Protein AF-A0A9E1K9K7-F1 (afdb_monomer_lite)

Structure (mmCIF, N/CA/C/O backbone):
data_AF-A0A9E1K9K7-F1
#
_entry.id   AF-A0A9E1K9K7-F1
#
loop_
_atom_site.group_PDB
_atom_site.id
_atom_site.type_symbol
_atom_site.label_atom_id
_atom_site.label_alt_id
_atom_site.label_comp_id
_atom_site.label_asym_id
_atom_site.label_entity_id
_atom_site.label_seq_id
_atom_site.pdbx_PDB_ins_code
_atom_site.Cartn_x
_atom_site.Cartn_y
_atom_site.Cartn_z
_atom_site.occupancy
_atom_site.B_iso_or_equiv
_atom_site.auth_seq_id
_atom_site.auth_comp_id
_atom_site.auth_asym_id
_atom_site.auth_atom_id
_atom_site.pdbx_PDB_model_num
ATOM 1 N N . MET A 1 1 ? -18.768 5.853 -15.017 1.00 29.03 1 MET A N 1
ATOM 2 C CA . MET A 1 1 ? -17.513 5.111 -14.766 1.00 29.03 1 MET A CA 1
ATOM 3 C C . MET A 1 1 ? -16.517 6.090 -14.173 1.00 29.03 1 MET A C 1
ATOM 5 O O . MET A 1 1 ? -15.709 6.654 -14.906 1.00 29.03 1 MET A O 1
ATOM 9 N N . ASP A 1 2 ? -16.608 6.333 -12.868 1.00 29.55 2 ASP A N 1
ATOM 10 C CA . ASP A 1 2 ? -15.603 7.124 -12.161 1.00 29.55 2 ASP A CA 1
ATOM 11 C C . ASP A 1 2 ? -14.351 6.264 -12.024 1.00 29.55 2 ASP A C 1
ATOM 13 O O . ASP A 1 2 ? -14.214 5.442 -11.123 1.00 29.55 2 ASP A O 1
ATOM 17 N N . VAL A 1 3 ? -13.462 6.375 -13.011 1.00 44.88 3 VAL A N 1
ATOM 18 C CA . VAL A 1 3 ? -12.117 5.823 -12.902 1.00 44.88 3 VAL A CA 1
ATOM 19 C C . VAL A 1 3 ? -11.450 6.607 -11.783 1.00 44.88 3 VAL A C 1
ATOM 21 O O . VAL A 1 3 ? -11.069 7.759 -11.997 1.00 44.88 3 VAL A O 1
ATOM 24 N N . GLU A 1 4 ? -11.326 5.994 -10.603 1.00 60.78 4 GLU A N 1
ATOM 25 C CA . GLU A 1 4 ? -10.460 6.479 -9.527 1.00 60.78 4 GLU A CA 1
ATOM 26 C C . GLU A 1 4 ? -9.162 6.986 -10.163 1.00 60.78 4 GLU A C 1
ATOM 28 O O . GLU A 1 4 ? -8.495 6.264 -10.913 1.00 60.78 4 GLU A O 1
ATOM 33 N N . ALA A 1 5 ? -8.843 8.265 -9.955 1.00 69.75 5 ALA A N 1
ATOM 34 C CA . ALA A 1 5 ? -7.784 8.928 -10.714 1.00 69.75 5 ALA A CA 1
ATOM 35 C C . ALA A 1 5 ? -6.425 8.214 -10.545 1.00 69.75 5 ALA A C 1
ATOM 37 O O . ALA A 1 5 ? -5.634 8.136 -11.493 1.00 69.75 5 ALA A O 1
ATOM 38 N N . PHE A 1 6 ? -6.208 7.602 -9.374 1.00 82.00 6 PHE A N 1
ATOM 39 C CA . PHE A 1 6 ? -4.961 6.964 -8.951 1.00 82.00 6 PHE A CA 1
ATOM 40 C C . PHE A 1 6 ? -5.190 5.564 -8.362 1.00 82.00 6 PHE A C 1
ATOM 42 O O . PHE A 1 6 ? -5.003 5.388 -7.155 1.00 82.00 6 PHE A O 1
ATOM 49 N N . PRO A 1 7 ? -5.560 4.561 -9.181 1.00 80.62 7 PRO A N 1
ATOM 50 C CA . PRO A 1 7 ? -5.848 3.230 -8.674 1.00 80.62 7 PRO A CA 1
ATOM 51 C C . PRO A 1 7 ? -4.574 2.602 -8.100 1.00 80.62 7 PRO A C 1
ATOM 53 O O . PRO A 1 7 ? -3.524 2.568 -8.756 1.00 80.62 7 PRO A O 1
ATOM 56 N N . ASN A 1 8 ? -4.663 2.109 -6.871 1.00 81.31 8 ASN A N 1
ATOM 57 C CA . ASN A 1 8 ? -3.584 1.387 -6.218 1.00 81.31 8 ASN A CA 1
ATOM 58 C C . ASN A 1 8 ? -3.559 -0.097 -6.654 1.00 81.31 8 ASN A C 1
ATOM 60 O O . ASN A 1 8 ? -4.438 -0.585 -7.365 1.00 81.31 8 ASN A O 1
ATOM 64 N N . TYR A 1 9 ? -2.531 -0.840 -6.246 1.00 78.81 9 TYR A N 1
ATOM 65 C CA . TYR A 1 9 ? -2.295 -2.213 -6.706 1.00 78.81 9 TYR A CA 1
ATOM 66 C C . TYR A 1 9 ? -3.427 -3.209 -6.397 1.00 78.81 9 TYR A C 1
ATOM 68 O O . TYR A 1 9 ? -3.555 -4.200 -7.125 1.00 78.81 9 TYR A O 1
ATOM 76 N N . THR A 1 10 ? -4.236 -2.982 -5.352 1.00 75.56 10 THR A N 1
ATOM 77 C CA . THR A 1 10 ? -5.388 -3.846 -5.037 1.00 75.56 10 THR A CA 1
ATOM 78 C C . THR A 1 10 ? -6.545 -3.593 -5.996 1.00 75.56 10 THR A C 1
ATOM 80 O O . THR A 1 10 ? -7.226 -4.541 -6.373 1.00 75.56 10 THR A O 1
ATOM 83 N N . GLN A 1 11 ? -6.688 -2.354 -6.470 1.00 79.50 11 GLN A N 1
ATOM 84 C CA . GLN A 1 11 ? -7.727 -1.911 -7.405 1.00 79.50 11 GLN A CA 1
ATOM 85 C C . GLN A 1 11 ? -7.401 -2.261 -8.869 1.00 79.50 11 GLN A C 1
ATOM 87 O O . GLN A 1 11 ? -8.285 -2.301 -9.723 1.00 79.50 11 GLN A O 1
ATOM 92 N N . LEU A 1 12 ? -6.131 -2.534 -9.194 1.00 81.56 12 LEU A N 1
ATOM 93 C CA . LEU A 1 12 ? -5.743 -2.983 -10.532 1.00 81.56 12 LEU A CA 1
ATOM 94 C C . LEU A 1 12 ? -6.178 -4.433 -10.779 1.00 81.56 12 LEU A C 1
ATOM 96 O O . LEU A 1 12 ? -5.854 -5.343 -10.008 1.00 81.56 12 LEU A O 1
ATOM 100 N N . THR A 1 13 ? -6.832 -4.662 -11.917 1.00 80.25 13 THR A N 1
ATOM 101 C CA . THR A 1 13 ? -7.277 -5.989 -12.348 1.00 80.25 13 THR A CA 1
ATOM 102 C C . THR A 1 13 ? -6.146 -6.751 -13.029 1.00 80.25 13 THR A C 1
ATOM 104 O O . THR A 1 13 ? -5.345 -6.206 -13.799 1.00 80.25 13 THR A O 1
ATOM 107 N N . GLN A 1 14 ? -6.053 -8.046 -12.740 1.00 80.31 14 GLN A N 1
ATOM 108 C CA . GLN A 1 14 ? -5.091 -8.917 -13.397 1.00 80.31 14 GLN A CA 1
ATOM 109 C C . GLN A 1 14 ? -5.687 -9.425 -14.720 1.00 80.31 14 GLN A C 1
ATOM 111 O O . GLN A 1 14 ? -6.511 -10.328 -14.719 1.00 80.31 14 GLN A O 1
ATOM 116 N N . ARG A 1 15 ? -5.262 -8.850 -15.854 1.00 82.38 15 ARG A N 1
ATOM 117 C CA . ARG A 1 15 ? -5.786 -9.211 -17.192 1.00 82.38 15 ARG A CA 1
ATOM 118 C C . ARG A 1 15 ? -5.310 -10.564 -17.728 1.00 82.38 15 ARG A C 1
ATOM 120 O O . ARG A 1 15 ? -5.968 -11.135 -18.585 1.00 82.38 15 ARG A O 1
ATOM 127 N N . LEU A 1 16 ? -4.156 -11.048 -17.267 1.00 87.12 16 LEU A N 1
ATOM 128 C CA . LEU A 1 16 ? -3.557 -12.306 -17.721 1.00 87.12 16 LEU A CA 1
ATOM 129 C C . LEU A 1 16 ? -3.312 -13.247 -16.533 1.00 87.12 16 LEU A C 1
ATOM 131 O O . LEU A 1 16 ? -2.806 -12.781 -15.502 1.00 87.12 16 LEU A O 1
ATOM 135 N N . PRO A 1 17 ? -3.593 -14.558 -16.666 1.00 87.88 17 PRO A N 1
ATOM 136 C CA . PRO A 1 17 ? -3.289 -15.549 -15.637 1.00 87.88 17 PRO A CA 1
ATOM 137 C C . PRO A 1 17 ? -1.813 -15.535 -15.228 1.00 87.88 17 PRO A C 1
ATOM 139 O O . PRO A 1 17 ? -0.928 -15.218 -16.027 1.00 87.88 17 PRO A O 1
ATOM 142 N N . ARG A 1 18 ? -1.514 -15.930 -13.984 1.00 84.69 18 ARG A N 1
ATOM 143 C CA . ARG A 1 18 ? -0.124 -15.975 -13.486 1.00 84.69 18 ARG A CA 1
ATOM 144 C C . ARG A 1 18 ? 0.769 -16.892 -14.322 1.00 84.69 18 ARG A C 1
ATOM 146 O O . ARG A 1 18 ? 1.919 -16.542 -14.559 1.00 84.69 18 ARG A O 1
ATOM 153 N N . LEU A 1 19 ? 0.235 -18.016 -14.802 1.00 88.00 19 LEU A N 1
ATOM 154 C CA . LEU A 1 19 ? 0.957 -18.955 -15.669 1.00 88.00 19 LEU A CA 1
ATOM 155 C C . LEU A 1 19 ? 1.412 -18.301 -16.980 1.00 88.00 19 LEU A C 1
ATOM 157 O O . LEU A 1 19 ? 2.556 -18.474 -17.388 1.00 88.00 19 LEU A O 1
ATOM 161 N N . VAL A 1 20 ? 0.556 -17.479 -17.590 1.00 92.50 20 VAL A N 1
ATOM 162 C CA . VAL A 1 20 ? 0.890 -16.741 -18.817 1.00 92.50 20 VAL A CA 1
ATOM 163 C C . VAL A 1 20 ? 2.012 -15.737 -18.551 1.00 92.50 20 VAL A C 1
ATOM 165 O O . VAL A 1 20 ? 2.961 -15.637 -19.327 1.00 92.50 20 VAL A O 1
ATOM 168 N N . TRP A 1 21 ? 1.968 -15.037 -17.413 1.00 92.00 21 TRP A N 1
ATOM 169 C CA . TRP A 1 21 ? 3.077 -14.171 -17.013 1.00 92.00 21 TRP A CA 1
ATOM 170 C C . TRP A 1 21 ? 4.375 -14.944 -16.786 1.00 92.00 21 TRP A C 1
ATOM 172 O O . TRP A 1 21 ? 5.427 -14.467 -17.203 1.00 92.00 21 TRP A O 1
ATOM 182 N N . TRP A 1 22 ? 4.325 -16.123 -16.164 1.00 91.50 22 TRP A N 1
ATOM 183 C CA . TRP A 1 22 ? 5.495 -16.992 -16.012 1.00 91.50 22 TRP A CA 1
ATOM 184 C C . TRP A 1 22 ? 6.081 -17.419 -17.355 1.00 91.50 22 TRP A C 1
ATOM 186 O O . TRP A 1 22 ? 7.295 -17.323 -17.528 1.00 91.50 22 TRP A O 1
ATOM 196 N N . PHE A 1 23 ? 5.242 -17.796 -18.320 1.00 94.69 23 PHE A N 1
ATOM 197 C CA . PHE A 1 23 ? 5.688 -18.107 -19.676 1.00 94.69 23 PHE A CA 1
ATOM 198 C C . PHE A 1 23 ? 6.423 -16.924 -20.319 1.00 94.69 23 PHE A C 1
ATOM 200 O O . PHE A 1 23 ? 7.552 -17.086 -20.785 1.00 94.69 23 PHE A O 1
ATOM 207 N N . PHE A 1 24 ? 5.842 -15.719 -20.284 1.00 95.00 24 PHE A N 1
ATOM 208 C CA . PHE A 1 24 ? 6.493 -14.532 -20.848 1.00 95.00 24 PHE A CA 1
ATOM 209 C C . PHE A 1 24 ? 7.798 -14.183 -20.132 1.00 95.00 24 PHE A C 1
ATOM 211 O O . PHE A 1 24 ? 8.784 -13.874 -20.788 1.00 95.00 24 PHE A O 1
ATOM 218 N N . ARG A 1 25 ? 7.839 -14.285 -18.801 1.00 94.94 25 ARG A N 1
ATOM 219 C CA . ARG A 1 25 ? 9.041 -14.034 -17.991 1.00 94.94 25 ARG A CA 1
ATOM 220 C C . ARG A 1 25 ? 10.197 -14.947 -18.379 1.00 94.94 25 ARG A C 1
ATOM 222 O O . ARG A 1 25 ? 11.290 -14.459 -18.657 1.00 94.94 25 ARG A O 1
ATOM 229 N N . TRP A 1 26 ? 9.948 -16.254 -18.420 1.00 95.50 26 TRP A N 1
ATOM 230 C CA . TRP A 1 26 ? 10.959 -17.229 -18.822 1.00 95.50 26 TRP A CA 1
ATOM 231 C C . TRP A 1 26 ? 11.358 -17.048 -20.285 1.00 95.50 26 TRP A C 1
ATOM 233 O O . TRP A 1 26 ? 12.546 -17.059 -20.586 1.00 95.50 26 TRP A O 1
ATOM 243 N N . SER A 1 27 ? 10.401 -16.772 -21.174 1.00 96.69 27 SER A N 1
ATOM 244 C CA . SER A 1 27 ? 10.682 -16.501 -22.589 1.00 96.69 27 SER A CA 1
ATOM 245 C C . SER A 1 27 ? 11.563 -15.263 -22.775 1.00 96.69 27 SER A C 1
ATOM 247 O O . SER A 1 27 ? 12.539 -15.305 -23.518 1.00 96.69 27 SER A O 1
ATOM 249 N N . THR A 1 28 ? 11.279 -14.163 -22.068 1.00 96.31 28 THR A N 1
ATOM 250 C CA . THR A 1 28 ? 12.107 -12.949 -22.116 1.00 96.31 28 THR A CA 1
ATOM 251 C C . THR A 1 28 ? 13.489 -13.182 -21.504 1.00 96.31 28 THR A C 1
ATOM 253 O O . THR A 1 28 ? 14.477 -12.673 -22.035 1.00 96.31 28 THR A O 1
ATOM 256 N N . LEU A 1 29 ? 13.601 -13.975 -20.433 1.00 97.25 29 LEU A N 1
ATOM 257 C CA . LEU A 1 29 ? 14.897 -14.356 -19.865 1.00 97.25 29 LEU A CA 1
ATOM 258 C C . LEU A 1 29 ? 15.723 -15.199 -20.850 1.00 97.25 29 LEU A C 1
ATOM 260 O O . LEU A 1 29 ? 16.891 -14.891 -21.072 1.00 97.25 29 LEU A O 1
ATOM 264 N N . LEU A 1 30 ? 15.115 -16.202 -21.488 1.00 97.44 30 LEU A N 1
ATOM 265 C CA . LEU A 1 30 ? 15.764 -17.024 -22.514 1.00 97.44 30 LEU A CA 1
ATOM 266 C C . LEU A 1 30 ? 16.194 -16.186 -23.721 1.00 97.44 30 LEU A C 1
ATOM 268 O O . LEU A 1 30 ? 17.329 -16.311 -24.171 1.00 97.44 30 LEU A O 1
ATOM 272 N N . LEU A 1 31 ? 15.340 -15.272 -24.193 1.00 96.88 31 LEU A N 1
ATOM 273 C CA . LEU A 1 31 ? 15.690 -14.333 -25.260 1.00 96.88 31 LEU A CA 1
ATOM 274 C C . LEU A 1 31 ? 16.863 -13.430 -24.853 1.00 96.88 31 LEU A C 1
ATOM 276 O O . LEU A 1 31 ? 17.744 -13.161 -25.663 1.00 96.88 31 LEU A O 1
ATOM 280 N N . THR A 1 32 ? 16.912 -12.997 -23.592 1.00 97.25 32 THR A N 1
ATOM 281 C CA . THR A 1 32 ? 18.029 -12.194 -23.072 1.00 97.25 32 THR A CA 1
ATOM 282 C C . THR A 1 32 ? 19.332 -12.992 -23.088 1.00 97.25 32 THR A C 1
ATOM 284 O O . THR A 1 32 ? 20.349 -12.482 -23.554 1.00 97.25 32 THR A O 1
ATOM 287 N N . PHE A 1 33 ? 19.310 -14.255 -22.651 1.00 97.94 33 PHE A N 1
ATOM 288 C CA . PHE A 1 33 ? 20.477 -15.136 -22.751 1.00 97.94 33 PHE A CA 1
ATOM 289 C C . PHE A 1 33 ? 20.876 -15.417 -24.199 1.00 97.94 33 PHE A C 1
ATOM 291 O O . PHE A 1 33 ? 22.065 -15.451 -24.499 1.00 97.94 33 PHE A O 1
ATOM 298 N N . PHE A 1 34 ? 19.911 -15.549 -25.110 1.00 97.75 34 PHE A N 1
ATOM 299 C CA . PHE A 1 34 ? 20.185 -15.708 -26.535 1.00 97.75 34 PHE A CA 1
ATOM 300 C C . PHE A 1 34 ? 20.869 -14.472 -27.134 1.00 97.75 34 PHE A C 1
ATOM 302 O O . PHE A 1 34 ? 21.837 -14.602 -27.877 1.00 97.75 34 PHE A O 1
ATOM 309 N N . VAL A 1 35 ? 20.437 -13.264 -26.766 1.00 97.56 35 VAL A N 1
ATOM 310 C CA . VAL A 1 35 ? 21.088 -12.013 -27.194 1.00 97.56 35 VAL A CA 1
ATOM 311 C C . VAL A 1 35 ? 22.506 -11.914 -26.636 1.00 97.56 35 VAL A C 1
ATOM 313 O O . VAL A 1 35 ? 23.416 -11.541 -27.368 1.00 97.56 35 VAL A O 1
ATOM 316 N N . ILE A 1 36 ? 22.721 -12.292 -25.372 1.00 97.94 36 ILE A N 1
ATOM 317 C CA . ILE A 1 36 ? 24.065 -12.364 -24.778 1.00 97.94 36 ILE A CA 1
ATOM 318 C C . ILE A 1 36 ? 24.930 -13.379 -25.533 1.00 97.94 36 ILE A C 1
ATOM 320 O O . ILE A 1 36 ? 26.066 -13.073 -25.877 1.00 97.94 36 ILE A O 1
ATOM 324 N N . TYR A 1 37 ? 24.394 -14.558 -25.847 1.00 97.81 37 TYR A N 1
ATOM 325 C CA . TYR A 1 37 ? 25.084 -15.554 -26.663 1.00 97.81 37 TYR A CA 1
ATOM 326 C C . TYR A 1 37 ? 25.476 -14.986 -28.034 1.00 97.81 37 TYR A C 1
ATOM 328 O O . TYR A 1 37 ? 26.630 -15.118 -28.438 1.00 97.81 37 TYR A O 1
ATOM 336 N N . LEU A 1 38 ? 24.565 -14.291 -28.724 1.00 97.44 38 LEU A N 1
ATOM 337 C CA . LEU A 1 38 ? 24.880 -13.623 -29.987 1.00 97.44 38 LEU A CA 1
ATOM 338 C C . LEU A 1 38 ? 25.970 -12.564 -29.808 1.00 97.44 38 LEU A C 1
ATOM 340 O O . LEU A 1 38 ? 26.893 -12.525 -30.605 1.00 97.44 38 LEU A O 1
ATOM 344 N N . LEU A 1 39 ? 25.922 -11.749 -28.757 1.00 97.56 39 LEU A N 1
ATOM 345 C CA . LEU A 1 39 ? 26.953 -10.744 -28.482 1.00 97.56 39 LEU A CA 1
ATOM 346 C C . LEU A 1 39 ? 28.348 -11.354 -28.260 1.00 97.56 39 LEU A C 1
ATOM 348 O O . LEU A 1 39 ? 29.342 -10.732 -28.629 1.00 97.56 39 LEU A O 1
ATOM 352 N N . LEU A 1 40 ? 28.421 -12.560 -27.688 1.00 96.44 40 LEU A N 1
ATOM 353 C CA . LEU A 1 40 ? 29.679 -13.265 -27.420 1.00 96.44 40 LEU A CA 1
ATOM 354 C C . LEU A 1 40 ? 30.193 -14.069 -28.624 1.00 96.44 40 LEU A C 1
ATOM 356 O O . LEU A 1 40 ? 31.402 -14.155 -28.817 1.00 96.44 40 LEU A O 1
ATOM 360 N N . VAL A 1 41 ? 29.298 -14.666 -29.419 1.00 96.69 41 VAL A N 1
ATOM 361 C CA . VAL A 1 41 ? 29.659 -15.612 -30.495 1.00 96.69 41 VAL A CA 1
ATOM 362 C C . VAL A 1 41 ? 29.557 -14.995 -31.892 1.00 96.69 41 VAL A C 1
ATOM 364 O O . VAL A 1 41 ? 30.351 -15.319 -32.770 1.00 96.69 41 VAL A O 1
ATOM 367 N N . LYS A 1 42 ? 28.584 -14.109 -32.116 1.00 96.31 42 LYS A N 1
ATOM 368 C CA . LYS A 1 42 ? 28.331 -13.404 -33.386 1.00 96.31 42 LYS A CA 1
ATOM 369 C C . LYS A 1 42 ? 28.139 -11.901 -33.126 1.00 96.31 42 LYS A C 1
ATOM 371 O O . LYS A 1 42 ? 27.013 -11.401 -33.253 1.00 96.31 42 LYS A O 1
ATOM 376 N N . PRO A 1 43 ? 29.208 -11.182 -32.734 1.00 95.00 43 PRO A N 1
ATOM 377 C CA . PRO A 1 43 ? 29.112 -9.836 -32.174 1.00 95.00 43 PRO A CA 1
ATOM 378 C C . PRO A 1 43 ? 28.390 -8.852 -33.097 1.00 95.00 43 PRO A C 1
ATOM 380 O O . PRO A 1 43 ? 27.544 -8.113 -32.609 1.00 95.00 43 PRO A O 1
ATOM 383 N N . ASP A 1 44 ? 28.611 -8.894 -34.414 1.00 93.88 44 ASP A N 1
ATOM 384 C CA . ASP A 1 44 ? 27.948 -7.978 -35.358 1.00 93.88 44 ASP A CA 1
ATOM 385 C C . ASP A 1 44 ? 26.424 -8.147 -35.369 1.00 93.88 44 ASP A C 1
ATOM 387 O O . ASP A 1 44 ? 25.664 -7.175 -35.303 1.00 93.88 44 ASP A O 1
ATOM 391 N N . THR A 1 45 ? 25.951 -9.397 -35.396 1.00 94.81 45 THR A N 1
ATOM 392 C CA . THR A 1 45 ? 24.520 -9.710 -35.314 1.00 94.81 45 THR A CA 1
ATOM 393 C C . THR A 1 45 ? 23.967 -9.341 -33.940 1.00 94.81 45 THR A C 1
ATOM 395 O O . THR A 1 45 ? 22.911 -8.715 -33.855 1.00 94.81 45 THR A O 1
ATOM 398 N N . GLY A 1 46 ? 24.682 -9.677 -32.862 1.00 96.25 46 GLY A N 1
ATOM 399 C CA . GLY A 1 46 ? 24.279 -9.357 -31.491 1.00 96.25 46 GLY A CA 1
ATOM 400 C C . GLY A 1 46 ? 24.153 -7.852 -31.243 1.00 96.25 46 GLY A C 1
ATOM 401 O O . GLY A 1 46 ? 23.146 -7.403 -30.695 1.00 96.25 46 GLY A O 1
ATOM 402 N N . LEU A 1 47 ? 25.130 -7.065 -31.701 1.00 96.38 47 LEU A N 1
ATOM 403 C CA . LEU A 1 47 ? 25.141 -5.603 -31.613 1.00 96.38 47 LEU A CA 1
ATOM 404 C C . LEU A 1 47 ? 23.992 -4.993 -32.415 1.00 96.38 47 LEU A C 1
ATOM 406 O O . LEU A 1 47 ? 23.308 -4.097 -31.922 1.00 96.38 47 LEU A O 1
ATOM 410 N N . THR A 1 48 ? 23.728 -5.520 -33.611 1.00 95.81 48 THR A N 1
ATOM 411 C CA . THR A 1 48 ? 22.604 -5.091 -34.453 1.00 95.81 48 THR A CA 1
ATOM 412 C C . THR A 1 48 ? 21.266 -5.351 -33.760 1.00 95.81 48 THR A C 1
ATOM 414 O O . THR A 1 48 ? 20.450 -4.439 -33.637 1.00 95.81 48 THR A O 1
ATOM 417 N N . VAL A 1 49 ? 21.049 -6.561 -33.234 1.00 96.00 49 VAL A N 1
ATOM 418 C CA . VAL A 1 49 ? 19.827 -6.909 -32.490 1.00 96.00 49 VAL A CA 1
ATOM 419 C C . VAL A 1 49 ? 19.675 -6.034 -31.243 1.00 96.00 49 VAL A C 1
ATOM 421 O O . VAL A 1 49 ? 18.592 -5.513 -30.980 1.00 96.00 49 VAL A O 1
ATOM 424 N N . PHE A 1 50 ? 20.747 -5.828 -30.478 1.00 96.00 50 PHE A N 1
ATOM 425 C CA . PHE A 1 50 ? 20.692 -5.047 -29.247 1.00 96.00 50 PHE A CA 1
ATOM 426 C C . PHE A 1 50 ? 20.412 -3.561 -29.510 1.00 96.00 50 PHE A C 1
ATOM 428 O O . PHE A 1 50 ? 19.427 -3.020 -29.003 1.00 96.00 50 PHE A O 1
ATOM 435 N N . TRP A 1 51 ? 21.240 -2.904 -30.324 1.00 95.00 51 TRP A N 1
ATOM 436 C CA . TRP A 1 51 ? 21.171 -1.456 -30.534 1.00 95.00 51 TRP A CA 1
ATOM 437 C C . TRP A 1 51 ? 20.066 -1.029 -31.494 1.00 95.00 51 TRP A C 1
ATOM 439 O O . TRP A 1 51 ? 19.459 0.017 -31.269 1.00 95.00 51 TRP A O 1
ATOM 449 N N . LYS A 1 52 ? 19.793 -1.811 -32.546 1.00 95.12 52 LYS A N 1
ATOM 450 C CA . LYS A 1 52 ? 18.837 -1.419 -33.592 1.00 95.12 52 LYS A CA 1
ATOM 451 C C . LYS A 1 52 ? 17.438 -1.998 -33.404 1.00 95.12 52 LYS A C 1
ATOM 453 O O . LYS A 1 52 ? 16.505 -1.448 -33.972 1.00 95.12 52 LYS A O 1
ATOM 458 N N . LEU A 1 53 ? 17.264 -3.057 -32.605 1.00 92.50 53 LEU A N 1
ATOM 459 C CA . LEU A 1 53 ? 15.937 -3.622 -32.320 1.00 92.50 53 LEU A CA 1
ATOM 460 C C . LEU A 1 53 ? 15.542 -3.492 -30.846 1.00 92.50 53 LEU A C 1
ATOM 462 O O . LEU A 1 53 ? 14.517 -2.889 -30.551 1.00 92.50 53 LEU A O 1
ATOM 466 N N . LEU A 1 54 ? 16.333 -4.010 -29.901 1.00 93.25 54 LEU A N 1
ATOM 467 C CA . LEU A 1 54 ? 15.912 -4.075 -28.494 1.00 93.25 54 LEU A CA 1
ATOM 468 C C . LEU A 1 54 ? 15.855 -2.708 -27.810 1.00 93.25 54 LEU A C 1
ATOM 470 O O . LEU A 1 54 ? 14.835 -2.377 -27.206 1.00 93.25 54 LEU A O 1
ATOM 474 N N . ILE A 1 55 ? 16.924 -1.910 -27.895 1.00 93.62 55 ILE A N 1
ATOM 475 C CA . ILE A 1 55 ? 16.979 -0.587 -27.257 1.00 93.62 55 ILE A CA 1
ATOM 476 C C . ILE A 1 55 ? 15.835 0.323 -27.746 1.00 93.62 55 ILE A C 1
ATOM 478 O O . ILE A 1 55 ? 15.161 0.909 -26.894 1.00 93.62 55 ILE A O 1
ATOM 482 N N . PRO A 1 56 ? 15.517 0.391 -29.055 1.00 94.00 56 PRO A N 1
ATOM 483 C CA . PRO A 1 56 ? 14.384 1.168 -29.540 1.00 94.00 56 PRO A CA 1
ATOM 484 C C . PRO A 1 56 ? 13.002 0.689 -29.089 1.00 94.00 56 PRO A C 1
ATOM 486 O O . PRO A 1 56 ? 12.059 1.465 -29.175 1.00 94.00 56 PRO A O 1
ATOM 489 N N . LEU A 1 57 ? 12.826 -0.537 -28.591 1.00 90.31 57 LEU A N 1
ATOM 490 C CA . LEU A 1 57 ? 11.514 -1.008 -28.117 1.00 90.31 57 LEU A CA 1
ATOM 491 C C . LEU A 1 57 ? 11.182 -0.527 -26.693 1.00 90.31 57 LEU A C 1
ATOM 493 O O . LEU A 1 57 ? 10.009 -0.450 -26.318 1.00 90.31 57 LEU A O 1
ATOM 497 N N . LEU A 1 58 ? 12.192 -0.190 -25.885 1.00 91.88 58 LEU A N 1
ATOM 498 C CA . LEU A 1 58 ? 12.002 0.061 -24.453 1.00 91.88 58 LEU A CA 1
ATOM 499 C C . LEU A 1 58 ? 11.316 1.404 -24.137 1.00 91.88 58 LEU A C 1
ATOM 501 O O . LEU A 1 58 ? 10.327 1.376 -23.397 1.00 91.88 58 LEU A O 1
ATOM 505 N N . PRO A 1 59 ? 11.757 2.568 -24.661 1.00 93.88 59 PRO A N 1
ATOM 506 C CA . PRO A 1 59 ? 11.238 3.863 -24.210 1.00 93.88 59 PRO A CA 1
ATOM 507 C C . PRO A 1 59 ? 9.733 4.046 -24.429 1.00 93.88 59 PRO A C 1
ATOM 509 O O . PRO A 1 59 ? 9.027 4.458 -23.507 1.00 93.88 59 PRO A O 1
ATOM 512 N N . LEU A 1 60 ? 9.214 3.673 -25.604 1.00 91.88 60 LEU A N 1
ATOM 513 C CA . LEU A 1 60 ? 7.779 3.745 -25.896 1.00 91.88 60 LEU A CA 1
ATOM 514 C C . LEU A 1 60 ? 6.987 2.777 -25.017 1.00 91.88 60 LEU A C 1
ATOM 516 O O . LEU A 1 60 ? 5.916 3.137 -24.530 1.00 91.88 60 LEU A O 1
ATOM 520 N N . SER A 1 61 ? 7.528 1.588 -24.724 1.00 93.19 61 SER A N 1
ATOM 521 C CA . SER A 1 61 ? 6.881 0.656 -23.792 1.00 93.19 61 SER A CA 1
ATOM 522 C C . SER A 1 61 ? 6.721 1.266 -22.392 1.00 93.19 61 SER A C 1
ATOM 524 O O . SER A 1 61 ? 5.708 1.017 -21.740 1.00 93.19 61 SER A O 1
ATOM 526 N N . PHE A 1 62 ? 7.657 2.116 -21.944 1.00 93.19 62 PHE A N 1
ATOM 527 C CA . PHE A 1 62 ? 7.584 2.773 -20.634 1.00 93.19 62 PHE A CA 1
ATOM 528 C C . PHE A 1 62 ? 6.523 3.872 -20.581 1.00 93.19 62 PHE A C 1
ATOM 530 O O . PHE A 1 62 ? 5.926 4.067 -19.526 1.00 93.19 62 PHE A O 1
ATOM 537 N N . ALA A 1 63 ? 6.264 4.560 -21.692 1.00 91.25 63 ALA A N 1
ATOM 538 C CA . ALA A 1 63 ? 5.202 5.562 -21.774 1.00 91.25 63 ALA A CA 1
ATOM 539 C C . ALA A 1 63 ? 3.818 4.926 -21.989 1.00 91.25 63 ALA A C 1
ATOM 541 O O . ALA A 1 63 ? 2.833 5.332 -21.375 1.00 91.25 63 ALA A O 1
ATOM 542 N N . VAL A 1 64 ? 3.730 3.894 -22.832 1.00 92.31 64 VAL A N 1
ATOM 543 C CA . VAL A 1 64 ? 2.453 3.272 -23.206 1.00 92.31 64 VAL A CA 1
ATOM 544 C C . VAL A 1 64 ? 1.986 2.266 -22.156 1.00 92.31 64 VAL A C 1
ATOM 546 O O . VAL A 1 64 ? 0.853 2.352 -21.684 1.00 92.31 64 VAL A O 1
ATOM 549 N N . MET A 1 65 ? 2.836 1.304 -21.790 1.00 92.69 65 MET A N 1
ATOM 550 C CA . MET A 1 65 ? 2.467 0.142 -20.970 1.00 92.69 65 MET A CA 1
ATOM 551 C C . MET A 1 65 ? 3.594 -0.318 -20.017 1.00 92.69 65 MET A C 1
ATOM 553 O O . MET A 1 65 ? 3.974 -1.492 -20.004 1.00 92.69 65 MET A O 1
ATOM 557 N N . PRO A 1 66 ? 4.114 0.564 -19.146 1.00 91.88 66 PRO A N 1
ATOM 558 C CA . PRO A 1 66 ? 5.251 0.264 -18.264 1.00 91.88 66 PRO A CA 1
ATOM 559 C C . PRO A 1 66 ? 5.023 -0.953 -17.356 1.00 91.88 66 PRO A C 1
ATOM 561 O O . PRO A 1 66 ? 5.975 -1.651 -17.005 1.00 91.88 66 PRO A O 1
ATOM 564 N N . GLY A 1 67 ? 3.772 -1.249 -16.986 1.00 90.25 67 GLY A N 1
ATOM 565 C CA . GLY A 1 67 ? 3.430 -2.437 -16.198 1.00 90.25 67 GLY A CA 1
ATOM 566 C C . GLY A 1 67 ? 3.729 -3.765 -16.912 1.00 90.25 67 GLY A C 1
ATOM 567 O O . GLY A 1 67 ? 4.052 -4.745 -16.240 1.00 90.25 67 GLY A O 1
ATOM 568 N N . VAL A 1 68 ? 3.696 -3.807 -18.252 1.00 92.19 68 VAL A N 1
ATOM 569 C CA . VAL A 1 68 ? 4.102 -4.992 -19.032 1.00 92.19 68 VAL A CA 1
ATOM 570 C C . VAL A 1 68 ? 5.601 -5.217 -18.881 1.00 92.19 68 VAL A C 1
ATOM 572 O O . VAL A 1 68 ? 6.012 -6.294 -18.453 1.00 92.19 68 VAL A O 1
ATOM 575 N N . TRP A 1 69 ? 6.413 -4.179 -19.111 1.00 92.56 69 TRP A N 1
ATOM 576 C CA . TRP A 1 69 ? 7.865 -4.254 -18.930 1.00 92.56 69 TRP A CA 1
ATOM 577 C C . TRP A 1 69 ? 8.250 -4.714 -17.520 1.00 92.56 69 TRP A C 1
ATOM 579 O O . TRP A 1 69 ? 9.059 -5.625 -17.355 1.00 92.56 69 TRP A O 1
ATOM 589 N N . ARG A 1 70 ? 7.617 -4.158 -16.478 1.00 90.94 70 ARG A N 1
ATOM 590 C CA . ARG A 1 70 ? 7.887 -4.552 -15.080 1.00 90.94 70 ARG A CA 1
ATOM 591 C C . ARG A 1 70 ? 7.548 -6.013 -14.770 1.00 90.94 70 ARG A C 1
ATOM 593 O O . ARG A 1 70 ? 8.081 -6.555 -13.793 1.00 90.94 70 ARG A O 1
ATOM 600 N N . ASN A 1 71 ? 6.666 -6.627 -15.559 1.00 91.69 71 ASN A N 1
ATOM 601 C CA . ASN A 1 71 ? 6.295 -8.032 -15.441 1.00 91.69 71 ASN A CA 1
ATOM 602 C C . ASN A 1 71 ? 7.245 -8.967 -16.194 1.00 91.69 71 ASN A C 1
ATOM 604 O O . ASN A 1 71 ? 7.518 -10.044 -15.671 1.00 91.69 71 ASN A O 1
ATOM 608 N N . ILE A 1 72 ? 7.734 -8.576 -17.374 1.00 94.06 72 ILE A N 1
ATOM 609 C CA . ILE A 1 72 ? 8.563 -9.435 -18.244 1.00 94.06 72 ILE A CA 1
ATOM 610 C C . ILE A 1 72 ? 10.068 -9.182 -18.112 1.00 94.06 72 ILE A C 1
ATOM 612 O O . ILE A 1 72 ? 10.864 -9.962 -18.620 1.00 94.06 72 ILE A O 1
ATOM 616 N N . CYS A 1 73 ? 10.471 -8.108 -17.429 1.00 94.44 73 CYS A N 1
ATOM 617 C CA . CYS A 1 73 ? 11.874 -7.735 -17.281 1.00 94.44 73 CYS A CA 1
ATOM 618 C C . CYS A 1 73 ? 12.714 -8.906 -16.718 1.00 94.44 73 CYS A C 1
ATOM 620 O O . CYS A 1 73 ? 12.409 -9.401 -15.626 1.00 94.44 73 CYS A O 1
ATOM 622 N N . PRO A 1 74 ? 13.799 -9.314 -17.407 1.00 95.94 74 PRO A N 1
ATOM 623 C CA . PRO A 1 74 ? 14.610 -10.471 -17.018 1.00 95.94 74 PRO A CA 1
ATOM 624 C C . PRO A 1 74 ? 15.328 -10.242 -15.683 1.00 95.94 74 PRO A C 1
ATOM 626 O O . PRO A 1 74 ? 15.400 -11.137 -14.846 1.00 95.94 74 PRO A O 1
ATOM 629 N N . MET A 1 75 ? 15.775 -9.008 -15.424 1.00 95.75 75 MET A N 1
ATOM 630 C CA . MET A 1 75 ? 16.339 -8.618 -14.129 1.00 95.75 75 MET A CA 1
ATOM 631 C C . MET A 1 75 ? 15.285 -8.708 -13.015 1.00 95.75 75 MET A C 1
ATOM 633 O O . MET A 1 75 ? 15.565 -9.195 -11.927 1.00 95.75 75 MET A O 1
ATOM 637 N N . ALA A 1 76 ? 14.040 -8.295 -13.279 1.00 93.81 76 ALA A N 1
ATOM 638 C CA . ALA A 1 76 ? 12.971 -8.416 -12.290 1.00 93.81 76 ALA A CA 1
ATOM 639 C C . ALA A 1 76 ? 12.659 -9.873 -11.951 1.00 93.81 76 ALA A C 1
ATOM 641 O O . ALA A 1 76 ? 12.462 -10.177 -10.777 1.00 93.81 76 ALA A O 1
ATOM 642 N N . LEU A 1 77 ? 12.667 -10.760 -12.948 1.00 94.88 77 LEU A N 1
ATOM 643 C CA . LEU A 1 77 ? 12.518 -12.193 -12.726 1.00 94.88 77 LEU A CA 1
ATOM 644 C C . LEU A 1 77 ? 13.633 -12.727 -11.824 1.00 94.88 77 LEU A C 1
ATOM 646 O O . LEU A 1 77 ? 13.340 -13.268 -10.760 1.00 94.88 77 LEU A O 1
ATOM 650 N N . LEU A 1 78 ? 14.896 -12.514 -12.203 1.00 95.44 78 LEU A N 1
ATOM 651 C CA . LEU A 1 78 ? 16.049 -12.991 -11.432 1.00 95.44 78 LEU A CA 1
ATOM 652 C C . LEU A 1 78 ? 16.061 -12.446 -10.002 1.00 95.44 78 LEU A C 1
ATOM 654 O O . LEU A 1 78 ? 16.338 -13.183 -9.062 1.00 95.44 78 LEU A O 1
ATOM 658 N N . ASN A 1 79 ? 15.699 -11.178 -9.819 1.00 94.31 79 ASN A N 1
ATOM 659 C CA . ASN A 1 79 ? 15.604 -10.573 -8.498 1.00 94.31 79 ASN A CA 1
ATOM 660 C C . ASN A 1 79 ? 14.487 -11.176 -7.629 1.00 94.31 79 ASN A C 1
ATOM 662 O O . ASN A 1 79 ? 14.602 -11.161 -6.408 1.00 94.31 79 ASN A O 1
ATOM 666 N N . GLN A 1 80 ? 13.400 -11.682 -8.220 1.00 92.06 80 GLN A N 1
ATOM 667 C CA . GLN A 1 80 ? 12.283 -12.256 -7.460 1.00 92.06 80 GLN A CA 1
ATOM 668 C C . GLN A 1 80 ? 12.396 -13.771 -7.242 1.00 92.06 80 GLN A C 1
ATOM 670 O O . GLN A 1 80 ? 11.822 -14.257 -6.268 1.00 92.06 80 GLN A O 1
ATOM 675 N N . ILE A 1 81 ? 13.162 -14.503 -8.062 1.00 92.88 81 ILE A N 1
ATOM 676 C CA . ILE A 1 81 ? 13.368 -15.959 -7.926 1.00 92.88 81 ILE A CA 1
ATOM 677 C C . ILE A 1 81 ? 13.722 -16.373 -6.484 1.00 92.88 81 ILE A C 1
ATOM 679 O O . ILE A 1 81 ? 13.006 -17.220 -5.946 1.00 92.88 81 ILE A O 1
ATOM 683 N N . PRO A 1 82 ? 14.720 -15.768 -5.801 1.00 93.06 82 PRO A N 1
ATOM 684 C CA . PRO A 1 82 ? 15.079 -16.172 -4.440 1.00 93.06 82 PRO A CA 1
ATOM 685 C C . PRO A 1 82 ? 13.931 -16.131 -3.441 1.00 93.06 82 PRO A C 1
ATOM 687 O O . PRO A 1 82 ? 13.840 -16.963 -2.544 1.00 93.06 82 PRO A O 1
ATOM 690 N N . ARG A 1 83 ? 13.023 -15.172 -3.606 1.00 87.31 83 ARG A N 1
ATOM 691 C CA . ARG A 1 83 ? 11.843 -15.043 -2.759 1.00 87.31 83 ARG A CA 1
ATOM 692 C C . ARG A 1 83 ? 10.756 -16.034 -3.156 1.00 87.31 83 ARG A C 1
ATOM 694 O O . ARG A 1 83 ? 10.155 -16.645 -2.281 1.00 87.31 83 ARG A O 1
ATOM 701 N N . THR A 1 84 ? 10.500 -16.192 -4.454 1.00 87.75 84 THR A N 1
ATOM 702 C CA . THR A 1 84 ? 9.488 -17.130 -4.964 1.00 87.75 84 THR A CA 1
ATOM 703 C C . THR A 1 84 ? 9.763 -18.566 -4.517 1.00 87.75 84 THR A C 1
ATOM 705 O O . THR A 1 84 ? 8.823 -19.286 -4.210 1.00 87.75 84 THR A O 1
ATOM 708 N N . PHE A 1 85 ? 11.035 -18.953 -4.428 1.00 89.06 85 PHE A N 1
ATOM 709 C CA . PHE A 1 85 ? 11.471 -20.271 -3.954 1.00 89.06 85 PHE A CA 1
ATOM 710 C C . PHE A 1 85 ? 11.920 -20.274 -2.480 1.00 89.06 85 PHE A C 1
ATOM 712 O O . PHE A 1 85 ? 12.555 -21.222 -2.031 1.00 89.06 85 PHE A O 1
ATOM 719 N N . SER A 1 86 ? 11.603 -19.216 -1.725 1.00 86.25 86 SER A N 1
ATOM 720 C CA . SER A 1 86 ? 11.779 -19.144 -0.266 1.00 86.25 86 SER A CA 1
ATOM 721 C C . SER A 1 86 ? 13.215 -19.312 0.263 1.00 86.25 86 SER A C 1
ATOM 723 O O . SER A 1 86 ? 13.402 -19.771 1.385 1.00 86.25 86 SER A O 1
ATOM 725 N N . PHE A 1 87 ? 14.232 -18.884 -0.492 1.00 92.44 87 PHE A N 1
ATOM 726 C CA . PHE A 1 87 ? 15.640 -18.878 -0.056 1.00 92.44 87 PHE A CA 1
ATOM 727 C C . PHE A 1 87 ? 16.264 -17.470 0.056 1.00 92.44 87 PHE A C 1
ATOM 729 O O . PHE A 1 87 ? 17.475 -17.326 0.224 1.00 92.44 87 PHE A O 1
ATOM 736 N N . SER A 1 88 ? 15.453 -16.409 -0.026 1.00 89.88 88 SER A N 1
ATOM 737 C CA . SER A 1 88 ? 15.885 -15.024 0.230 1.00 89.88 88 SER A CA 1
ATOM 738 C C . SER A 1 88 ? 16.070 -14.747 1.728 1.00 89.88 88 SER A C 1
ATOM 740 O O . SER A 1 88 ? 15.302 -15.233 2.555 1.00 89.88 88 SER A O 1
ATOM 742 N N . ARG A 1 89 ? 17.049 -13.902 2.078 1.00 89.31 89 ARG A N 1
ATOM 743 C CA . ARG A 1 89 ? 17.281 -13.408 3.450 1.00 89.31 89 ARG A CA 1
ATOM 744 C C . ARG A 1 89 ? 16.307 -12.302 3.877 1.00 89.31 89 ARG A C 1
ATOM 746 O O . ARG A 1 89 ? 16.213 -12.010 5.061 1.00 89.31 89 ARG A O 1
ATOM 753 N N . GLU A 1 90 ? 15.609 -11.676 2.926 1.00 86.50 90 GLU A N 1
ATOM 754 C CA . GLU A 1 90 ? 14.616 -10.611 3.153 1.00 86.50 90 GLU A CA 1
ATOM 755 C C . GLU A 1 90 ? 15.101 -9.409 4.002 1.00 86.50 90 GLU A C 1
ATOM 757 O O . GLU A 1 90 ? 14.301 -8.736 4.659 1.00 86.50 90 GLU A O 1
ATOM 762 N N . ASN A 1 91 ? 16.391 -9.053 3.947 1.00 88.62 91 ASN A N 1
ATOM 763 C CA . ASN A 1 91 ? 16.909 -7.901 4.691 1.00 88.62 91 ASN A CA 1
ATOM 764 C C . ASN A 1 91 ? 16.302 -6.578 4.190 1.00 88.62 91 ASN A C 1
ATOM 766 O O . ASN A 1 91 ? 16.042 -6.373 2.997 1.00 88.62 91 ASN A O 1
ATOM 770 N N . THR A 1 92 ? 16.118 -5.622 5.098 1.00 86.00 92 THR A N 1
ATOM 771 C CA . THR A 1 92 ? 15.747 -4.248 4.747 1.00 86.00 92 THR A CA 1
ATOM 772 C C . THR A 1 92 ? 16.978 -3.461 4.309 1.00 86.00 92 THR A C 1
ATOM 774 O O . THR A 1 92 ? 18.008 -3.495 4.978 1.00 86.00 92 THR A O 1
ATOM 777 N N . LEU A 1 93 ? 16.869 -2.712 3.210 1.00 85.88 93 LEU A N 1
ATOM 778 C CA . LEU A 1 93 ? 17.924 -1.794 2.786 1.00 85.88 93 LEU A CA 1
ATOM 779 C C . LEU A 1 93 ? 18.073 -0.675 3.831 1.00 85.88 93 LEU A C 1
ATOM 781 O O . LEU A 1 93 ? 17.067 -0.084 4.225 1.00 85.88 93 LEU A O 1
ATOM 785 N N . SER A 1 94 ? 19.300 -0.383 4.274 1.00 86.75 94 SER A N 1
ATOM 786 C CA . SER A 1 94 ? 19.522 0.694 5.245 1.00 86.75 94 SER A CA 1
ATOM 787 C C . SER A 1 94 ? 19.186 2.065 4.650 1.00 86.75 94 SER A C 1
ATOM 789 O O . SER A 1 94 ? 19.218 2.263 3.431 1.00 86.75 94 SER A O 1
ATOM 791 N N . ASP A 1 95 ? 18.890 3.037 5.511 1.00 81.00 95 ASP A N 1
ATOM 792 C CA . ASP A 1 95 ? 18.498 4.382 5.082 1.00 81.00 95 ASP A CA 1
ATOM 793 C C . ASP A 1 95 ? 19.579 5.090 4.254 1.00 81.00 95 ASP A C 1
ATOM 795 O O . ASP A 1 95 ? 19.255 5.777 3.282 1.00 81.00 95 ASP A O 1
ATOM 799 N N . THR A 1 96 ? 20.858 4.864 4.569 1.00 85.38 96 THR A N 1
ATOM 800 C CA . THR A 1 96 ? 21.995 5.388 3.799 1.00 85.38 96 THR A CA 1
ATOM 801 C C . THR A 1 96 ? 21.997 4.842 2.374 1.00 85.38 96 THR A C 1
ATOM 803 O O . THR A 1 96 ? 22.017 5.610 1.411 1.00 85.38 96 THR A O 1
ATOM 806 N N . TRP A 1 97 ? 21.895 3.518 2.221 1.00 86.62 97 TRP A N 1
ATOM 807 C CA . TRP A 1 97 ? 21.845 2.872 0.907 1.00 86.62 97 TRP A CA 1
ATOM 808 C C . TRP A 1 97 ? 20.584 3.253 0.130 1.00 86.62 97 TRP A C 1
ATOM 810 O O . TRP A 1 97 ? 20.638 3.419 -1.087 1.00 86.62 97 TRP A O 1
ATOM 820 N N . ARG A 1 98 ? 19.457 3.472 0.816 1.00 83.06 98 ARG A N 1
ATOM 821 C CA . ARG A 1 98 ? 18.221 3.958 0.190 1.00 83.06 98 ARG A CA 1
ATOM 822 C C . ARG A 1 98 ? 18.404 5.348 -0.420 1.00 83.06 98 ARG A C 1
ATOM 824 O O . ARG A 1 98 ? 17.980 5.550 -1.557 1.00 83.06 98 ARG A O 1
ATOM 831 N N . LYS A 1 99 ? 19.065 6.274 0.284 1.00 83.31 99 LYS A N 1
ATOM 832 C CA . LYS A 1 99 ? 19.389 7.619 -0.231 1.00 83.31 99 LYS A CA 1
ATOM 833 C C . LYS A 1 99 ? 20.408 7.577 -1.374 1.00 83.31 99 LYS A C 1
ATOM 835 O O . LYS A 1 99 ? 20.252 8.309 -2.344 1.00 83.31 99 LYS A O 1
ATOM 840 N N . LEU A 1 100 ? 21.409 6.698 -1.287 1.00 87.94 100 LEU A N 1
ATOM 841 C CA . LEU A 1 100 ? 22.462 6.574 -2.301 1.00 87.94 100 LEU A CA 1
ATOM 842 C C . LEU A 1 100 ? 22.005 5.834 -3.572 1.00 87.94 100 LEU A C 1
ATOM 844 O O . LEU A 1 100 ? 22.563 6.046 -4.645 1.00 87.94 100 LEU A O 1
ATOM 848 N N . SER A 1 101 ? 20.981 4.982 -3.471 1.00 89.19 101 SER A N 1
ATOM 849 C CA . SER A 1 101 ? 20.556 4.092 -4.560 1.00 89.19 101 SER A CA 1
ATOM 850 C C . SER A 1 101 ? 20.255 4.809 -5.879 1.00 89.19 101 SER A C 1
ATOM 852 O O . SER A 1 101 ? 20.676 4.332 -6.932 1.00 89.19 101 SER A O 1
ATOM 854 N N . LEU A 1 102 ? 19.598 5.976 -5.835 1.00 86.75 102 LEU A N 1
ATOM 855 C CA . LEU A 1 102 ? 19.296 6.728 -7.052 1.00 86.75 102 LEU A CA 1
ATOM 856 C C . LEU A 1 102 ? 20.563 7.300 -7.698 1.00 86.75 102 LEU A C 1
ATOM 858 O O . LEU A 1 102 ? 20.684 7.224 -8.916 1.00 86.75 102 LEU A O 1
ATOM 862 N N . TYR A 1 103 ? 21.522 7.807 -6.917 1.00 90.44 103 TYR A N 1
ATOM 863 C CA . TYR A 1 103 ? 22.805 8.258 -7.466 1.00 90.44 103 TYR A CA 1
ATOM 864 C C . TYR A 1 103 ? 23.542 7.121 -8.163 1.00 90.44 103 TYR A C 1
ATOM 866 O O . TYR A 1 103 ? 24.033 7.313 -9.269 1.00 90.44 103 TYR A O 1
ATOM 874 N N . ILE A 1 104 ? 23.568 5.931 -7.556 1.00 92.38 104 ILE A N 1
ATOM 875 C CA . ILE A 1 104 ? 24.194 4.745 -8.155 1.00 92.38 104 ILE A CA 1
ATOM 876 C C . ILE A 1 104 ? 23.509 4.392 -9.480 1.00 92.38 104 ILE A C 1
ATOM 878 O O . ILE A 1 104 ? 24.184 4.190 -10.484 1.00 92.38 104 ILE A O 1
ATOM 882 N N . SER A 1 105 ? 22.174 4.363 -9.497 1.00 92.81 105 SER A N 1
ATOM 883 C CA . SER A 1 105 ? 21.381 4.065 -10.695 1.00 92.81 105 SER A CA 1
ATOM 884 C C . SER A 1 105 ? 21.618 5.084 -11.821 1.00 92.81 105 SER A C 1
ATOM 886 O O . SER A 1 105 ? 21.907 4.697 -12.955 1.00 92.81 105 SER A O 1
ATOM 888 N N . VAL A 1 106 ? 21.560 6.384 -11.509 1.00 92.50 106 VAL A N 1
ATOM 889 C CA . VAL A 1 106 ? 21.767 7.471 -12.480 1.00 92.50 106 VAL A CA 1
ATOM 890 C C . VAL A 1 106 ? 23.206 7.494 -12.988 1.00 92.50 106 VAL A C 1
ATOM 892 O O . VAL A 1 106 ? 23.420 7.601 -14.193 1.00 92.50 106 VAL A O 1
ATOM 895 N N . LEU A 1 107 ? 24.193 7.347 -12.102 1.00 93.75 107 LEU A N 1
ATOM 896 C CA . LEU A 1 107 ? 25.604 7.314 -12.478 1.00 93.75 107 LEU A CA 1
ATOM 897 C C . LEU A 1 107 ? 25.908 6.110 -13.375 1.00 93.75 107 LEU A C 1
ATOM 899 O O . LEU A 1 107 ? 26.546 6.275 -14.410 1.00 93.75 107 LEU A O 1
ATOM 903 N N . ALA A 1 108 ? 25.404 4.921 -13.029 1.00 94.00 108 ALA A N 1
ATOM 904 C CA . ALA A 1 108 ? 25.556 3.726 -13.857 1.00 94.00 108 ALA A CA 1
ATOM 905 C C . ALA A 1 108 ? 24.938 3.916 -15.251 1.00 94.00 108 ALA A C 1
ATOM 907 O O . ALA A 1 108 ? 25.538 3.517 -16.249 1.00 94.00 108 ALA A O 1
ATOM 908 N N . PHE A 1 109 ? 23.771 4.564 -15.337 1.00 94.12 109 PHE A N 1
ATOM 909 C CA . PHE A 1 109 ? 23.147 4.891 -16.617 1.00 94.12 109 PHE A CA 1
ATOM 910 C C . PHE A 1 109 ? 23.978 5.887 -17.441 1.00 94.12 109 PHE A C 1
ATOM 912 O O . PHE A 1 109 ? 24.218 5.644 -18.622 1.00 94.12 109 PHE A O 1
ATOM 919 N N . ILE A 1 110 ? 24.460 6.974 -16.831 1.00 93.06 110 ILE A N 1
ATOM 920 C CA . ILE A 1 110 ? 25.287 7.978 -17.519 1.00 93.06 110 ILE A CA 1
ATOM 921 C C . ILE A 1 110 ? 26.591 7.349 -18.016 1.00 93.06 110 ILE A C 1
ATOM 923 O O . ILE A 1 110 ? 26.943 7.533 -19.178 1.00 93.06 110 ILE A O 1
ATOM 927 N N . ILE A 1 111 ? 27.276 6.558 -17.184 1.00 93.69 111 ILE A N 1
ATOM 928 C CA . ILE A 1 111 ? 28.493 5.836 -17.581 1.00 93.69 111 ILE A CA 1
ATOM 929 C C . ILE A 1 111 ? 28.196 4.921 -18.773 1.00 93.69 111 ILE A C 1
ATOM 931 O O . ILE A 1 111 ? 28.908 4.975 -19.771 1.00 93.69 111 ILE A O 1
ATOM 935 N N . PHE A 1 112 ? 27.116 4.137 -18.725 1.00 94.62 112 PHE A N 1
ATOM 936 C CA . PHE A 1 112 ? 26.733 3.273 -19.843 1.00 94.62 112 PHE A CA 1
ATOM 937 C C . PHE A 1 112 ? 26.529 4.060 -21.149 1.00 94.62 112 PHE A C 1
ATOM 939 O O . PHE A 1 112 ? 27.000 3.637 -22.204 1.00 94.62 112 PHE A O 1
ATOM 946 N N . VAL A 1 113 ? 25.880 5.227 -21.087 1.00 93.75 113 VAL A N 1
ATOM 947 C CA . VAL A 1 113 ? 25.673 6.096 -22.257 1.00 93.75 113 VAL A CA 1
ATOM 948 C C . VAL A 1 113 ? 26.985 6.708 -22.760 1.00 93.75 113 VAL A C 1
ATOM 950 O O . VAL A 1 113 ? 27.212 6.735 -23.967 1.00 93.75 113 VAL A O 1
ATOM 953 N N . LEU A 1 114 ? 27.875 7.152 -21.870 1.00 92.50 114 LEU A N 1
ATOM 954 C CA . LEU A 1 114 ? 29.165 7.737 -22.253 1.00 92.50 114 LEU A CA 1
ATOM 955 C C . LEU A 1 114 ? 30.095 6.711 -22.911 1.00 92.50 114 LEU A C 1
ATOM 957 O O . LEU A 1 114 ? 30.736 7.025 -23.912 1.00 92.50 114 LEU A O 1
ATOM 961 N N . PHE A 1 115 ? 30.132 5.475 -22.411 1.00 92.94 115 PHE A N 1
ATOM 962 C CA . PHE A 1 115 ? 30.943 4.394 -22.990 1.00 92.94 115 PHE A CA 1
ATOM 963 C C . PHE A 1 115 ? 30.312 3.743 -24.224 1.00 92.94 115 PHE A C 1
ATOM 965 O O . PHE A 1 115 ? 30.946 2.911 -24.881 1.00 92.94 115 PHE A O 1
ATOM 972 N N . ARG A 1 116 ? 29.081 4.133 -24.569 1.00 92.94 116 ARG A N 1
ATOM 973 C CA . ARG A 1 116 ? 28.332 3.562 -25.681 1.00 92.94 116 ARG A CA 1
ATOM 974 C C . ARG A 1 116 ? 29.119 3.591 -26.985 1.00 92.94 116 ARG A C 1
ATOM 976 O O . ARG A 1 116 ? 29.347 2.543 -27.573 1.00 92.94 116 ARG A O 1
ATOM 983 N N . TYR A 1 117 ? 29.500 4.781 -27.445 1.00 89.75 117 TYR A N 1
ATOM 984 C CA . TYR A 1 117 ? 30.148 4.925 -28.745 1.00 89.75 117 TYR A CA 1
ATOM 985 C C . TYR A 1 117 ? 31.597 4.400 -28.728 1.00 89.75 117 TYR A C 1
ATOM 987 O O . TYR A 1 117 ? 31.895 3.557 -29.566 1.00 89.75 117 TYR A O 1
ATOM 995 N N . PRO A 1 118 ? 32.478 4.783 -27.778 1.00 90.25 118 PRO A N 1
ATOM 996 C CA . PRO A 1 118 ? 33.890 4.385 -27.832 1.00 90.25 118 PRO A CA 1
ATOM 997 C C . PRO A 1 118 ? 34.133 2.882 -27.637 1.00 90.25 118 PRO A C 1
ATOM 999 O O . PRO A 1 118 ? 35.156 2.368 -28.074 1.00 90.25 118 PRO A O 1
ATOM 1002 N N . VAL A 1 119 ? 33.223 2.170 -26.957 1.00 92.38 119 VAL A N 1
ATOM 1003 C CA . VAL A 1 119 ? 33.427 0.756 -26.599 1.00 92.38 119 VAL A CA 1
ATOM 1004 C C . VAL A 1 119 ? 32.237 -0.117 -26.998 1.00 92.38 119 VAL A C 1
ATOM 1006 O O . VAL A 1 119 ? 32.392 -1.084 -27.743 1.00 92.38 119 VAL A O 1
ATOM 1009 N N . LEU A 1 120 ? 31.034 0.191 -26.507 1.00 94.25 120 LEU A N 1
ATOM 1010 C CA . LEU A 1 120 ? 29.915 -0.766 -26.519 1.00 94.25 120 LEU A CA 1
ATOM 1011 C C . LEU A 1 120 ? 29.229 -0.936 -27.883 1.00 94.25 120 LEU A C 1
ATOM 1013 O O . LEU A 1 120 ? 28.552 -1.939 -28.099 1.00 94.25 120 LEU A O 1
ATOM 1017 N N . ASN A 1 121 ? 29.388 0.020 -28.798 1.00 92.69 121 ASN A N 1
ATOM 1018 C CA . ASN A 1 121 ? 28.877 -0.068 -30.167 1.00 92.69 121 ASN A CA 1
ATOM 1019 C C . ASN A 1 121 ? 29.717 -0.997 -31.050 1.00 92.69 121 ASN A C 1
ATOM 1021 O O . ASN A 1 121 ? 29.203 -1.504 -32.043 1.00 92.69 121 ASN A O 1
ATOM 1025 N N . HIS A 1 122 ? 30.982 -1.219 -30.689 1.00 92.25 122 HIS A N 1
ATOM 1026 C CA . HIS A 1 122 ? 31.945 -1.962 -31.505 1.00 92.25 122 HIS A CA 1
ATOM 1027 C C . HIS A 1 122 ? 32.351 -3.295 -30.878 1.00 92.25 122 HIS A C 1
ATOM 1029 O O . HIS A 1 122 ? 32.884 -4.164 -31.561 1.00 92.25 122 HIS A O 1
ATOM 1035 N N . ASN A 1 123 ? 32.099 -3.482 -29.581 1.00 94.88 123 ASN A N 1
ATOM 1036 C CA . ASN A 1 123 ? 32.555 -4.656 -28.858 1.00 94.88 123 ASN A CA 1
ATOM 1037 C C . ASN A 1 123 ? 31.393 -5.391 -28.174 1.00 94.88 123 ASN A C 1
ATOM 1039 O O . ASN A 1 123 ? 30.971 -5.058 -27.061 1.00 94.88 123 ASN A O 1
ATOM 1043 N N . GLY A 1 124 ? 30.898 -6.432 -28.852 1.00 95.12 124 GLY A N 1
ATOM 1044 C CA . GLY A 1 124 ? 29.832 -7.296 -28.341 1.00 95.12 124 GLY A CA 1
ATOM 1045 C C . GLY A 1 124 ? 30.213 -8.018 -27.046 1.00 95.12 124 GLY A C 1
ATOM 1046 O O . GLY A 1 124 ? 29.366 -8.177 -26.169 1.00 95.12 124 GLY A O 1
ATOM 1047 N N . PHE A 1 125 ? 31.492 -8.364 -26.865 1.00 96.38 125 PHE A N 1
ATOM 1048 C CA . PHE A 1 125 ? 31.968 -9.045 -25.662 1.00 96.38 125 PHE A CA 1
ATOM 1049 C C . PHE A 1 125 ? 31.773 -8.197 -24.399 1.00 96.38 125 PHE A C 1
ATOM 1051 O O . PHE A 1 125 ? 31.161 -8.665 -23.436 1.00 96.38 125 PHE A O 1
ATOM 1058 N N . TYR A 1 126 ? 32.213 -6.933 -24.409 1.00 95.94 126 TYR A N 1
ATOM 1059 C CA . TYR A 1 126 ? 32.030 -6.040 -23.258 1.00 95.94 126 TYR A CA 1
ATOM 1060 C C . TYR A 1 126 ? 30.554 -5.767 -22.968 1.00 95.94 126 TYR A C 1
ATOM 1062 O O . TYR A 1 126 ? 30.142 -5.776 -21.806 1.00 95.94 126 TYR A O 1
ATOM 1070 N N . LEU A 1 127 ? 29.737 -5.579 -24.008 1.00 97.06 127 LEU A N 1
ATOM 1071 C CA . LEU A 1 127 ? 28.299 -5.395 -23.832 1.00 97.06 127 LEU A CA 1
ATOM 1072 C C . LEU A 1 127 ? 27.642 -6.646 -23.223 1.00 97.06 127 LEU A C 1
ATOM 1074 O O . LEU A 1 127 ? 26.870 -6.531 -22.271 1.00 97.06 127 LEU A O 1
ATOM 1078 N N . GLY A 1 128 ? 27.991 -7.839 -23.709 1.00 96.88 128 GLY A N 1
ATOM 1079 C CA . GLY A 1 128 ? 27.528 -9.114 -23.157 1.00 96.88 128 GLY A CA 1
ATOM 1080 C C . GLY A 1 128 ? 27.926 -9.296 -21.689 1.00 96.88 128 GLY A C 1
ATOM 1081 O O . GLY A 1 128 ? 27.085 -9.668 -20.867 1.00 96.88 128 GLY A O 1
ATOM 1082 N N . LEU A 1 129 ? 29.169 -8.957 -21.333 1.00 96.25 129 LEU A N 1
ATOM 1083 C CA . LEU A 1 129 ? 29.668 -9.017 -19.956 1.00 96.25 129 LEU A CA 1
ATOM 1084 C C . LEU A 1 129 ? 28.913 -8.062 -19.019 1.00 96.25 129 LEU A C 1
ATOM 1086 O O . LEU A 1 129 ? 28.556 -8.448 -17.904 1.00 96.25 129 LEU A O 1
ATOM 1090 N N . ILE A 1 130 ? 28.619 -6.837 -19.466 1.00 96.06 130 ILE A N 1
ATOM 1091 C CA . ILE A 1 130 ? 27.824 -5.869 -18.692 1.00 96.06 130 ILE A CA 1
ATOM 1092 C C . ILE A 1 130 ? 26.408 -6.402 -18.448 1.00 96.06 130 ILE A C 1
ATOM 1094 O O . ILE A 1 130 ? 25.912 -6.323 -17.321 1.00 96.06 130 ILE A O 1
ATOM 1098 N N . LEU A 1 131 ? 25.763 -6.986 -19.463 1.00 96.50 131 LEU A N 1
ATOM 1099 C CA . LEU A 1 131 ? 24.426 -7.571 -19.321 1.00 96.50 131 LEU A CA 1
ATOM 1100 C C . LEU A 1 131 ? 24.424 -8.765 -18.357 1.00 96.50 131 LEU A C 1
ATOM 1102 O O . LEU A 1 131 ? 23.564 -8.832 -17.477 1.00 96.50 131 LEU A O 1
ATOM 1106 N N . LEU A 1 132 ? 25.408 -9.666 -18.456 1.00 97.19 132 LEU A N 1
ATOM 1107 C CA . LEU A 1 132 ? 25.574 -10.778 -17.512 1.00 97.19 132 LEU A CA 1
ATOM 1108 C C . LEU A 1 132 ? 25.795 -10.282 -16.081 1.00 97.19 132 LEU A C 1
ATOM 1110 O O . LEU A 1 132 ? 25.190 -10.801 -15.140 1.00 97.19 132 LEU A O 1
ATOM 1114 N N . THR A 1 133 ? 26.614 -9.245 -15.914 1.00 96.56 133 THR A N 1
ATOM 1115 C CA . THR A 1 133 ? 26.882 -8.631 -14.609 1.00 96.56 133 THR A CA 1
ATOM 1116 C C . THR A 1 133 ? 25.606 -8.032 -14.022 1.00 96.56 133 THR A C 1
ATOM 1118 O O . THR A 1 133 ? 25.284 -8.290 -12.863 1.00 96.56 133 THR A O 1
ATOM 1121 N N . ALA A 1 134 ? 24.820 -7.306 -14.820 1.00 96.06 134 ALA A N 1
ATOM 1122 C CA . ALA A 1 134 ? 23.539 -6.751 -14.388 1.00 96.06 134 ALA A CA 1
ATOM 1123 C C . ALA A 1 134 ? 22.539 -7.844 -13.968 1.00 96.06 134 ALA A C 1
ATOM 1125 O O . ALA A 1 134 ? 21.884 -7.707 -12.934 1.00 96.06 134 ALA A O 1
ATOM 1126 N N . LEU A 1 135 ? 22.443 -8.948 -14.720 1.00 97.44 135 LEU A N 1
ATOM 1127 C CA . LEU A 1 135 ? 21.601 -10.100 -14.367 1.00 97.44 135 LEU A CA 1
ATOM 1128 C C . LEU A 1 135 ? 22.056 -10.759 -13.054 1.00 97.44 135 LEU A C 1
ATOM 1130 O O . LEU A 1 135 ? 21.229 -11.035 -12.181 1.00 97.44 135 LEU A O 1
ATOM 1134 N N . SER A 1 136 ? 23.367 -10.934 -12.885 1.00 97.00 136 SER A N 1
ATOM 1135 C CA . SER A 1 136 ? 23.977 -11.548 -11.699 1.00 97.00 136 SER A CA 1
ATOM 1136 C C . SER A 1 136 ? 23.760 -10.698 -10.447 1.00 97.00 136 SER A C 1
ATOM 1138 O O . SER A 1 136 ? 23.299 -11.199 -9.421 1.00 97.00 136 SER A O 1
ATOM 1140 N N . LEU A 1 137 ? 24.001 -9.387 -10.539 1.00 96.25 137 LEU A N 1
ATOM 1141 C CA . LEU A 1 137 ? 23.731 -8.444 -9.452 1.00 96.25 137 LEU A CA 1
ATOM 1142 C C . LEU A 1 137 ? 22.240 -8.379 -9.112 1.00 96.25 137 LEU A C 1
ATOM 1144 O O . LEU A 1 137 ? 21.879 -8.270 -7.941 1.00 96.25 137 LEU A O 1
ATOM 1148 N N . SER A 1 138 ? 21.364 -8.504 -10.111 1.00 96.44 138 SER A N 1
ATOM 1149 C CA . SER A 1 138 ? 19.923 -8.550 -9.884 1.00 96.44 138 SER A CA 1
ATOM 1150 C C . SER A 1 138 ? 19.502 -9.753 -9.038 1.00 96.44 138 SER A C 1
ATOM 1152 O O . SER A 1 138 ? 18.737 -9.595 -8.078 1.00 96.44 138 SER A O 1
ATOM 1154 N N . PHE A 1 139 ? 20.046 -10.934 -9.349 1.00 96.44 139 PHE A N 1
ATOM 1155 C CA . PHE A 1 139 ? 19.836 -12.162 -8.582 1.00 96.44 139 PHE A CA 1
ATOM 1156 C C . PHE A 1 139 ? 20.404 -12.052 -7.158 1.00 96.44 139 PHE A C 1
ATOM 1158 O O . PHE A 1 139 ? 19.689 -12.309 -6.188 1.00 96.44 139 PHE A O 1
ATOM 1165 N N . LEU A 1 140 ? 21.648 -11.575 -7.012 1.00 95.50 140 LEU A N 1
ATOM 1166 C CA . LEU A 1 140 ? 22.289 -11.340 -5.709 1.00 95.50 140 LEU A CA 1
ATOM 1167 C C . LEU A 1 140 ? 21.499 -10.348 -4.843 1.00 95.50 140 LEU A C 1
ATOM 1169 O O . LEU A 1 140 ? 21.312 -10.568 -3.646 1.00 95.50 140 LEU A O 1
ATOM 1173 N N . GLY A 1 141 ? 20.961 -9.288 -5.445 1.00 94.06 141 GLY A N 1
ATOM 1174 C CA . GLY A 1 141 ? 20.080 -8.351 -4.754 1.00 94.06 141 GLY A CA 1
ATOM 1175 C C . GLY A 1 141 ? 18.813 -9.022 -4.215 1.00 94.06 141 GLY A C 1
ATOM 1176 O O . GLY A 1 141 ? 18.359 -8.681 -3.125 1.00 94.06 141 GLY A O 1
ATOM 1177 N N . GLY A 1 142 ? 18.259 -9.992 -4.949 1.00 93.19 142 GLY A N 1
ATOM 1178 C CA . GLY A 1 142 ? 17.086 -10.774 -4.541 1.00 93.19 142 GLY A CA 1
ATOM 1179 C C . GLY A 1 142 ? 17.374 -11.777 -3.424 1.00 93.19 142 GLY A C 1
ATOM 1180 O O . GLY A 1 142 ? 16.522 -12.028 -2.571 1.00 93.19 142 GLY A O 1
ATOM 1181 N N . LEU A 1 143 ? 18.592 -12.323 -3.397 1.00 95.00 143 LEU A N 1
ATOM 1182 C CA . LEU A 1 143 ? 19.074 -13.199 -2.328 1.00 95.00 143 LEU A CA 1
ATOM 1183 C C . LEU A 1 143 ? 19.167 -12.468 -0.985 1.00 95.00 143 LEU A C 1
ATOM 1185 O O . LEU A 1 143 ? 18.881 -13.053 0.057 1.00 95.00 143 LEU A O 1
ATOM 1189 N N . ILE A 1 144 ? 19.581 -11.200 -1.003 1.00 93.94 144 ILE A N 1
ATOM 1190 C CA . ILE A 1 144 ? 19.900 -10.448 0.215 1.00 93.94 144 ILE A CA 1
ATOM 1191 C C . ILE A 1 144 ? 18.707 -9.623 0.708 1.00 93.94 144 ILE A C 1
ATOM 1193 O O . ILE A 1 144 ? 18.445 -9.612 1.910 1.00 93.94 144 ILE A O 1
ATOM 1197 N N . PHE A 1 145 ? 17.994 -8.922 -0.178 1.00 92.69 145 PHE A N 1
ATOM 1198 C CA . PHE A 1 145 ? 17.055 -7.865 0.209 1.00 92.69 145 PHE A CA 1
ATOM 1199 C C . PHE A 1 145 ? 15.585 -8.202 -0.067 1.00 92.69 145 PHE A C 1
ATOM 1201 O O . PHE A 1 145 ? 15.252 -8.917 -1.009 1.00 92.69 145 PHE A O 1
ATOM 1208 N N . LYS A 1 146 ? 14.678 -7.627 0.736 1.00 87.25 146 LYS A N 1
ATOM 1209 C CA . LYS A 1 146 ? 13.231 -7.867 0.622 1.00 87.25 146 LYS A CA 1
ATOM 1210 C C . LYS A 1 146 ? 12.602 -7.306 -0.660 1.00 87.25 146 LYS A C 1
ATOM 1212 O O . LYS A 1 146 ? 12.741 -6.129 -1.000 1.00 87.25 146 LYS A O 1
ATOM 1217 N N . GLY A 1 147 ? 11.756 -8.104 -1.308 1.00 85.94 147 GLY A N 1
ATOM 1218 C CA . GLY A 1 147 ? 10.945 -7.647 -2.440 1.00 85.94 147 GLY A CA 1
ATOM 1219 C C . GLY A 1 147 ? 11.802 -7.063 -3.568 1.00 85.94 147 GLY A C 1
ATOM 1220 O O . GLY A 1 147 ? 12.721 -7.716 -4.041 1.00 85.94 147 GLY A O 1
ATOM 1221 N N . ARG A 1 148 ? 11.493 -5.842 -4.024 1.00 85.38 148 ARG A N 1
ATOM 1222 C CA . ARG A 1 148 ? 12.179 -5.186 -5.159 1.00 85.38 148 ARG A CA 1
ATOM 1223 C C . ARG A 1 148 ? 13.303 -4.227 -4.751 1.00 85.38 148 ARG A C 1
ATOM 1225 O O . ARG A 1 148 ? 13.881 -3.574 -5.625 1.00 85.38 148 ARG A O 1
ATOM 1232 N N . SER A 1 149 ? 13.614 -4.120 -3.457 1.00 87.06 149 SER A N 1
ATOM 1233 C CA . SER A 1 149 ? 14.646 -3.200 -2.956 1.00 87.06 149 SER A CA 1
ATOM 1234 C C . SER A 1 149 ? 16.071 -3.642 -3.299 1.00 87.06 149 SER A C 1
ATOM 1236 O O . SER A 1 149 ? 16.986 -2.826 -3.242 1.00 87.06 149 SER A O 1
ATOM 1238 N N . GLY A 1 150 ? 16.265 -4.903 -3.696 1.00 87.69 150 GLY A N 1
ATOM 1239 C CA . GLY A 1 150 ? 17.576 -5.427 -4.071 1.00 87.69 150 GLY A CA 1
ATOM 1240 C C . GLY A 1 150 ? 18.080 -4.992 -5.448 1.00 87.69 150 GLY A C 1
ATOM 1241 O O . GLY A 1 150 ? 19.278 -5.056 -5.685 1.00 87.69 150 GLY A O 1
ATOM 1242 N N . TRP A 1 151 ? 17.200 -4.556 -6.361 1.00 93.19 151 TRP A N 1
ATOM 1243 C CA . TRP A 1 151 ? 17.617 -4.127 -7.705 1.00 93.19 151 TRP A CA 1
ATOM 1244 C C . TRP A 1 151 ? 16.603 -3.208 -8.393 1.00 93.19 151 TRP A C 1
ATOM 1246 O O . TRP A 1 151 ? 16.864 -2.031 -8.631 1.00 93.19 151 TRP A O 1
ATOM 1256 N N . CYS A 1 152 ? 15.418 -3.737 -8.718 1.00 86.25 152 CYS A N 1
ATOM 1257 C CA . CYS A 1 152 ? 14.483 -3.110 -9.660 1.00 86.25 152 CYS A CA 1
ATOM 1258 C C . CYS A 1 152 ? 13.941 -1.746 -9.215 1.00 86.25 152 CYS A C 1
ATOM 1260 O O . CYS A 1 152 ? 13.557 -0.939 -10.059 1.00 86.25 152 CYS A O 1
ATOM 1262 N N . GLY A 1 153 ? 13.849 -1.507 -7.907 1.00 79.50 153 GLY A N 1
ATOM 1263 C CA . GLY A 1 153 ? 13.382 -0.241 -7.340 1.00 79.50 153 GLY A CA 1
ATOM 1264 C C . GLY A 1 153 ? 14.494 0.690 -6.852 1.00 79.50 153 GLY A C 1
ATOM 1265 O O . GLY A 1 153 ? 14.177 1.755 -6.324 1.00 79.50 153 GLY A O 1
ATOM 1266 N N . THR A 1 154 ? 15.760 0.286 -6.968 1.00 87.88 154 THR A N 1
ATOM 1267 C CA . THR A 1 154 ? 16.894 0.918 -6.276 1.00 87.88 154 THR A CA 1
ATOM 1268 C C . THR A 1 154 ? 18.078 1.112 -7.214 1.00 87.88 154 THR A C 1
ATOM 1270 O O . THR A 1 154 ? 18.292 2.220 -7.690 1.00 87.88 154 THR A O 1
ATOM 1273 N N . PHE A 1 155 ? 18.818 0.046 -7.515 1.00 92.56 155 PHE A N 1
ATOM 1274 C CA . PHE A 1 155 ? 20.088 0.108 -8.246 1.00 92.56 155 PHE A CA 1
ATOM 1275 C C . PHE A 1 155 ? 19.942 -0.023 -9.766 1.00 92.56 155 PHE A C 1
ATOM 1277 O O . PHE A 1 155 ? 20.872 0.291 -10.500 1.00 92.56 155 PHE A O 1
ATOM 1284 N N . CYS A 1 156 ? 18.782 -0.467 -10.259 1.00 94.19 156 CYS A N 1
ATOM 1285 C CA . CYS A 1 156 ? 18.545 -0.646 -11.689 1.00 94.19 156 CYS A CA 1
ATOM 1286 C C . CYS A 1 156 ? 18.703 0.687 -12.453 1.00 94.19 156 CYS A C 1
ATOM 1288 O O . CYS A 1 156 ? 17.935 1.616 -12.181 1.00 94.19 156 CYS A O 1
ATOM 1290 N N . PRO A 1 157 ? 19.611 0.791 -13.444 1.00 93.88 157 PRO A N 1
ATOM 1291 C CA . PRO A 1 157 ? 19.856 2.034 -14.188 1.00 93.88 157 PRO A CA 1
ATOM 1292 C C . PRO A 1 157 ? 18.677 2.454 -15.079 1.00 93.88 157 PRO A C 1
ATOM 1294 O O . PRO A 1 157 ? 18.550 3.615 -15.449 1.00 93.88 157 PRO A O 1
ATOM 1297 N N . LEU A 1 158 ? 17.768 1.527 -15.402 1.00 93.25 158 LEU A N 1
ATOM 1298 C CA . LEU A 1 158 ? 16.574 1.821 -16.202 1.00 93.25 158 LEU A CA 1
ATOM 1299 C C . LEU A 1 158 ? 15.404 2.361 -15.369 1.00 93.25 158 LEU A C 1
ATOM 1301 O O . LEU A 1 158 ? 14.467 2.926 -15.931 1.00 93.25 158 LEU A O 1
ATOM 1305 N N . ALA A 1 159 ? 15.421 2.191 -14.042 1.00 90.94 159 ALA A N 1
ATOM 1306 C CA . ALA A 1 159 ? 14.301 2.584 -13.188 1.00 90.94 159 ALA A CA 1
ATOM 1307 C C . ALA A 1 159 ? 13.984 4.097 -13.233 1.00 90.94 159 ALA A C 1
ATOM 1309 O O . ALA A 1 159 ? 12.795 4.430 -13.290 1.00 90.94 159 ALA A O 1
ATOM 1310 N N . PRO A 1 160 ? 14.975 5.016 -13.260 1.00 91.62 160 PRO A N 1
ATOM 1311 C CA . PRO A 1 160 ? 14.718 6.451 -13.385 1.00 91.62 160 PRO A CA 1
ATOM 1312 C C . PRO A 1 160 ? 14.044 6.820 -14.713 1.00 91.62 160 PRO A C 1
ATOM 1314 O O . PRO A 1 160 ? 13.057 7.552 -14.714 1.00 91.62 160 PRO A O 1
ATOM 1317 N N . ILE A 1 161 ? 14.505 6.247 -15.832 1.00 93.00 161 ILE A N 1
ATOM 1318 C CA . ILE A 1 161 ? 13.925 6.465 -17.171 1.00 93.00 161 ILE A CA 1
ATOM 1319 C C . ILE A 1 161 ? 12.494 5.942 -17.217 1.00 93.00 161 ILE A C 1
ATOM 1321 O O . ILE A 1 161 ? 11.581 6.621 -17.682 1.00 93.00 161 ILE A O 1
ATOM 1325 N N . GLN A 1 162 ? 12.289 4.737 -16.683 1.00 92.62 162 GLN A N 1
ATOM 1326 C CA . GLN A 1 162 ? 10.977 4.118 -16.625 1.00 92.62 162 GLN A CA 1
ATOM 1327 C C . GLN A 1 162 ? 9.976 4.988 -15.849 1.00 92.62 162 GLN A C 1
ATOM 1329 O O . GLN A 1 162 ? 8.828 5.117 -16.268 1.00 92.62 162 GLN A O 1
ATOM 1334 N N . LYS A 1 163 ? 10.399 5.593 -14.731 1.00 90.50 163 LYS A N 1
ATOM 1335 C CA . LYS A 1 163 ? 9.561 6.517 -13.953 1.00 90.50 163 LYS A CA 1
ATOM 1336 C C . LYS A 1 163 ? 9.324 7.848 -14.676 1.00 90.50 163 LYS A C 1
ATOM 1338 O O . LYS A 1 163 ? 8.212 8.359 -14.606 1.00 90.50 163 LYS A O 1
ATOM 1343 N N . ALA A 1 164 ? 10.326 8.382 -15.377 1.00 92.00 164 ALA A N 1
ATOM 1344 C CA . ALA A 1 164 ? 10.204 9.629 -16.132 1.00 92.00 164 ALA A CA 1
ATOM 1345 C C . ALA A 1 164 ? 9.199 9.506 -17.294 1.00 92.00 164 ALA A C 1
ATOM 1347 O O . ALA A 1 164 ? 8.273 10.311 -17.413 1.00 92.00 164 ALA A O 1
ATOM 1348 N N . TYR A 1 165 ? 9.333 8.469 -18.126 1.00 93.19 165 TYR A N 1
ATOM 1349 C CA . TYR A 1 165 ? 8.426 8.244 -19.258 1.00 93.19 165 TYR A CA 1
ATOM 1350 C C . TYR A 1 165 ? 7.060 7.703 -18.822 1.00 93.19 165 TYR A C 1
ATOM 1352 O O . TYR A 1 165 ? 6.043 8.074 -19.398 1.00 93.19 165 TYR A O 1
ATOM 1360 N N . GLY A 1 166 ? 7.012 6.883 -17.770 1.00 86.44 166 GLY A N 1
ATOM 1361 C CA . GLY A 1 166 ? 5.790 6.245 -17.275 1.00 86.44 166 GLY A CA 1
ATOM 1362 C C . GLY A 1 166 ? 4.948 7.084 -16.315 1.00 86.44 166 GLY A C 1
ATOM 1363 O O . GLY A 1 166 ? 4.239 6.498 -15.498 1.00 86.44 166 GLY A O 1
ATOM 1364 N N . HIS A 1 167 ? 5.029 8.418 -16.371 1.00 85.38 167 HIS A N 1
ATOM 1365 C CA . HIS A 1 167 ? 4.333 9.318 -15.441 1.00 85.38 167 HIS A CA 1
ATOM 1366 C C . HIS A 1 167 ? 2.804 9.329 -15.634 1.00 85.38 167 HIS A C 1
ATOM 1368 O O . HIS A 1 167 ? 2.059 9.466 -14.667 1.00 85.38 167 HIS A O 1
ATOM 1374 N N . ALA A 1 168 ? 2.332 9.133 -16.868 1.00 88.44 168 ALA A N 1
ATOM 1375 C CA . ALA A 1 168 ? 0.912 9.072 -17.215 1.00 88.44 168 ALA A CA 1
ATOM 1376 C C . ALA A 1 168 ? 0.641 7.926 -18.210 1.00 88.44 168 ALA A C 1
ATOM 1378 O O . ALA A 1 168 ? 0.321 8.173 -19.374 1.00 88.44 168 ALA A O 1
ATOM 1379 N N . PRO A 1 169 ? 0.784 6.658 -17.778 1.00 89.44 169 PRO A N 1
ATOM 1380 C CA . PRO A 1 169 ? 0.731 5.513 -18.678 1.00 89.44 169 PRO A CA 1
ATOM 1381 C C . PRO A 1 169 ? -0.630 5.393 -19.370 1.00 89.44 169 PRO A C 1
ATOM 1383 O O . PRO A 1 169 ? -1.680 5.537 -18.730 1.00 89.44 169 PRO A O 1
ATOM 1386 N N . LEU A 1 170 ? -0.619 5.069 -20.666 1.00 89.69 170 LEU A N 1
ATOM 1387 C CA . LEU A 1 170 ? -1.850 4.848 -21.435 1.00 89.69 170 LEU A CA 1
ATOM 1388 C C . LEU A 1 170 ? -2.574 3.575 -20.988 1.00 89.69 170 LEU A C 1
ATOM 1390 O O . LEU A 1 170 ? -3.803 3.563 -20.879 1.00 89.69 170 LEU A O 1
ATOM 1394 N N . ILE A 1 171 ? -1.808 2.522 -20.697 1.00 90.25 171 ILE A N 1
ATOM 1395 C CA . ILE A 1 171 ? -2.299 1.203 -20.308 1.00 90.25 171 ILE A CA 1
ATOM 1396 C C . ILE A 1 171 ? -1.720 0.835 -18.941 1.00 90.25 171 ILE A C 1
ATOM 1398 O O . ILE A 1 171 ? -0.508 0.711 -18.755 1.00 90.25 171 ILE A O 1
ATOM 1402 N N . LEU A 1 172 ? -2.616 0.617 -17.979 1.00 89.62 172 LEU A N 1
ATOM 1403 C CA . LEU A 1 172 ? -2.274 0.115 -16.654 1.00 89.62 172 LEU A CA 1
ATOM 1404 C C . LEU A 1 172 ? -2.314 -1.413 -16.641 1.00 89.62 172 LEU A C 1
ATOM 1406 O O . LEU A 1 172 ? -3.284 -2.023 -17.089 1.00 89.62 172 LEU A O 1
ATOM 1410 N N . VAL A 1 173 ? -1.266 -2.023 -16.091 1.00 89.50 173 VAL A N 1
ATOM 1411 C CA . VAL A 1 173 ? -1.150 -3.476 -15.931 1.00 89.50 173 VAL A CA 1
ATOM 1412 C C . VAL A 1 173 ? -0.689 -3.770 -14.510 1.00 89.50 173 VAL A C 1
ATOM 1414 O O . VAL A 1 173 ? 0.338 -3.246 -14.076 1.00 89.50 173 VAL A O 1
ATOM 1417 N N . LYS A 1 174 ? -1.443 -4.610 -13.790 1.00 87.50 174 LYS A N 1
ATOM 1418 C CA . LYS A 1 174 ? -1.084 -5.064 -12.442 1.00 87.50 174 LYS A CA 1
ATOM 1419 C C . LYS A 1 174 ? 0.252 -5.809 -12.468 1.00 87.50 174 LYS A C 1
ATOM 1421 O O . LYS A 1 174 ? 0.503 -6.639 -13.345 1.00 87.50 174 LYS A O 1
ATOM 1426 N N . ASN A 1 175 ? 1.105 -5.545 -11.484 1.00 84.44 175 ASN A N 1
ATOM 1427 C CA . ASN A 1 175 ? 2.329 -6.313 -11.312 1.00 84.44 175 ASN A CA 1
ATOM 1428 C C . ASN A 1 175 ? 2.013 -7.716 -10.769 1.00 84.44 175 ASN A C 1
ATOM 1430 O O . ASN A 1 175 ? 1.413 -7.846 -9.707 1.00 84.44 175 ASN A O 1
ATOM 1434 N N . GLY A 1 176 ? 2.444 -8.764 -11.466 1.00 80.12 176 GLY A N 1
ATOM 1435 C CA . GLY A 1 176 ? 2.198 -10.155 -11.087 1.00 80.12 176 GLY A CA 1
ATOM 1436 C C . GLY A 1 176 ? 3.263 -10.783 -10.180 1.00 80.12 176 GLY A C 1
ATOM 1437 O O . GLY A 1 176 ? 3.317 -12.007 -10.120 1.00 80.12 176 GLY A O 1
ATOM 1438 N N . TYR A 1 177 ? 4.179 -10.008 -9.589 1.00 78.25 177 TYR A N 1
ATOM 1439 C CA . TYR A 1 177 ? 5.146 -10.494 -8.585 1.00 78.25 177 TYR A CA 1
ATOM 1440 C C . TYR A 1 177 ? 4.765 -10.095 -7.151 1.00 78.25 177 TYR A C 1
ATOM 1442 O O . TYR A 1 177 ? 5.222 -10.714 -6.193 1.00 78.25 177 TYR A O 1
ATOM 1450 N N . CYS A 1 178 ? 3.976 -9.031 -6.989 1.00 74.12 178 CYS A N 1
ATOM 1451 C CA . CYS A 1 178 ? 3.656 -8.444 -5.691 1.00 74.12 178 CYS A CA 1
ATOM 1452 C C . CYS A 1 178 ? 2.192 -8.731 -5.340 1.00 74.12 178 CYS A C 1
ATOM 1454 O O . CYS A 1 178 ? 1.310 -7.960 -5.706 1.00 74.12 178 CYS A O 1
ATOM 1456 N N . GLU A 1 179 ? 1.938 -9.840 -4.645 1.00 68.88 179 GLU A N 1
ATOM 1457 C CA . GLU A 1 179 ? 0.588 -10.187 -4.164 1.00 68.88 179 GLU A CA 1
ATOM 1458 C C . GLU A 1 179 ? 0.194 -9.388 -2.923 1.00 68.88 179 GLU A C 1
ATOM 1460 O O . GLU A 1 179 ? -0.940 -8.938 -2.809 1.00 68.88 179 GLU A O 1
ATOM 1465 N N . SER A 1 180 ? 1.162 -9.146 -2.038 1.00 72.69 180 SER A N 1
ATOM 1466 C CA . SER A 1 180 ? 1.037 -8.284 -0.868 1.00 72.69 180 SER A CA 1
ATOM 1467 C C . SER A 1 180 ? 2.128 -7.211 -0.872 1.00 72.69 180 SER A C 1
ATOM 1469 O O . SER A 1 180 ? 3.270 -7.440 -1.298 1.00 72.69 180 SER A O 1
ATOM 1471 N N . CYS A 1 181 ? 1.779 -6.004 -0.421 1.00 78.00 181 CYS A N 1
ATOM 1472 C CA . CYS A 1 181 ? 2.737 -4.910 -0.308 1.00 78.00 181 CYS A CA 1
ATOM 1473 C C . CYS A 1 181 ? 3.689 -5.141 0.878 1.00 78.00 181 CYS A C 1
ATOM 1475 O O . CYS A 1 181 ? 3.258 -5.215 2.022 1.00 78.00 181 CYS A O 1
ATOM 1477 N N . LEU A 1 182 ? 5.000 -5.198 0.612 1.00 78.12 182 LEU A N 1
ATOM 1478 C CA . LEU A 1 182 ? 6.041 -5.360 1.644 1.00 78.12 182 LEU A CA 1
ATOM 1479 C C . LEU A 1 182 ? 6.667 -4.040 2.135 1.00 78.12 182 LEU A C 1
ATOM 1481 O O . LEU A 1 182 ? 7.654 -4.054 2.882 1.00 78.12 182 LEU A O 1
ATOM 1485 N N . GLY A 1 183 ? 6.205 -2.898 1.615 1.00 77.12 183 GLY A N 1
ATOM 1486 C CA . GLY A 1 183 ? 6.847 -1.603 1.865 1.00 77.12 183 GLY A CA 1
ATOM 1487 C C . GLY A 1 183 ? 8.338 -1.599 1.490 1.00 77.12 183 GLY A C 1
ATOM 1488 O O . GLY A 1 183 ? 9.171 -1.090 2.235 1.00 77.12 183 GLY A O 1
ATOM 1489 N N . CYS A 1 184 ? 8.711 -2.255 0.382 1.00 80.81 184 CYS A N 1
ATOM 1490 C CA . CYS A 1 184 ? 10.118 -2.409 -0.017 1.00 80.81 184 CYS A CA 1
ATOM 1491 C C . CYS A 1 184 ? 10.712 -1.170 -0.706 1.00 80.81 184 CYS A C 1
ATOM 1493 O O . CYS A 1 184 ? 11.930 -1.023 -0.743 1.00 80.81 184 CYS A O 1
ATOM 1495 N N . GLN A 1 185 ? 9.879 -0.269 -1.229 1.00 82.12 185 GLN A N 1
ATOM 1496 C CA . GLN A 1 185 ? 10.316 0.936 -1.929 1.00 82.12 185 GLN A CA 1
ATOM 1497 C C . GLN A 1 185 ? 9.414 2.116 -1.553 1.00 82.12 185 GLN A C 1
ATOM 1499 O O . GLN A 1 185 ? 8.190 1.978 -1.549 1.00 82.12 185 GLN A O 1
ATOM 1504 N N . LYS A 1 186 ? 10.017 3.281 -1.289 1.00 83.19 186 LYS A N 1
ATOM 1505 C CA . LYS A 1 186 ? 9.304 4.560 -1.148 1.00 83.19 186 LYS A CA 1
ATOM 1506 C C . LYS A 1 186 ? 8.720 4.975 -2.506 1.00 83.19 186 LYS A C 1
ATOM 1508 O O . LYS A 1 186 ? 9.395 4.808 -3.523 1.00 83.19 186 LYS A O 1
ATOM 1513 N N . ASN A 1 187 ? 7.482 5.476 -2.531 1.00 85.88 187 ASN A N 1
ATOM 1514 C CA . ASN A 1 187 ? 6.769 5.889 -3.752 1.00 85.88 187 ASN A CA 1
ATOM 1515 C C . ASN A 1 187 ? 6.844 4.813 -4.859 1.00 85.88 187 ASN A C 1
ATOM 1517 O O . ASN A 1 187 ? 7.344 5.026 -5.972 1.00 85.88 187 ASN A O 1
ATOM 1521 N N . CYS A 1 188 ? 6.447 3.587 -4.502 1.00 86.25 188 CYS A N 1
ATOM 1522 C CA . CYS A 1 188 ? 6.572 2.431 -5.380 1.00 86.25 188 CYS A CA 1
ATOM 1523 C C . CYS A 1 188 ? 5.625 2.545 -6.582 1.00 86.25 188 CYS A C 1
ATOM 1525 O O . CYS A 1 188 ? 4.409 2.637 -6.424 1.00 86.25 188 CYS A O 1
ATOM 1527 N N . TYR A 1 189 ? 6.188 2.448 -7.789 1.00 87.81 189 TYR A N 1
ATOM 1528 C CA . TYR A 1 189 ? 5.413 2.450 -9.030 1.00 87.81 189 TYR A CA 1
ATOM 1529 C C . TYR A 1 189 ? 4.389 1.310 -9.080 1.00 87.81 189 TYR A C 1
ATOM 1531 O O . TYR A 1 189 ? 3.265 1.509 -9.512 1.00 87.81 189 TYR A O 1
ATOM 1539 N N . ASP A 1 190 ? 4.761 0.117 -8.606 1.00 88.00 190 ASP A N 1
ATOM 1540 C CA . ASP A 1 190 ? 3.863 -1.045 -8.610 1.00 88.00 190 ASP A CA 1
ATOM 1541 C C . ASP A 1 190 ? 2.694 -0.896 -7.632 1.00 88.00 190 ASP A C 1
ATOM 1543 O O . ASP A 1 190 ? 1.679 -1.564 -7.803 1.00 88.00 190 ASP A O 1
ATOM 1547 N N . PHE A 1 191 ? 2.843 -0.035 -6.617 1.00 85.31 191 PHE A N 1
ATOM 1548 C CA . PHE A 1 191 ? 1.798 0.241 -5.639 1.00 85.31 191 PHE A CA 1
ATOM 1549 C C . PHE A 1 191 ? 0.767 1.232 -6.177 1.00 85.31 191 PHE A C 1
ATOM 1551 O O . PHE A 1 191 ? -0.425 0.981 -6.054 1.00 85.31 191 PHE A O 1
ATOM 1558 N N . ASN A 1 192 ? 1.209 2.345 -6.770 1.00 87.00 192 ASN A N 1
ATOM 1559 C CA . ASN A 1 192 ? 0.320 3.319 -7.404 1.00 87.00 192 ASN A CA 1
ATOM 1560 C C . ASN A 1 192 ? 0.993 3.925 -8.652 1.00 87.00 192 ASN A C 1
ATOM 1562 O O . ASN A 1 192 ? 1.690 4.940 -8.545 1.00 87.00 192 ASN A O 1
ATOM 1566 N N . PRO A 1 193 ? 0.803 3.317 -9.840 1.00 86.19 193 PRO A N 1
ATOM 1567 C CA . PRO A 1 193 ? 1.514 3.697 -11.061 1.00 86.19 193 PRO A CA 1
ATOM 1568 C C . PRO A 1 193 ? 1.308 5.150 -11.486 1.00 86.19 193 PRO A C 1
ATOM 1570 O O . PRO A 1 193 ? 2.238 5.778 -11.985 1.00 86.19 193 PRO A O 1
ATOM 1573 N N . ARG A 1 194 ? 0.096 5.688 -11.291 1.00 86.06 194 ARG A N 1
ATOM 1574 C CA . ARG A 1 194 ? -0.241 7.062 -11.685 1.00 86.06 194 ARG A CA 1
ATOM 1575 C C . ARG A 1 194 ? 0.200 8.090 -10.651 1.00 86.06 194 ARG A C 1
ATOM 1577 O O . ARG A 1 194 ? 0.523 9.201 -11.038 1.00 86.06 194 ARG A O 1
ATOM 1584 N N . ALA A 1 195 ? 0.231 7.747 -9.361 1.00 85.81 195 ALA A N 1
ATOM 1585 C CA . ALA A 1 195 ? 0.630 8.688 -8.311 1.00 85.81 195 ALA A CA 1
ATOM 1586 C C . ALA A 1 195 ? 2.150 8.735 -8.089 1.00 85.81 195 ALA A C 1
ATOM 1588 O O . ALA A 1 195 ? 2.673 9.766 -7.675 1.00 85.81 195 ALA A O 1
ATOM 1589 N N . ALA A 1 196 ? 2.870 7.642 -8.373 1.00 86.81 196 ALA A N 1
ATOM 1590 C CA . ALA A 1 196 ? 4.259 7.452 -7.944 1.00 86.81 196 ALA A CA 1
ATOM 1591 C C . ALA A 1 196 ? 5.206 8.601 -8.325 1.00 86.81 196 ALA A C 1
ATOM 1593 O O . ALA A 1 196 ? 6.012 9.029 -7.501 1.00 86.81 196 ALA A O 1
ATOM 1594 N N . ILE A 1 197 ? 5.099 9.121 -9.549 1.00 88.94 197 ILE A N 1
ATOM 1595 C CA . ILE A 1 197 ? 5.936 10.233 -10.019 1.00 88.94 197 ILE A CA 1
ATOM 1596 C C . ILE A 1 197 ? 5.598 11.556 -9.320 1.00 88.94 197 ILE A C 1
ATOM 1598 O O . ILE A 1 197 ? 6.496 12.327 -8.993 1.00 88.94 197 ILE A O 1
ATOM 1602 N N . PHE A 1 198 ? 4.319 11.812 -9.036 1.00 87.50 198 PHE A N 1
ATOM 1603 C CA . PHE A 1 198 ? 3.898 13.006 -8.309 1.00 87.50 198 PHE A CA 1
ATOM 1604 C C . PHE A 1 198 ? 4.394 12.967 -6.872 1.00 87.50 198 PHE A C 1
ATOM 1606 O O . PHE A 1 198 ? 4.854 13.986 -6.360 1.00 87.50 198 PHE A O 1
ATOM 1613 N N . SER A 1 199 ? 4.322 11.795 -6.240 1.00 86.38 199 SER A N 1
ATOM 1614 C CA . SER A 1 199 ? 4.854 11.577 -4.899 1.00 86.38 199 SER A CA 1
ATOM 1615 C C . SER A 1 199 ? 6.376 11.717 -4.869 1.00 86.38 199 SER A C 1
ATOM 1617 O O . SER A 1 199 ? 6.903 12.268 -3.914 1.00 86.38 199 SER A O 1
ATOM 1619 N N . ASP A 1 200 ? 7.087 11.294 -5.921 1.00 88.75 200 ASP A N 1
ATOM 1620 C CA . ASP A 1 200 ? 8.539 11.481 -6.024 1.00 88.75 200 ASP A CA 1
ATOM 1621 C C . ASP A 1 200 ? 8.947 12.950 -6.193 1.00 88.75 200 ASP A C 1
ATOM 1623 O O . ASP A 1 200 ? 9.899 13.390 -5.553 1.00 88.75 200 ASP A O 1
ATOM 1627 N N . LEU A 1 201 ? 8.250 13.708 -7.043 1.00 89.69 201 LEU A N 1
ATOM 1628 C CA . LEU A 1 201 ? 8.609 15.099 -7.347 1.00 89.69 201 LEU A CA 1
ATOM 1629 C C . LEU A 1 201 ? 8.163 16.099 -6.270 1.00 89.69 201 LEU A C 1
ATOM 1631 O O . LEU A 1 201 ? 8.782 17.156 -6.150 1.00 89.69 201 LEU A O 1
ATOM 1635 N N . ASN A 1 202 ? 7.119 15.772 -5.502 1.00 84.69 202 ASN A N 1
ATOM 1636 C CA . ASN A 1 202 ? 6.601 16.596 -4.401 1.00 84.69 202 ASN A CA 1
ATOM 1637 C C . ASN A 1 202 ? 6.954 16.029 -3.014 1.00 84.69 202 ASN A C 1
ATOM 1639 O O . ASN A 1 202 ? 6.309 16.373 -2.026 1.00 84.69 202 ASN A O 1
ATOM 1643 N N . ASP A 1 203 ? 7.931 15.125 -2.934 1.00 86.44 203 ASP A N 1
ATOM 1644 C CA . ASP A 1 203 ? 8.367 14.559 -1.662 1.00 86.44 203 ASP A CA 1
ATOM 1645 C C . ASP A 1 203 ? 8.960 15.645 -0.750 1.00 86.44 203 ASP A C 1
ATOM 1647 O O . ASP A 1 203 ? 9.732 16.488 -1.211 1.00 86.44 203 ASP A O 1
ATOM 1651 N N . ALA A 1 204 ? 8.624 15.597 0.542 1.00 79.81 204 ALA A N 1
ATOM 1652 C CA . ALA A 1 204 ? 9.108 16.554 1.538 1.00 79.81 204 ALA A CA 1
ATOM 1653 C C . ALA A 1 204 ? 10.623 16.445 1.794 1.00 79.81 204 ALA A C 1
ATOM 1655 O O . ALA A 1 204 ? 11.239 17.395 2.273 1.00 79.81 204 ALA A O 1
ATOM 1656 N N . ASP A 1 205 ? 11.235 15.296 1.493 1.00 82.31 205 ASP A N 1
ATOM 1657 C CA . ASP A 1 205 ? 12.690 15.156 1.503 1.00 82.31 205 ASP A CA 1
ATOM 1658 C C . ASP A 1 205 ? 13.268 15.742 0.206 1.00 82.31 205 ASP A C 1
ATOM 1660 O O . ASP A 1 205 ? 13.209 15.112 -0.852 1.00 82.31 205 ASP A O 1
ATOM 1664 N N . ASN A 1 206 ? 13.863 16.935 0.292 1.00 83.88 206 ASN A N 1
ATOM 1665 C CA . ASN A 1 206 ? 14.509 17.599 -0.846 1.00 83.88 206 ASN A CA 1
ATOM 1666 C C . ASN A 1 206 ? 15.603 16.733 -1.480 1.00 83.88 206 ASN A C 1
ATOM 1668 O O . ASN A 1 206 ? 15.745 16.710 -2.700 1.00 83.88 206 ASN A O 1
ATOM 1672 N N . GLY A 1 207 ? 16.352 15.972 -0.673 1.00 82.19 207 GLY A N 1
ATOM 1673 C CA . GLY A 1 207 ? 17.349 15.042 -1.196 1.00 82.19 207 GLY A CA 1
ATOM 1674 C C . GLY A 1 207 ? 16.699 13.974 -2.072 1.00 82.19 207 GLY A C 1
ATOM 1675 O O . GLY A 1 207 ? 17.258 13.574 -3.087 1.00 82.19 207 GLY A O 1
ATOM 1676 N N . TRP A 1 208 ? 15.479 13.552 -1.740 1.00 84.88 208 TRP A N 1
ATOM 1677 C CA . TRP A 1 208 ? 14.715 12.646 -2.582 1.00 84.88 208 TRP A CA 1
ATOM 1678 C C . TRP A 1 208 ? 14.189 13.355 -3.838 1.00 84.88 208 TRP A C 1
ATOM 1680 O O . TRP A 1 208 ? 14.505 12.930 -4.950 1.00 84.88 208 TRP A O 1
ATOM 1690 N N . SER A 1 209 ? 13.408 14.422 -3.704 1.00 89.81 209 SER A N 1
ATOM 1691 C CA . SER A 1 209 ? 12.701 15.024 -4.841 1.00 89.81 209 SER A CA 1
ATOM 1692 C C . SER A 1 209 ? 13.630 15.698 -5.861 1.00 89.81 209 SER A C 1
ATOM 1694 O O . SER A 1 209 ? 13.456 15.492 -7.068 1.00 89.81 209 SER A O 1
ATOM 1696 N N . GLU A 1 210 ? 14.666 16.416 -5.420 1.00 90.25 210 GLU A N 1
ATOM 1697 C CA . GLU A 1 210 ? 15.570 17.163 -6.311 1.00 90.25 210 GLU A CA 1
ATOM 1698 C C . GLU A 1 210 ? 16.395 16.259 -7.228 1.00 90.25 210 GLU A C 1
ATOM 1700 O O . GLU A 1 210 ? 16.557 16.556 -8.411 1.00 90.25 210 GLU A O 1
ATOM 1705 N N . GLN A 1 211 ? 16.839 15.096 -6.745 1.00 89.31 211 GLN A N 1
ATOM 1706 C CA . GLN A 1 211 ? 17.582 14.141 -7.576 1.00 89.31 211 GLN A CA 1
ATOM 1707 C C . GLN A 1 211 ? 16.764 13.656 -8.784 1.00 89.31 211 GLN A C 1
ATOM 1709 O O . GLN A 1 211 ? 17.312 13.454 -9.868 1.00 89.31 211 GLN A O 1
ATOM 1714 N N . ARG A 1 212 ? 15.443 13.471 -8.621 1.00 91.81 212 ARG A N 1
ATOM 1715 C CA . ARG A 1 212 ? 14.563 13.049 -9.725 1.00 91.81 212 ARG A CA 1
ATOM 1716 C C . ARG A 1 212 ? 14.337 14.190 -10.708 1.00 91.81 212 ARG A C 1
ATOM 1718 O O . ARG A 1 212 ? 14.373 13.950 -11.911 1.00 91.81 212 ARG A O 1
ATOM 1725 N N . LYS A 1 213 ? 14.137 15.414 -10.207 1.00 93.81 213 LYS A N 1
ATOM 1726 C CA . LYS A 1 213 ? 14.004 16.619 -11.043 1.00 93.81 213 LYS A CA 1
ATOM 1727 C C . LYS A 1 213 ? 15.254 16.812 -11.901 1.00 93.81 213 LYS A C 1
ATOM 1729 O O . LYS A 1 213 ? 15.135 16.927 -13.117 1.00 93.81 213 LYS A O 1
ATOM 1734 N N . PHE A 1 214 ? 16.434 16.723 -11.287 1.00 93.88 214 PHE A N 1
ATOM 1735 C CA . PHE A 1 214 ? 17.719 16.821 -11.974 1.00 93.88 214 PHE A CA 1
ATOM 1736 C C . PHE A 1 214 ? 17.883 15.753 -13.066 1.00 93.88 214 PHE A C 1
ATOM 1738 O O . PHE A 1 214 ? 18.243 16.072 -14.198 1.00 93.88 214 PHE A O 1
ATOM 1745 N N . PHE A 1 215 ? 17.561 14.489 -12.764 1.00 94.81 215 PHE A N 1
ATOM 1746 C CA . PHE A 1 215 ? 17.629 13.414 -13.757 1.00 94.81 215 PHE A CA 1
ATOM 1747 C C . PHE A 1 215 ? 16.672 13.625 -14.940 1.00 94.81 215 PHE A C 1
ATOM 1749 O O . PHE A 1 215 ? 17.004 13.292 -16.071 1.00 94.81 215 PHE A O 1
ATOM 1756 N N . ILE A 1 216 ? 15.479 14.173 -14.717 1.00 95.88 216 ILE A N 1
ATOM 1757 C CA . ILE A 1 216 ? 14.546 14.440 -15.820 1.00 95.88 216 ILE A CA 1
ATOM 1758 C C . ILE A 1 216 ? 15.021 15.637 -16.655 1.00 95.88 216 ILE A C 1
ATOM 1760 O O . ILE A 1 216 ? 14.913 15.610 -17.880 1.00 95.88 216 ILE A O 1
ATOM 1764 N N . ALA A 1 217 ? 15.605 16.652 -16.012 1.00 96.81 217 ALA A N 1
ATOM 1765 C CA . ALA A 1 217 ? 16.129 17.844 -16.674 1.00 96.81 217 ALA A CA 1
ATOM 1766 C C . ALA A 1 217 ? 17.247 17.534 -17.689 1.00 96.81 217 ALA A C 1
ATOM 1768 O O . ALA A 1 217 ? 17.351 18.220 -18.706 1.00 96.81 217 ALA A O 1
ATOM 1769 N N . LEU A 1 218 ? 18.051 16.487 -17.461 1.00 96.31 218 LEU A N 1
ATOM 1770 C CA . LEU A 1 218 ? 19.120 16.081 -18.385 1.00 96.31 218 LEU A CA 1
ATOM 1771 C C . LEU A 1 218 ? 18.647 15.266 -19.602 1.00 96.31 218 LEU A C 1
ATOM 1773 O O . LEU A 1 218 ? 19.403 15.151 -20.565 1.00 96.31 218 LEU A O 1
ATOM 1777 N N . LEU A 1 219 ? 17.433 14.691 -19.589 1.00 96.44 219 LEU A N 1
ATOM 1778 C CA . LEU A 1 219 ? 17.032 13.673 -20.574 1.00 96.44 219 LEU A CA 1
ATOM 1779 C C . LEU A 1 219 ? 17.018 14.179 -22.027 1.00 96.44 219 LEU A C 1
ATOM 1781 O O . LEU A 1 219 ? 17.621 13.504 -22.860 1.00 96.44 219 LEU A O 1
ATOM 1785 N N . PRO A 1 220 ? 16.399 15.328 -22.376 1.00 97.38 220 PRO A N 1
ATOM 1786 C CA . PRO A 1 220 ? 16.388 15.800 -23.763 1.00 97.38 220 PRO A CA 1
ATOM 1787 C C . PRO A 1 220 ? 17.794 16.007 -24.324 1.00 97.38 220 PRO A C 1
ATOM 1789 O O . PRO A 1 220 ? 18.108 15.495 -25.397 1.00 97.38 220 PRO A O 1
ATOM 1792 N N . GLY A 1 221 ? 18.657 16.690 -23.565 1.00 96.88 221 GLY A N 1
ATOM 1793 C CA . GLY A 1 221 ? 20.056 16.893 -23.935 1.00 96.88 221 GLY A CA 1
ATOM 1794 C C . GLY A 1 221 ? 20.803 15.574 -24.113 1.00 96.88 221 GLY A C 1
ATOM 1795 O O . GLY A 1 221 ? 21.470 15.380 -25.126 1.00 96.88 221 GLY A O 1
ATOM 1796 N N . LEU A 1 222 ? 20.621 14.630 -23.184 1.00 96.00 222 LEU A N 1
ATOM 1797 C CA . LEU A 1 222 ? 21.263 13.319 -23.249 1.00 96.00 222 LEU A CA 1
ATOM 1798 C C . LEU A 1 222 ? 20.826 12.519 -24.483 1.00 96.00 222 LEU A C 1
ATOM 1800 O O . LEU A 1 222 ? 21.666 11.888 -25.116 1.00 96.00 222 LEU A O 1
ATOM 1804 N N . ILE A 1 223 ? 19.539 12.540 -24.845 1.00 96.06 223 ILE A N 1
ATOM 1805 C CA . ILE A 1 223 ? 19.030 11.838 -26.034 1.00 96.06 223 ILE A CA 1
ATOM 1806 C C . ILE A 1 223 ? 19.526 12.491 -27.328 1.00 96.06 223 ILE A C 1
ATOM 1808 O O . ILE A 1 223 ? 19.917 11.784 -28.256 1.00 96.06 223 ILE A O 1
ATOM 1812 N N . ILE A 1 224 ? 19.550 13.823 -27.397 1.00 95.06 224 ILE A N 1
ATOM 1813 C CA . ILE A 1 224 ? 20.096 14.533 -28.560 1.00 95.06 224 ILE A CA 1
ATOM 1814 C C . ILE A 1 224 ? 21.573 14.172 -28.738 1.00 95.06 224 ILE A C 1
ATOM 1816 O O . ILE A 1 224 ? 21.973 13.770 -29.832 1.00 95.06 224 ILE A O 1
ATOM 1820 N N . SER A 1 225 ? 22.362 14.237 -27.665 1.00 94.69 225 SER A N 1
ATOM 1821 C CA . SER A 1 225 ? 23.767 13.829 -27.687 1.00 94.69 225 SER A CA 1
ATOM 1822 C C . SER A 1 225 ? 23.936 12.348 -28.006 1.00 94.69 225 SER A C 1
ATOM 1824 O O . SER A 1 225 ? 24.840 11.997 -28.756 1.00 94.69 225 SER A O 1
ATOM 1826 N N . PHE A 1 226 ? 23.053 11.471 -27.520 1.00 93.56 226 PHE A N 1
ATOM 1827 C CA . PHE A 1 226 ? 23.093 10.043 -27.832 1.00 93.56 226 PHE A CA 1
ATOM 1828 C C . PHE A 1 226 ? 23.102 9.818 -29.350 1.00 93.56 226 PHE A C 1
ATOM 1830 O O . PHE A 1 226 ? 23.923 9.051 -29.836 1.00 93.56 226 PHE A O 1
ATOM 1837 N N . PHE A 1 227 ? 22.263 10.488 -30.135 1.00 93.12 227 PHE A N 1
ATOM 1838 C CA . PHE A 1 227 ? 22.240 10.257 -31.587 1.00 93.12 227 PHE A CA 1
ATOM 1839 C C . PHE A 1 227 ? 23.229 11.110 -32.389 1.00 93.12 227 PHE A C 1
ATOM 1841 O O . PHE A 1 227 ? 23.655 10.668 -33.450 1.00 93.12 227 PHE A O 1
ATOM 1848 N N . ASN A 1 228 ? 23.614 12.290 -31.893 1.00 91.19 228 ASN A N 1
ATOM 1849 C CA . ASN A 1 228 ? 24.410 13.258 -32.662 1.00 91.19 228 ASN A CA 1
ATOM 1850 C C . ASN A 1 228 ? 25.891 13.337 -32.260 1.00 91.19 228 ASN A C 1
ATOM 1852 O O . ASN A 1 228 ? 26.642 14.094 -32.867 1.00 91.19 228 ASN A O 1
ATOM 1856 N N . SER A 1 229 ? 26.326 12.590 -31.242 1.00 88.88 229 SER A N 1
ATOM 1857 C CA . SER A 1 229 ? 27.746 12.491 -30.885 1.00 88.88 229 SER A CA 1
ATOM 1858 C C . SER A 1 229 ? 28.417 11.314 -31.590 1.00 88.88 229 SER A C 1
ATOM 1860 O O . SER A 1 229 ? 27.845 10.225 -31.713 1.00 88.88 229 SER A O 1
ATOM 1862 N N . GLY A 1 230 ? 29.661 11.534 -32.008 1.00 82.31 230 GLY A N 1
ATOM 1863 C CA . GLY A 1 230 ? 30.542 10.507 -32.551 1.00 82.31 230 GLY A CA 1
ATOM 1864 C C . GLY A 1 230 ? 31.911 10.583 -31.889 1.00 82.31 230 GLY A C 1
ATOM 1865 O O . GLY A 1 230 ? 32.372 11.661 -31.520 1.00 82.31 230 GLY A O 1
ATOM 1866 N N . TYR A 1 231 ? 32.553 9.433 -31.714 1.00 81.94 231 TYR A N 1
ATOM 1867 C CA . TYR A 1 231 ? 33.960 9.361 -31.336 1.00 81.94 231 TYR A CA 1
ATOM 1868 C C . TYR A 1 231 ? 34.789 9.087 -32.589 1.00 81.94 231 TYR A C 1
ATOM 1870 O O . TYR A 1 231 ? 34.504 8.145 -33.328 1.00 81.94 231 TYR A O 1
ATOM 1878 N N . ASN A 1 232 ? 35.798 9.920 -32.818 1.00 78.19 232 ASN A N 1
ATOM 1879 C CA . ASN A 1 232 ? 36.829 9.699 -33.820 1.00 78.19 232 ASN A CA 1
ATOM 1880 C C . ASN A 1 232 ? 38.190 9.797 -33.118 1.00 78.19 232 ASN A C 1
ATOM 1882 O O . ASN A 1 232 ? 38.406 10.745 -32.350 1.00 78.19 232 ASN A O 1
ATOM 1886 N N . ASP A 1 233 ? 39.087 8.844 -33.380 1.00 75.56 233 ASP A N 1
ATOM 1887 C CA . ASP A 1 233 ? 40.415 8.767 -32.756 1.00 75.56 233 ASP A CA 1
ATOM 1888 C C . ASP A 1 233 ? 41.217 10.063 -32.971 1.00 75.56 233 ASP A C 1
ATOM 1890 O O . ASP A 1 233 ? 41.955 10.492 -32.087 1.00 75.56 233 ASP A O 1
ATOM 1894 N N . GLU A 1 234 ? 40.982 10.754 -34.091 1.00 76.38 234 GLU A N 1
ATOM 1895 C CA . GLU A 1 234 ? 41.603 12.042 -34.429 1.00 76.38 234 GLU A CA 1
ATOM 1896 C C . GLU A 1 234 ? 41.115 13.216 -33.560 1.00 76.38 234 GLU A C 1
ATOM 1898 O O . GLU A 1 234 ? 41.883 14.117 -33.235 1.00 76.38 234 GLU A O 1
ATOM 1903 N N . THR A 1 235 ? 39.838 13.216 -33.163 1.00 75.00 235 THR A N 1
ATOM 1904 C CA . THR A 1 235 ? 39.221 14.287 -32.346 1.00 75.00 235 THR A CA 1
ATOM 1905 C C . THR A 1 235 ? 39.444 14.104 -30.842 1.00 75.00 235 THR A C 1
ATOM 1907 O O . THR A 1 235 ? 39.320 15.050 -30.061 1.00 75.00 235 THR A O 1
ATOM 1910 N N . GLY A 1 236 ? 39.791 12.884 -30.422 1.00 86.44 236 GLY A N 1
ATOM 1911 C CA . GLY A 1 236 ? 40.072 12.543 -29.032 1.00 86.44 236 GLY A CA 1
ATOM 1912 C C . GLY A 1 236 ? 38.842 12.506 -28.110 1.00 86.44 236 GLY A C 1
ATOM 1913 O O . GLY A 1 236 ? 37.729 12.921 -28.438 1.00 86.44 236 GLY A O 1
ATOM 1914 N N . ILE A 1 237 ? 39.045 11.984 -26.894 1.00 88.06 237 ILE A N 1
ATOM 1915 C CA . ILE A 1 237 ? 37.965 11.770 -25.912 1.00 88.06 237 ILE A CA 1
ATOM 1916 C C . ILE A 1 237 ? 37.379 13.081 -25.365 1.00 88.06 237 ILE A C 1
ATOM 1918 O O . ILE A 1 237 ? 36.207 13.132 -25.000 1.00 88.06 237 ILE A O 1
ATOM 1922 N N . SER A 1 238 ? 38.172 14.154 -25.325 1.00 89.25 238 SER A N 1
ATOM 1923 C CA . SER A 1 238 ? 37.756 15.463 -24.813 1.00 89.25 238 SER A CA 1
ATOM 1924 C C . SER A 1 238 ? 36.666 16.094 -25.677 1.00 89.25 238 SER A C 1
ATOM 1926 O O . SER A 1 238 ? 35.661 16.563 -25.142 1.00 89.25 238 SER A O 1
ATOM 1928 N N . GLN A 1 239 ? 36.819 16.059 -27.003 1.00 90.25 239 GLN A N 1
ATOM 1929 C CA . GLN A 1 239 ? 35.829 16.602 -27.930 1.00 90.25 239 GLN A CA 1
ATOM 1930 C C . GLN A 1 239 ? 34.533 15.786 -27.905 1.00 90.25 239 GLN A C 1
ATOM 1932 O O . GLN A 1 239 ? 33.447 16.365 -27.883 1.00 90.25 239 GLN A O 1
ATOM 1937 N N . TYR A 1 240 ? 34.632 14.458 -27.811 1.00 91.50 240 TYR A N 1
ATOM 1938 C CA . TYR A 1 240 ? 33.473 13.584 -27.620 1.00 91.50 240 TYR A CA 1
ATOM 1939 C C . TYR A 1 240 ? 32.716 13.894 -26.317 1.00 91.50 240 TYR A C 1
ATOM 1941 O O . TYR A 1 240 ? 31.493 14.055 -26.327 1.00 91.50 240 TYR A O 1
ATOM 1949 N N . LEU A 1 241 ? 33.429 14.042 -25.193 1.00 92.06 241 LEU A N 1
ATOM 1950 C CA . LEU A 1 241 ? 32.813 14.414 -23.915 1.00 92.06 241 LEU A CA 1
ATOM 1951 C C . LEU A 1 241 ? 32.163 15.799 -23.980 1.00 92.06 241 LEU A C 1
ATOM 1953 O O . LEU A 1 241 ? 31.079 15.978 -23.429 1.00 92.06 241 LEU A O 1
ATOM 1957 N N . LEU A 1 242 ? 32.768 16.757 -24.684 1.00 91.94 242 LEU A N 1
ATOM 1958 C CA . LEU A 1 242 ? 32.177 18.079 -24.889 1.00 91.94 242 LEU A CA 1
ATOM 1959 C C . LEU A 1 242 ? 30.864 17.985 -25.686 1.00 91.94 242 LEU A C 1
ATOM 1961 O O . LEU A 1 242 ? 29.845 18.518 -25.252 1.00 91.94 242 LEU A O 1
ATOM 1965 N N . GLN A 1 243 ? 30.843 17.233 -26.791 1.00 91.50 243 GLN A N 1
ATOM 1966 C CA . GLN A 1 243 ? 29.622 16.982 -27.574 1.00 91.50 243 GLN A CA 1
ATOM 1967 C C . GLN A 1 243 ? 28.524 16.274 -26.760 1.00 91.50 243 GLN A C 1
ATOM 1969 O O . GLN A 1 243 ? 27.331 16.518 -26.964 1.00 91.50 243 GLN A O 1
ATOM 1974 N N . MET A 1 244 ? 28.908 15.410 -25.816 1.00 91.69 244 MET A N 1
ATOM 1975 C CA . MET A 1 244 ? 27.971 14.737 -24.916 1.00 91.69 244 MET A CA 1
ATOM 1976 C C . MET A 1 244 ? 27.433 15.655 -23.811 1.00 91.69 244 MET A C 1
ATOM 1978 O O . MET A 1 244 ? 26.237 15.642 -23.525 1.00 91.69 244 MET A O 1
ATOM 1982 N N . LEU A 1 245 ? 28.290 16.452 -23.172 1.00 93.69 245 LEU A N 1
ATOM 1983 C CA . LEU A 1 245 ? 27.929 17.216 -21.974 1.00 93.69 245 LEU A CA 1
ATOM 1984 C C . LEU A 1 245 ? 27.299 18.577 -22.285 1.00 93.69 245 LEU A C 1
ATOM 1986 O O . LEU A 1 245 ? 26.479 19.047 -21.495 1.00 93.69 245 LEU A O 1
ATOM 1990 N N . THR A 1 246 ? 27.621 19.208 -23.417 1.00 95.19 246 THR A N 1
ATOM 1991 C CA . THR A 1 246 ? 27.090 20.541 -23.749 1.00 95.19 246 THR A CA 1
ATOM 1992 C C . THR A 1 246 ? 25.561 20.552 -23.901 1.00 95.19 246 THR A C 1
ATOM 1994 O O . THR A 1 246 ? 24.917 21.356 -23.221 1.00 95.19 246 THR A O 1
ATOM 1997 N N . PRO A 1 247 ? 24.924 19.660 -24.691 1.00 96.12 247 PRO A N 1
ATOM 1998 C CA . PRO A 1 247 ? 23.462 19.624 -24.790 1.00 96.12 247 PRO A CA 1
ATOM 1999 C C . PRO A 1 247 ? 22.787 19.233 -23.470 1.00 96.12 247 PRO A C 1
ATOM 2001 O O . PRO A 1 247 ? 21.706 19.733 -23.157 1.00 96.12 247 PRO A O 1
ATOM 2004 N N . VAL A 1 248 ? 23.433 18.384 -22.662 1.00 96.44 248 VAL A N 1
ATOM 2005 C CA . VAL A 1 248 ? 22.969 18.025 -21.312 1.00 96.44 248 VAL A CA 1
ATOM 2006 C C . VAL A 1 248 ? 22.941 19.251 -20.396 1.00 96.44 248 VAL A C 1
ATOM 2008 O O . VAL A 1 248 ? 21.911 19.525 -19.778 1.00 96.44 248 VAL A O 1
ATOM 2011 N N . GLY A 1 249 ? 24.033 20.019 -20.343 1.00 96.75 249 GLY A N 1
ATOM 2012 C CA . GLY A 1 249 ? 24.119 21.248 -19.553 1.00 96.75 249 GLY A CA 1
ATOM 2013 C C . GLY A 1 249 ? 23.095 22.295 -19.990 1.00 96.75 249 GLY A C 1
ATOM 2014 O O . GLY A 1 249 ? 22.416 22.879 -19.145 1.00 96.75 249 GLY A O 1
ATOM 2015 N N . LEU A 1 250 ? 22.911 22.466 -21.305 1.00 97.31 250 LEU A N 1
ATOM 2016 C CA . LEU A 1 250 ? 21.891 23.358 -21.860 1.00 97.31 250 LEU A CA 1
ATOM 2017 C C . LEU A 1 250 ? 20.478 22.926 -21.443 1.00 97.31 250 LEU A C 1
ATOM 2019 O O . LEU A 1 250 ? 19.697 23.756 -20.987 1.00 97.31 250 LEU A O 1
ATOM 2023 N N . SER A 1 251 ? 20.161 21.632 -21.542 1.00 97.62 251 SER A N 1
ATOM 2024 C CA . SER A 1 251 ? 18.865 21.074 -21.136 1.00 97.62 251 SER A CA 1
ATOM 2025 C C . SER A 1 251 ? 18.573 21.337 -19.653 1.00 97.62 251 SER A C 1
ATOM 2027 O O . SER A 1 251 ? 17.500 21.836 -19.311 1.00 97.62 251 SER A O 1
ATOM 2029 N N . ILE A 1 252 ? 19.547 21.090 -18.769 1.00 97.38 252 ILE A N 1
ATOM 2030 C CA . ILE A 1 252 ? 19.421 21.375 -17.330 1.00 97.38 252 ILE A CA 1
ATOM 2031 C C . ILE A 1 252 ? 19.195 22.873 -17.089 1.00 97.38 252 ILE A C 1
ATOM 2033 O O . ILE A 1 252 ? 18.298 23.245 -16.328 1.00 97.38 252 ILE A O 1
ATOM 2037 N N . GLY A 1 253 ? 19.975 23.730 -17.754 1.00 97.00 253 GLY A N 1
ATOM 2038 C CA . GLY A 1 253 ? 19.842 25.183 -17.659 1.00 97.00 253 GLY A CA 1
ATOM 2039 C C . GLY A 1 253 ? 18.448 25.658 -18.064 1.00 97.00 253 GLY A C 1
ATOM 2040 O O . GLY A 1 253 ? 17.790 26.350 -17.293 1.00 97.00 253 GLY A O 1
ATOM 2041 N N . VAL A 1 254 ? 17.951 25.219 -19.225 1.00 97.12 254 VAL A N 1
ATOM 2042 C CA . VAL A 1 254 ? 16.601 25.555 -19.705 1.00 97.12 254 VAL A CA 1
ATOM 2043 C C . VAL A 1 254 ? 15.535 25.097 -18.712 1.00 97.12 254 VAL A C 1
ATOM 2045 O O . VAL A 1 254 ? 14.622 25.865 -18.416 1.00 97.12 254 VAL A O 1
ATOM 2048 N N . PHE A 1 255 ? 15.658 23.893 -18.146 1.00 96.94 255 PHE A N 1
ATOM 2049 C CA . PHE A 1 255 ? 14.708 23.385 -17.156 1.00 96.94 255 PHE A CA 1
ATOM 2050 C C . PHE A 1 255 ? 14.589 24.338 -15.953 1.00 96.94 255 PHE A C 1
ATOM 2052 O O . PHE A 1 255 ? 13.521 24.890 -15.673 1.00 96.94 255 PHE A O 1
ATOM 2059 N N . TYR A 1 256 ? 15.690 24.597 -15.251 1.00 95.88 256 TYR A N 1
ATOM 2060 C CA . TYR A 1 256 ? 15.640 25.422 -14.043 1.00 95.88 256 TYR A CA 1
ATOM 2061 C C . TYR A 1 256 ? 15.357 26.900 -14.346 1.00 95.88 256 TYR A C 1
ATOM 2063 O O . TYR A 1 256 ? 14.652 27.546 -13.571 1.00 95.88 256 TYR A O 1
ATOM 2071 N N . THR A 1 257 ? 15.803 27.425 -15.489 1.00 95.75 257 THR A N 1
ATOM 2072 C CA . THR A 1 257 ? 15.450 28.781 -15.931 1.00 95.75 257 THR A CA 1
ATOM 2073 C C . THR A 1 257 ? 13.951 28.908 -16.201 1.00 95.75 257 THR A C 1
ATOM 2075 O O . THR A 1 257 ? 13.330 29.852 -15.718 1.00 95.75 257 THR A O 1
ATOM 2078 N N . CYS A 1 258 ? 13.322 27.947 -16.887 1.00 94.81 258 CYS A N 1
ATOM 2079 C CA . CYS A 1 258 ? 11.870 27.945 -17.087 1.00 94.81 258 CYS A CA 1
ATOM 2080 C C . CYS A 1 258 ? 11.104 27.847 -15.763 1.00 94.81 258 CYS A C 1
ATOM 2082 O O . CYS A 1 258 ? 10.085 28.516 -15.596 1.00 94.81 258 CYS A O 1
ATOM 2084 N N . HIS A 1 259 ? 11.577 27.040 -14.811 1.00 93.88 259 HIS A N 1
ATOM 2085 C CA . HIS A 1 259 ? 10.945 26.959 -13.496 1.00 93.88 259 HIS A CA 1
ATOM 2086 C C . HIS A 1 259 ? 11.023 28.294 -12.739 1.00 93.88 259 HIS A C 1
ATOM 2088 O O . HIS A 1 259 ? 10.006 28.778 -12.246 1.00 93.88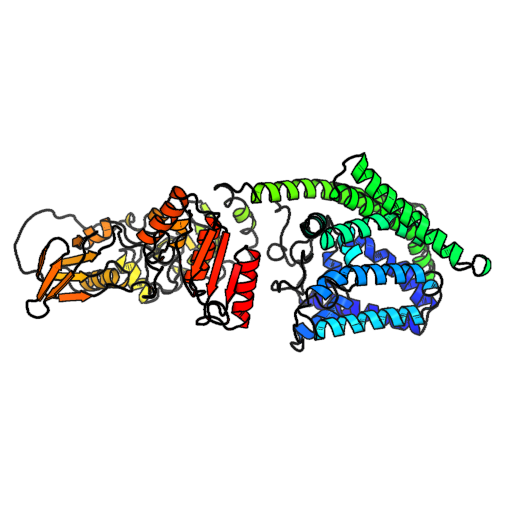 259 HIS A O 1
ATOM 2094 N N . ASN A 1 260 ? 12.211 28.899 -12.686 1.00 92.94 260 ASN A N 1
ATOM 2095 C CA . ASN A 1 260 ? 12.465 30.089 -11.877 1.00 92.94 260 ASN A CA 1
ATOM 2096 C C . ASN A 1 260 ? 11.927 31.383 -12.509 1.00 92.94 260 ASN A C 1
ATOM 2098 O O . ASN A 1 260 ? 11.423 32.229 -11.781 1.00 92.94 260 ASN A O 1
ATOM 2102 N N . LEU A 1 261 ? 12.010 31.543 -13.838 1.00 94.69 261 LEU A N 1
ATOM 2103 C CA . LEU A 1 261 ? 11.567 32.765 -14.529 1.00 94.69 261 LEU A CA 1
ATOM 2104 C C . LEU A 1 261 ? 10.092 32.733 -14.938 1.00 94.69 261 LEU A C 1
ATOM 2106 O O . LEU A 1 261 ? 9.424 33.760 -14.890 1.00 94.69 261 LEU A O 1
ATOM 2110 N N . LEU A 1 262 ? 9.576 31.575 -15.366 1.00 93.00 262 LEU A N 1
ATOM 2111 C CA . LEU A 1 262 ? 8.198 31.449 -15.865 1.00 93.00 262 LEU A CA 1
ATOM 2112 C C . LEU A 1 262 ? 7.239 30.872 -14.812 1.00 93.00 262 LEU A C 1
ATOM 2114 O O . LEU A 1 262 ? 6.062 30.665 -15.106 1.00 93.00 262 LEU A O 1
ATOM 2118 N N . HIS A 1 263 ? 7.735 30.569 -13.606 1.00 89.38 263 HIS A N 1
ATOM 2119 C CA . HIS A 1 263 ? 6.974 29.976 -12.499 1.00 89.38 263 HIS A CA 1
ATOM 2120 C C . HIS A 1 263 ? 6.188 28.708 -12.886 1.00 89.38 263 HIS A C 1
ATOM 2122 O O . HIS A 1 263 ? 5.134 28.392 -12.323 1.00 89.38 263 HIS A O 1
ATOM 2128 N N . ILE A 1 264 ? 6.697 27.942 -13.857 1.00 90.31 264 ILE A N 1
ATOM 2129 C CA . ILE A 1 264 ? 6.074 26.690 -14.296 1.00 90.31 264 ILE A CA 1
ATOM 2130 C C . ILE A 1 264 ? 6.300 25.626 -13.221 1.00 90.31 264 ILE A C 1
ATOM 2132 O O . ILE A 1 264 ? 7.422 25.416 -12.767 1.00 90.31 264 ILE A O 1
ATOM 2136 N N . ASN A 1 265 ? 5.249 24.894 -12.839 1.00 89.38 265 ASN A N 1
ATOM 2137 C CA . ASN A 1 265 ? 5.388 23.801 -11.876 1.00 89.38 265 ASN A CA 1
ATOM 2138 C C . ASN A 1 265 ? 6.393 22.733 -12.360 1.00 89.38 265 ASN A C 1
ATOM 2140 O O . ASN A 1 265 ? 6.316 22.280 -13.505 1.00 89.38 265 ASN A O 1
ATOM 2144 N N . PHE A 1 266 ? 7.241 22.250 -11.446 1.00 90.19 266 PHE A N 1
ATOM 2145 C CA . PHE A 1 266 ? 8.194 21.161 -11.664 1.00 90.19 266 PHE A CA 1
ATOM 2146 C C . PHE A 1 266 ? 7.589 19.945 -12.361 1.00 90.19 266 PHE A C 1
ATOM 2148 O O . PHE A 1 266 ? 8.223 19.394 -13.251 1.00 90.19 266 PHE A O 1
ATOM 2155 N N . TYR A 1 267 ? 6.367 19.530 -12.009 1.00 90.44 267 TYR A N 1
ATOM 2156 C CA . TYR A 1 267 ? 5.741 18.381 -12.670 1.00 90.44 267 TYR A CA 1
ATOM 2157 C C . TYR A 1 267 ? 5.475 18.627 -14.162 1.00 90.44 267 TYR A C 1
ATOM 2159 O O . TYR A 1 267 ? 5.765 17.761 -14.989 1.00 90.44 267 TYR A O 1
ATOM 2167 N N . LYS A 1 268 ? 4.924 19.795 -14.520 1.00 92.38 268 LYS A N 1
ATOM 2168 C CA . LYS A 1 268 ? 4.614 20.111 -15.922 1.00 92.38 268 LYS A CA 1
ATOM 2169 C C . LYS A 1 268 ? 5.880 20.139 -16.754 1.00 92.38 268 LYS A C 1
ATOM 2171 O O . LYS A 1 268 ? 5.919 19.581 -17.845 1.00 92.38 268 LYS A O 1
ATOM 2176 N N . LEU A 1 269 ? 6.914 20.748 -16.189 1.00 94.00 269 LEU A N 1
ATOM 2177 C CA . LEU A 1 269 ? 8.217 20.834 -16.811 1.00 94.00 269 LEU A CA 1
ATOM 2178 C C . LEU A 1 269 ? 8.874 19.451 -16.941 1.00 94.00 269 LEU A C 1
ATOM 2180 O O . LEU A 1 269 ? 9.348 19.103 -18.016 1.00 94.00 269 LEU A O 1
ATOM 2184 N N . ALA A 1 270 ? 8.819 18.622 -15.895 1.00 94.19 270 ALA A N 1
ATOM 2185 C CA . ALA A 1 270 ? 9.306 17.244 -15.920 1.00 94.19 270 ALA A CA 1
ATOM 2186 C C . ALA A 1 270 ? 8.580 16.390 -16.971 1.00 94.19 270 ALA A C 1
ATOM 2188 O O . ALA A 1 270 ? 9.221 15.652 -17.713 1.00 94.19 270 ALA A O 1
ATOM 2189 N N . SER A 1 271 ? 7.257 16.524 -17.081 1.00 93.75 271 SER A N 1
ATOM 2190 C CA . SER A 1 271 ? 6.454 15.805 -18.079 1.00 93.75 271 SER A CA 1
ATOM 2191 C C . SER A 1 271 ? 6.792 16.260 -19.499 1.00 93.75 271 SER A C 1
ATOM 2193 O O . SER A 1 271 ? 6.971 15.426 -20.386 1.00 93.75 271 SER A O 1
ATOM 2195 N N . LEU A 1 272 ? 6.949 17.573 -19.709 1.00 95.69 272 LEU A N 1
ATOM 2196 C CA . LEU A 1 272 ? 7.348 18.146 -20.994 1.00 95.69 272 LEU A CA 1
ATOM 2197 C C . LEU A 1 272 ? 8.733 17.647 -21.423 1.00 95.69 272 LEU A C 1
ATOM 2199 O O . LEU A 1 272 ? 8.889 17.199 -22.554 1.00 95.69 272 LEU A O 1
ATOM 2203 N N . PHE A 1 273 ? 9.712 17.669 -20.516 1.00 97.25 273 PHE A N 1
ATOM 2204 C CA . PHE A 1 273 ? 11.076 17.200 -20.780 1.00 97.25 273 PHE A CA 1
ATOM 2205 C C . PHE A 1 273 ? 11.137 15.687 -21.015 1.00 97.25 273 PHE A C 1
ATOM 2207 O O . PHE A 1 273 ? 11.833 15.222 -21.913 1.00 97.25 273 PHE A O 1
ATOM 2214 N N . ALA A 1 274 ? 10.378 14.897 -20.256 1.00 96.25 274 ALA A N 1
ATOM 2215 C CA . ALA A 1 274 ? 10.296 13.459 -20.481 1.00 96.25 274 ALA A CA 1
ATOM 2216 C C . ALA A 1 274 ? 9.697 13.133 -21.864 1.00 96.25 274 ALA A C 1
ATOM 2218 O O . ALA A 1 274 ? 10.213 12.270 -22.572 1.00 96.25 274 ALA A O 1
ATOM 2219 N N . MET A 1 275 ? 8.634 13.830 -22.277 1.00 96.38 275 MET A N 1
ATOM 2220 C CA . MET A 1 275 ? 7.990 13.593 -23.575 1.00 96.38 275 MET A CA 1
ATOM 2221 C C . MET A 1 275 ? 8.779 14.163 -24.755 1.00 96.38 275 MET A C 1
ATOM 2223 O O . MET A 1 275 ? 8.789 13.541 -25.816 1.00 96.38 275 MET A O 1
ATOM 2227 N N . SER A 1 276 ? 9.489 15.282 -24.584 1.00 96.94 276 SER A N 1
ATOM 2228 C CA . SER A 1 276 ? 10.392 15.799 -25.619 1.00 96.94 276 SER A CA 1
ATOM 2229 C C . SER A 1 276 ? 11.594 14.878 -25.824 1.00 96.94 276 SER A C 1
ATOM 2231 O O . SER A 1 276 ? 11.946 14.596 -26.967 1.00 96.94 276 SER A O 1
ATOM 2233 N N . ALA A 1 277 ? 12.161 14.322 -24.747 1.00 97.56 277 ALA A N 1
ATOM 2234 C CA . ALA A 1 277 ? 13.210 13.308 -24.833 1.00 97.56 277 ALA A CA 1
ATOM 2235 C C . ALA A 1 277 ? 12.723 12.036 -25.548 1.00 97.56 277 ALA A C 1
ATOM 2237 O O . ALA A 1 277 ? 13.426 11.509 -26.407 1.00 97.56 277 ALA A O 1
ATOM 2238 N N . LEU A 1 278 ? 11.507 11.566 -25.246 1.00 96.62 278 LEU A N 1
ATOM 2239 C CA . LEU A 1 278 ? 10.915 10.404 -25.913 1.00 96.62 278 LEU A CA 1
ATOM 2240 C C . LEU A 1 278 ? 10.652 10.663 -27.406 1.00 96.62 278 LEU A C 1
ATOM 2242 O O . LEU A 1 278 ? 10.980 9.820 -28.239 1.00 96.62 278 LEU A O 1
ATOM 2246 N N . ALA A 1 279 ? 10.105 11.831 -27.751 1.00 97.06 279 ALA A N 1
ATOM 2247 C CA . ALA A 1 279 ? 9.878 12.224 -29.140 1.00 97.06 279 ALA A CA 1
ATOM 2248 C C . ALA A 1 279 ? 11.200 12.324 -29.917 1.00 97.06 279 ALA A C 1
ATOM 2250 O O . ALA A 1 279 ? 11.323 11.736 -30.989 1.00 97.06 279 ALA A O 1
ATOM 2251 N N . ALA A 1 280 ? 12.214 12.985 -29.346 1.00 96.94 280 ALA A N 1
ATOM 2252 C CA . ALA A 1 280 ? 13.548 13.069 -29.936 1.00 96.94 280 ALA A CA 1
ATOM 2253 C C . ALA A 1 280 ? 14.176 11.680 -30.123 1.00 96.94 280 ALA A C 1
ATOM 2255 O O . ALA A 1 280 ? 14.774 11.411 -31.163 1.00 96.94 280 ALA A O 1
ATOM 2256 N N . PHE A 1 281 ? 13.996 10.772 -29.158 1.00 97.00 281 PHE A N 1
ATOM 2257 C CA . PHE A 1 281 ? 14.538 9.418 -29.246 1.00 97.00 281 PHE A CA 1
ATOM 2258 C C . PHE A 1 281 ? 14.008 8.669 -30.470 1.00 97.00 281 PHE A C 1
ATOM 2260 O O . PHE A 1 281 ? 14.793 8.057 -31.187 1.00 97.00 281 PHE A O 1
ATOM 2267 N N . TYR A 1 282 ? 12.702 8.726 -30.743 1.00 96.12 282 TYR A N 1
ATOM 2268 C CA . TYR A 1 282 ? 12.124 8.048 -31.910 1.00 96.12 282 TYR A CA 1
ATOM 2269 C C . TYR A 1 282 ? 12.280 8.824 -33.212 1.00 96.12 282 TYR A C 1
ATOM 2271 O O . TYR A 1 282 ? 12.296 8.198 -34.270 1.00 96.12 282 TYR A O 1
ATOM 2279 N N . TRP A 1 283 ? 12.470 10.143 -33.148 1.00 96.44 283 TRP A N 1
ATOM 2280 C CA . TRP A 1 283 ? 12.838 10.935 -34.317 1.00 96.44 283 TRP A CA 1
ATOM 2281 C C . TRP A 1 283 ? 14.134 10.408 -34.942 1.00 96.44 283 TRP A C 1
ATOM 2283 O O . TRP A 1 283 ? 14.160 10.064 -36.120 1.00 96.44 283 TRP A O 1
ATOM 2293 N N . TYR A 1 284 ? 15.180 10.232 -34.134 1.00 95.62 284 TYR A N 1
ATOM 2294 C CA . TYR A 1 284 ? 16.446 9.659 -34.603 1.00 95.62 284 TYR A CA 1
ATOM 2295 C C . TYR A 1 284 ? 16.449 8.122 -34.623 1.00 95.62 284 TYR A C 1
ATOM 2297 O O . TYR A 1 284 ? 17.164 7.511 -35.413 1.00 95.62 284 TYR A O 1
ATOM 2305 N N . GLY A 1 285 ? 15.651 7.477 -33.771 1.00 94.75 285 GLY A N 1
ATOM 2306 C CA . GLY A 1 285 ? 15.626 6.025 -33.615 1.00 94.75 285 GLY A CA 1
ATOM 2307 C C . GLY A 1 285 ? 14.857 5.273 -34.702 1.00 94.75 285 GLY A C 1
ATOM 2308 O O . GLY A 1 285 ? 15.232 4.146 -35.018 1.00 94.75 285 GLY A O 1
ATOM 2309 N N . ALA A 1 286 ? 13.812 5.854 -35.304 1.00 94.44 286 ALA A N 1
ATOM 2310 C CA . ALA A 1 286 ? 13.024 5.166 -36.334 1.00 94.44 286 ALA A CA 1
ATOM 2311 C C . ALA A 1 286 ? 13.858 4.775 -37.579 1.00 94.44 286 ALA A C 1
ATOM 2313 O O . ALA A 1 286 ? 13.796 3.605 -37.970 1.00 94.44 286 ALA A O 1
ATOM 2314 N N . PRO A 1 287 ? 14.721 5.652 -38.138 1.00 95.06 287 PRO A N 1
ATOM 2315 C CA . PRO A 1 287 ? 15.670 5.257 -39.185 1.00 95.06 287 PRO A CA 1
ATOM 2316 C C . PRO A 1 287 ? 16.641 4.150 -38.743 1.00 95.06 287 PRO A C 1
ATOM 2318 O O . PRO A 1 287 ? 16.968 3.248 -39.515 1.00 95.06 287 PRO A O 1
ATOM 2321 N N . VAL A 1 288 ? 17.080 4.171 -37.478 1.00 93.62 288 VAL A N 1
ATOM 2322 C CA . VAL A 1 288 ? 17.984 3.145 -36.930 1.00 93.62 288 VAL A CA 1
ATOM 2323 C C . VAL A 1 288 ? 17.303 1.775 -36.911 1.00 93.62 288 VAL A C 1
ATOM 2325 O O . VAL A 1 288 ? 17.917 0.795 -37.337 1.00 93.62 288 VAL A O 1
ATOM 2328 N N . VAL A 1 289 ? 16.034 1.705 -36.497 1.00 94.00 289 VAL A N 1
ATOM 2329 C CA . VAL A 1 289 ? 15.235 0.467 -36.534 1.00 94.00 289 VAL A CA 1
ATOM 2330 C C . VAL A 1 289 ? 15.069 -0.036 -37.966 1.00 94.00 289 VAL A C 1
ATOM 2332 O O . VAL A 1 289 ? 15.295 -1.221 -38.215 1.00 94.00 289 VAL A O 1
ATOM 2335 N N . ALA A 1 290 ? 14.748 0.851 -38.913 1.00 94.12 290 ALA A N 1
ATOM 2336 C CA . ALA A 1 290 ? 14.625 0.494 -40.328 1.00 94.12 290 ALA A CA 1
ATOM 2337 C C . ALA A 1 290 ? 15.923 -0.127 -40.872 1.00 94.12 290 ALA A C 1
ATOM 2339 O O . ALA A 1 290 ? 15.891 -1.206 -41.465 1.00 94.12 290 ALA A O 1
ATOM 2340 N N . SER A 1 291 ? 17.078 0.474 -40.563 1.00 93.81 291 SER A N 1
ATOM 2341 C CA . SER A 1 291 ? 18.382 -0.082 -40.952 1.00 93.81 291 SER A CA 1
ATOM 2342 C C . SER A 1 291 ? 18.673 -1.445 -40.305 1.00 93.81 291 SER A C 1
ATOM 2344 O O . SER A 1 291 ? 19.341 -2.289 -40.899 1.00 93.81 291 SER A O 1
ATOM 2346 N N . GLY A 1 292 ? 18.170 -1.688 -39.089 1.00 92.50 292 GLY A N 1
ATOM 2347 C CA . GLY A 1 292 ? 18.294 -2.977 -38.406 1.00 92.50 292 GLY A CA 1
ATOM 2348 C C . GLY A 1 292 ? 17.452 -4.072 -39.056 1.00 92.50 292 GLY A C 1
ATOM 2349 O O . GLY A 1 292 ? 17.936 -5.190 -39.225 1.00 92.50 292 GLY A O 1
ATOM 2350 N N . LEU A 1 293 ? 16.220 -3.751 -39.463 1.00 93.56 293 LEU A N 1
ATOM 2351 C CA . LEU A 1 293 ? 15.339 -4.677 -40.182 1.00 93.56 293 LEU A CA 1
ATOM 2352 C C . LEU A 1 293 ? 15.895 -5.037 -41.561 1.00 93.56 293 LEU A C 1
ATOM 2354 O O . LEU A 1 293 ? 15.882 -6.211 -41.935 1.00 93.56 293 LEU A O 1
ATOM 2358 N N . GLN A 1 294 ? 16.462 -4.060 -42.268 1.00 94.00 294 GLN A N 1
ATOM 2359 C CA . GLN A 1 294 ? 17.152 -4.304 -43.530 1.00 94.00 294 GLN A CA 1
ATOM 2360 C C . GLN A 1 294 ? 18.357 -5.231 -43.328 1.00 94.00 294 GLN A C 1
ATOM 2362 O O . GLN A 1 294 ? 18.508 -6.210 -44.051 1.00 94.00 294 GLN A O 1
ATOM 2367 N N . GLN A 1 295 ? 19.188 -4.975 -42.315 1.00 92.69 295 GLN A N 1
ATOM 2368 C CA . GLN A 1 295 ? 20.393 -5.768 -42.061 1.00 92.69 295 GLN A CA 1
ATOM 2369 C C . GLN A 1 295 ? 20.094 -7.212 -41.617 1.00 92.69 295 GLN A C 1
ATOM 2371 O O . GLN A 1 295 ? 20.849 -8.118 -41.958 1.00 92.69 295 GLN A O 1
ATOM 2376 N N . LEU A 1 296 ? 19.026 -7.438 -40.845 1.00 92.31 296 LEU A N 1
ATOM 2377 C CA . LEU A 1 296 ? 18.717 -8.755 -40.268 1.00 92.31 296 LEU A CA 1
ATOM 2378 C C . LEU A 1 296 ? 17.759 -9.593 -41.119 1.00 92.31 296 LEU A C 1
ATOM 2380 O O . LEU A 1 296 ? 17.889 -10.814 -41.150 1.00 92.31 296 LEU A O 1
ATOM 2384 N N . PHE A 1 297 ? 16.800 -8.953 -41.787 1.00 94.00 297 PHE A N 1
ATOM 2385 C CA . PHE A 1 297 ? 15.714 -9.630 -42.502 1.00 94.00 297 PHE A CA 1
ATOM 2386 C C . PHE A 1 297 ? 15.635 -9.248 -43.983 1.00 94.00 297 PHE A C 1
ATOM 2388 O O . PHE A 1 297 ? 14.724 -9.702 -44.668 1.00 94.00 297 PHE A O 1
ATOM 2395 N N . SER A 1 298 ? 16.561 -8.420 -44.487 1.00 92.19 298 SER A N 1
ATOM 2396 C CA . SER A 1 298 ? 16.512 -7.860 -45.851 1.00 92.19 298 SER A CA 1
ATOM 2397 C C . SER A 1 298 ? 15.205 -7.113 -46.154 1.00 92.19 298 SER A C 1
ATOM 2399 O O . SER A 1 298 ? 14.793 -7.014 -47.305 1.00 92.19 298 SER A O 1
ATOM 2401 N N . LEU A 1 299 ? 14.545 -6.586 -45.115 1.00 91.38 299 LEU A N 1
ATOM 2402 C CA . LEU A 1 299 ? 13.272 -5.881 -45.222 1.00 91.38 299 LEU A CA 1
ATOM 2403 C C . LEU A 1 299 ? 13.518 -4.370 -45.256 1.00 91.38 299 LEU A C 1
ATOM 2405 O O . LEU A 1 299 ? 13.941 -3.783 -44.260 1.00 91.38 299 LEU A O 1
ATOM 2409 N N . THR A 1 300 ? 13.270 -3.745 -46.404 1.00 92.06 300 THR A N 1
ATOM 2410 C CA . THR A 1 300 ? 13.390 -2.294 -46.593 1.00 92.06 300 THR A CA 1
ATOM 2411 C C . THR A 1 300 ? 12.079 -1.607 -46.228 1.00 92.06 300 THR A C 1
ATOM 2413 O O . THR A 1 300 ? 11.018 -2.009 -46.700 1.00 92.06 300 THR A O 1
ATOM 2416 N N . LEU A 1 301 ? 12.147 -0.575 -45.387 1.00 91.62 301 LEU A N 1
ATOM 2417 C CA . LEU A 1 301 ? 11.004 0.282 -45.074 1.00 91.62 301 LEU A CA 1
ATOM 2418 C C . LEU A 1 301 ? 11.101 1.570 -45.885 1.00 91.62 301 LEU A C 1
ATOM 2420 O O . LEU A 1 301 ? 12.143 2.220 -45.864 1.00 91.62 301 LEU A O 1
ATOM 2424 N N . ASP A 1 302 ? 10.010 1.943 -46.546 1.00 93.50 302 ASP A N 1
ATOM 2425 C CA . ASP A 1 302 ? 9.924 3.204 -47.278 1.00 93.50 302 ASP A CA 1
ATOM 2426 C C . ASP A 1 302 ? 9.981 4.419 -46.333 1.00 93.50 302 ASP A C 1
ATOM 2428 O O . ASP A 1 302 ? 9.488 4.380 -45.199 1.00 93.50 302 ASP A O 1
ATOM 2432 N N . ASP A 1 303 ? 10.481 5.551 -46.832 1.00 93.00 303 ASP A N 1
ATOM 2433 C CA . ASP A 1 303 ? 10.631 6.793 -46.057 1.00 93.00 303 ASP A CA 1
ATOM 2434 C C . ASP A 1 303 ? 9.307 7.322 -45.479 1.00 93.00 303 ASP A C 1
ATOM 2436 O O . ASP A 1 303 ? 9.274 7.916 -44.394 1.00 93.00 303 ASP A O 1
ATOM 2440 N N . TRP A 1 304 ? 8.188 7.075 -46.168 1.00 94.94 304 TRP A N 1
ATOM 2441 C CA . TRP A 1 304 ? 6.864 7.475 -45.689 1.00 94.94 304 TRP A CA 1
ATOM 2442 C C . TRP A 1 304 ? 6.437 6.674 -44.449 1.00 94.94 304 TRP A C 1
ATOM 2444 O O . TRP A 1 304 ? 5.800 7.236 -43.557 1.00 94.94 304 TRP A O 1
ATOM 2454 N N . LEU A 1 305 ? 6.827 5.395 -44.342 1.00 93.81 305 LEU A N 1
ATOM 2455 C CA . LEU A 1 305 ? 6.566 4.560 -43.162 1.00 93.81 305 LEU A CA 1
ATOM 2456 C C . LEU A 1 305 ? 7.403 5.026 -41.973 1.00 93.81 305 LEU A C 1
ATOM 2458 O O . LEU A 1 305 ? 6.882 5.132 -40.861 1.00 93.81 305 LEU A O 1
ATOM 2462 N N . ILE A 1 306 ? 8.681 5.348 -42.203 1.00 94.06 306 ILE A N 1
ATOM 2463 C CA . ILE A 1 306 ? 9.579 5.879 -41.166 1.00 94.06 306 ILE A CA 1
ATOM 2464 C C . ILE A 1 306 ? 9.016 7.195 -40.617 1.00 94.06 306 ILE A C 1
ATOM 2466 O O . ILE A 1 306 ? 8.855 7.343 -39.403 1.00 94.06 306 ILE A O 1
ATOM 2470 N N . SER A 1 307 ? 8.631 8.106 -41.513 1.00 95.06 307 SER A N 1
ATOM 2471 C CA . SER A 1 307 ? 7.981 9.374 -41.161 1.00 95.06 307 SER A CA 1
ATOM 2472 C C . SER A 1 307 ? 6.665 9.141 -40.412 1.00 95.06 307 SER A C 1
ATOM 2474 O O . SER A 1 307 ? 6.402 9.767 -39.385 1.00 95.06 307 SER A O 1
ATOM 2476 N N . GLY A 1 308 ? 5.851 8.185 -40.872 1.00 95.81 308 GLY A N 1
ATOM 2477 C CA . GLY A 1 308 ? 4.606 7.787 -40.216 1.00 95.81 308 GLY A CA 1
ATOM 2478 C C . GLY A 1 308 ? 4.814 7.339 -38.767 1.00 95.81 308 GLY A C 1
ATOM 2479 O O . GLY A 1 308 ? 4.077 7.774 -37.881 1.00 95.81 308 GLY A O 1
ATOM 2480 N N . ILE A 1 309 ? 5.852 6.540 -38.494 1.00 93.31 309 ILE A N 1
ATOM 2481 C CA . ILE A 1 309 ? 6.219 6.115 -37.133 1.00 93.31 309 ILE A CA 1
ATOM 2482 C C . ILE A 1 309 ? 6.630 7.318 -36.276 1.00 93.31 309 ILE A C 1
ATOM 2484 O O . ILE A 1 309 ? 6.170 7.439 -35.139 1.00 93.31 309 ILE A O 1
ATOM 2488 N N . GLN A 1 310 ? 7.463 8.220 -36.801 1.00 95.44 310 GLN A N 1
ATOM 2489 C CA . GLN A 1 310 ? 7.911 9.412 -36.071 1.00 95.44 310 GLN A CA 1
ATOM 2490 C C . GLN A 1 310 ? 6.722 10.283 -35.639 1.00 95.44 310 GLN A C 1
ATOM 2492 O O . GLN A 1 310 ? 6.591 10.611 -34.455 1.00 95.44 310 GLN A O 1
ATOM 2497 N N . TYR A 1 311 ? 5.809 10.598 -36.563 1.00 96.50 311 TYR A N 1
ATOM 2498 C CA . TYR A 1 311 ? 4.617 11.395 -36.256 1.00 96.50 311 TYR A CA 1
ATOM 2499 C C . TYR A 1 311 ? 3.639 10.665 -35.330 1.00 96.50 311 TYR A C 1
ATOM 2501 O O . TYR A 1 311 ? 3.067 11.290 -34.434 1.00 96.50 311 TYR A O 1
ATOM 2509 N N . ALA A 1 312 ? 3.485 9.345 -35.473 1.00 95.69 312 ALA A N 1
ATOM 2510 C CA . ALA A 1 312 ? 2.669 8.547 -34.561 1.00 95.69 312 ALA A CA 1
ATOM 2511 C C . ALA A 1 312 ? 3.210 8.593 -33.121 1.00 95.69 312 ALA A C 1
ATOM 2513 O O . ALA A 1 312 ? 2.435 8.745 -32.174 1.00 95.69 312 ALA A O 1
ATOM 2514 N N . VAL A 1 313 ? 4.532 8.526 -32.932 1.00 95.12 313 VAL A N 1
ATOM 2515 C CA . VAL A 1 313 ? 5.141 8.652 -31.599 1.00 95.12 313 VAL A CA 1
ATOM 2516 C C . VAL A 1 313 ? 4.967 10.061 -31.036 1.00 95.12 313 VAL A C 1
ATOM 2518 O O . VAL A 1 313 ? 4.631 10.195 -29.861 1.00 95.12 313 VAL A O 1
ATOM 2521 N N . ILE A 1 314 ? 5.126 11.110 -31.850 1.00 96.19 314 ILE A N 1
ATOM 2522 C CA . ILE A 1 314 ? 4.856 12.491 -31.416 1.00 96.19 314 ILE A CA 1
ATOM 2523 C C . ILE A 1 314 ? 3.408 12.622 -30.930 1.00 96.19 314 ILE A C 1
ATOM 2525 O O . ILE A 1 314 ? 3.174 13.168 -29.851 1.00 96.19 314 ILE A O 1
ATOM 2529 N N . LEU A 1 315 ? 2.446 12.065 -31.669 1.00 96.12 315 LEU A N 1
ATOM 2530 C CA . LEU A 1 315 ? 1.042 12.048 -31.262 1.00 96.12 315 LEU A CA 1
ATOM 2531 C C . LEU A 1 315 ? 0.854 11.330 -29.915 1.00 96.12 315 LEU A C 1
ATOM 2533 O O . LEU A 1 315 ? 0.183 11.858 -29.028 1.00 96.12 315 LEU A O 1
ATOM 2537 N N . VAL A 1 316 ? 1.488 10.169 -29.717 1.00 94.94 316 VAL A N 1
ATOM 2538 C CA . VAL A 1 316 ? 1.468 9.450 -28.430 1.00 94.94 316 VAL A CA 1
ATOM 2539 C C . VAL A 1 316 ? 2.056 10.304 -27.302 1.00 94.94 316 VAL A C 1
ATOM 2541 O O . VAL A 1 316 ? 1.440 10.398 -26.240 1.00 94.94 316 VAL A O 1
ATOM 2544 N N . CYS A 1 317 ? 3.194 10.968 -27.521 1.00 96.00 317 CYS A N 1
ATOM 2545 C CA . CYS A 1 317 ? 3.811 11.872 -26.547 1.00 96.00 317 CYS A CA 1
ATOM 2546 C C . CYS A 1 317 ? 2.873 13.025 -26.160 1.00 96.00 317 CYS A C 1
ATOM 2548 O O . CYS A 1 317 ? 2.740 13.333 -24.976 1.00 96.00 317 CYS A O 1
ATOM 2550 N N . VAL A 1 318 ? 2.179 13.629 -27.132 1.00 96.19 318 VAL A N 1
ATOM 2551 C CA . VAL A 1 318 ? 1.190 14.692 -26.886 1.00 96.19 318 VAL A CA 1
ATOM 2552 C C . VAL A 1 318 ? 0.010 14.166 -26.064 1.00 96.19 318 VAL A C 1
ATOM 2554 O O . VAL A 1 318 ? -0.403 14.817 -25.102 1.00 96.19 318 VAL A O 1
ATOM 2557 N N . ILE A 1 319 ? -0.501 12.971 -26.377 1.00 95.06 319 ILE A N 1
ATOM 2558 C CA . ILE A 1 319 ? -1.594 12.338 -25.621 1.00 95.06 319 ILE A CA 1
ATOM 2559 C C . ILE A 1 319 ? -1.165 12.054 -24.174 1.00 95.06 319 ILE A C 1
ATOM 2561 O O . ILE A 1 319 ? -1.907 12.367 -23.239 1.00 95.06 319 ILE A O 1
ATOM 2565 N N . VAL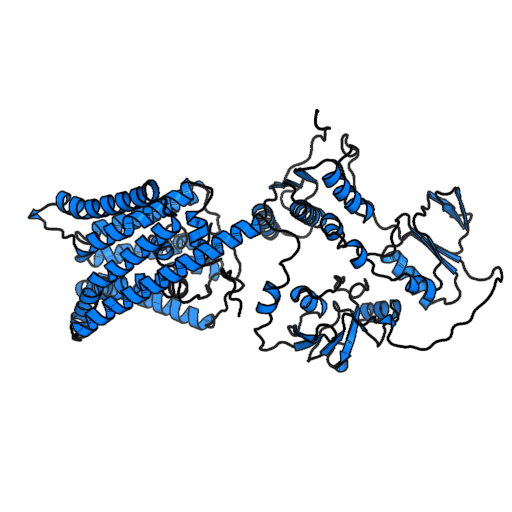 A 1 320 ? 0.024 11.477 -23.968 1.00 93.56 320 VAL A N 1
ATOM 2566 C CA . VAL A 1 320 ? 0.569 11.193 -22.628 1.00 93.56 320 VAL A CA 1
ATOM 2567 C C . VAL A 1 320 ? 0.767 12.490 -21.845 1.00 93.56 320 VAL A C 1
ATOM 2569 O O . VAL A 1 320 ? 0.348 12.562 -20.691 1.00 93.56 320 VAL A O 1
ATOM 2572 N N . LEU A 1 321 ? 1.303 13.540 -22.474 1.00 94.31 321 LEU A N 1
ATOM 2573 C CA . LEU A 1 321 ? 1.492 14.853 -21.853 1.00 94.31 321 LEU A CA 1
ATOM 2574 C C . LEU A 1 321 ? 0.159 15.483 -21.419 1.00 94.31 321 LEU A C 1
ATOM 2576 O O . LEU A 1 321 ? 0.025 15.926 -20.276 1.00 94.31 321 LEU A O 1
ATOM 2580 N N . ALA A 1 322 ? -0.847 15.475 -22.298 1.00 93.44 322 ALA A N 1
ATOM 2581 C CA . ALA A 1 322 ? -2.179 15.998 -22.000 1.00 93.44 322 ALA A CA 1
ATOM 2582 C C . ALA A 1 322 ? -2.822 15.249 -20.821 1.00 93.44 322 ALA A C 1
ATOM 2584 O O . ALA A 1 322 ? -3.296 15.871 -19.864 1.00 93.44 322 ALA A O 1
ATOM 2585 N N . ARG A 1 323 ? -2.758 13.910 -20.826 1.00 91.38 323 ARG A N 1
ATOM 2586 C CA . ARG A 1 323 ? -3.212 13.079 -19.698 1.00 91.38 323 ARG A CA 1
ATOM 2587 C C . ARG A 1 323 ? -2.415 13.348 -18.428 1.00 91.38 323 ARG A C 1
ATOM 2589 O O . ARG A 1 323 ? -2.994 13.348 -17.340 1.00 91.38 323 ARG A O 1
ATOM 2596 N N . GLY A 1 324 ? -1.116 13.594 -18.550 1.00 90.38 324 GLY A N 1
ATOM 2597 C CA . GLY A 1 324 ? -0.240 13.955 -17.446 1.00 90.38 324 GLY A CA 1
ATOM 2598 C C . GLY A 1 324 ? -0.681 15.249 -16.773 1.00 90.38 324 GLY A C 1
ATOM 2599 O O . GLY A 1 324 ? -0.790 15.278 -15.548 1.00 90.38 324 GLY A O 1
ATOM 2600 N N . PHE A 1 325 ? -1.004 16.290 -17.541 1.00 91.44 325 PHE A N 1
ATOM 2601 C CA . PHE A 1 325 ? -1.498 17.563 -17.002 1.00 91.44 325 PHE A CA 1
ATOM 2602 C C . PHE A 1 325 ? -2.886 17.440 -16.367 1.00 91.44 325 PHE A C 1
ATOM 2604 O O . PHE A 1 325 ? -3.151 18.071 -15.342 1.00 91.44 325 PHE A O 1
ATOM 2611 N N . MET A 1 326 ? -3.767 16.611 -16.932 1.00 88.94 326 MET A N 1
ATOM 2612 C CA . MET A 1 326 ? -5.055 16.298 -16.302 1.00 88.94 326 MET A CA 1
ATOM 2613 C C . MET A 1 326 ? -4.856 15.575 -14.965 1.00 88.94 326 MET A C 1
ATOM 2615 O O . MET A 1 326 ? -5.441 15.969 -13.956 1.00 88.94 326 MET A O 1
ATOM 2619 N N . SER A 1 327 ? -3.976 14.571 -14.944 1.00 86.25 327 SER A N 1
ATOM 2620 C CA . SER A 1 327 ? -3.656 13.796 -13.741 1.00 86.25 327 SER A CA 1
ATOM 2621 C C . SER A 1 327 ? -3.037 14.684 -12.660 1.00 86.25 327 SER A C 1
ATOM 2623 O O . SER A 1 327 ? -3.388 14.567 -11.498 1.00 86.25 327 SER A O 1
ATOM 2625 N N . GLU A 1 328 ? -2.187 15.650 -13.009 1.00 87.25 328 GLU A N 1
ATOM 2626 C CA . GLU A 1 328 ? -1.629 16.604 -12.039 1.00 87.25 328 GLU A CA 1
ATOM 2627 C C . GLU A 1 328 ? -2.700 17.403 -11.299 1.00 87.25 328 GLU A C 1
ATOM 2629 O O . GLU A 1 328 ? -2.629 17.560 -10.077 1.00 87.25 328 GLU A O 1
ATOM 2634 N N . ARG A 1 329 ? -3.692 17.913 -12.038 1.00 85.12 329 ARG A N 1
ATOM 2635 C CA . ARG A 1 329 ? -4.809 18.656 -11.448 1.00 85.12 329 ARG A CA 1
ATOM 2636 C C . ARG A 1 329 ? -5.569 17.768 -10.465 1.00 85.12 329 ARG A C 1
ATOM 2638 O O . ARG A 1 329 ? -5.792 18.190 -9.335 1.00 85.12 329 ARG A O 1
ATOM 2645 N N . GLN A 1 330 ? -5.866 16.530 -10.863 1.00 84.62 330 GLN A N 1
ATOM 2646 C CA . GLN A 1 330 ? -6.529 15.538 -10.011 1.00 84.62 330 GLN A CA 1
ATOM 2647 C C . GLN A 1 330 ? -5.691 15.185 -8.772 1.00 84.62 330 GLN A C 1
ATOM 2649 O O . GLN A 1 330 ? -6.225 15.105 -7.669 1.00 84.62 330 GLN A O 1
ATOM 2654 N N . TYR A 1 331 ? -4.372 15.022 -8.919 1.00 82.44 331 TYR A N 1
ATOM 2655 C CA . TYR A 1 331 ? -3.469 14.720 -7.806 1.00 82.44 331 TYR A CA 1
ATOM 2656 C C . TYR A 1 331 ? -3.447 15.860 -6.786 1.00 82.44 331 TYR A C 1
ATOM 2658 O O . TYR A 1 331 ? -3.617 15.626 -5.590 1.00 82.44 331 TYR A O 1
ATOM 2666 N N . ARG A 1 332 ? -3.293 17.107 -7.248 1.00 78.50 332 ARG A N 1
ATOM 2667 C CA . ARG A 1 332 ? -3.317 18.295 -6.382 1.00 78.50 332 ARG A CA 1
ATOM 2668 C C . ARG A 1 332 ? -4.651 18.440 -5.652 1.00 78.50 332 ARG A C 1
ATOM 2670 O O . ARG A 1 332 ? -4.640 18.677 -4.449 1.00 78.50 332 ARG A O 1
ATOM 2677 N N . GLN A 1 333 ? -5.766 18.237 -6.354 1.00 78.12 333 GLN A N 1
ATOM 2678 C CA . GLN A 1 333 ? -7.099 18.231 -5.749 1.00 78.12 333 GLN A CA 1
ATOM 2679 C C . GLN A 1 333 ? -7.207 17.157 -4.664 1.00 78.12 333 GLN A C 1
ATOM 2681 O O . GLN A 1 333 ? -7.605 17.482 -3.556 1.00 78.12 333 GLN A O 1
ATOM 2686 N N . SER A 1 334 ? -6.753 15.925 -4.928 1.00 70.31 334 SER A N 1
ATOM 2687 C CA . SER A 1 334 ? -6.777 14.830 -3.945 1.00 70.31 334 SER A CA 1
ATOM 2688 C C . SER A 1 334 ? -5.926 15.106 -2.695 1.00 70.31 334 SER A C 1
ATOM 2690 O O . SER A 1 334 ? -6.342 14.790 -1.583 1.00 70.31 334 SER A O 1
ATOM 2692 N N . GLN A 1 335 ? -4.765 15.753 -2.851 1.00 67.00 335 GLN A N 1
ATOM 2693 C CA . GLN A 1 335 ? -3.895 16.177 -1.745 1.00 67.00 335 GLN A CA 1
ATOM 2694 C C . GLN A 1 335 ? -4.550 17.288 -0.911 1.00 67.00 335 GLN A C 1
ATOM 2696 O O . GLN A 1 335 ? -4.553 17.219 0.317 1.00 67.00 335 GLN A O 1
ATOM 2701 N N . GLN A 1 336 ? -5.167 18.273 -1.571 1.00 58.28 336 GLN A N 1
ATOM 2702 C CA . GLN A 1 336 ? -5.921 19.341 -0.910 1.00 58.28 336 GLN A CA 1
ATOM 2703 C C . GLN A 1 336 ? -7.157 18.800 -0.182 1.00 58.28 336 GLN A C 1
ATOM 2705 O O . GLN A 1 336 ? -7.364 19.146 0.975 1.00 58.28 336 GLN A O 1
ATOM 2710 N N . GLN A 1 337 ? -7.910 17.886 -0.795 1.00 50.41 337 GLN A N 1
ATOM 2711 C CA . GLN A 1 337 ? -9.045 17.193 -0.175 1.00 50.41 337 GLN A CA 1
ATOM 2712 C C . GLN A 1 337 ? -8.615 16.350 1.025 1.00 50.41 337 GLN A C 1
ATOM 2714 O O . GLN A 1 337 ? -9.285 16.378 2.049 1.00 50.41 337 GLN A O 1
ATOM 2719 N N . SER A 1 338 ? -7.472 15.662 0.942 1.00 46.97 338 SER A N 1
ATOM 2720 C CA . SER A 1 338 ? -6.904 14.919 2.077 1.00 46.97 338 SER A CA 1
ATOM 2721 C C . SER A 1 338 ? -6.506 15.855 3.223 1.00 46.97 338 SER A C 1
ATOM 2723 O O . SER A 1 338 ? -6.637 15.491 4.387 1.00 46.97 338 SER A O 1
ATOM 2725 N N . SER A 1 339 ? -6.063 17.080 2.911 1.00 38.88 339 SER A N 1
ATOM 2726 C CA . SER A 1 339 ? -5.767 18.116 3.912 1.00 38.88 339 SER A CA 1
ATOM 2727 C C . SER A 1 339 ? -7.001 18.885 4.414 1.00 38.88 339 SER A C 1
ATOM 2729 O O . SER A 1 339 ? -6.935 19.510 5.468 1.00 38.88 339 SER A O 1
ATOM 2731 N N . GLN A 1 340 ? -8.121 18.829 3.685 1.00 36.25 340 GLN A N 1
ATOM 2732 C CA . GLN A 1 340 ? -9.395 19.495 3.991 1.00 36.25 340 GLN A CA 1
ATOM 2733 C C . GLN A 1 340 ? -10.515 18.513 4.363 1.00 36.25 340 GLN A C 1
ATOM 2735 O O . GLN A 1 340 ? -11.678 18.915 4.390 1.00 36.25 340 GLN A O 1
ATOM 2740 N N . ALA A 1 341 ? -10.200 17.240 4.626 1.00 31.31 341 ALA A N 1
ATOM 2741 C CA . ALA A 1 341 ? -11.203 16.199 4.808 1.00 31.31 341 ALA A CA 1
ATOM 2742 C C . ALA A 1 341 ? -12.192 16.581 5.923 1.00 31.31 341 ALA A C 1
ATOM 2744 O O . ALA A 1 341 ? -11.881 16.553 7.112 1.00 31.31 341 ALA A O 1
ATOM 2745 N N . SER A 1 342 ? -13.397 16.954 5.490 1.00 36.09 342 SER A N 1
ATOM 2746 C CA . SER A 1 342 ? -14.597 17.107 6.301 1.00 36.09 342 SER A CA 1
ATOM 2747 C C . SER A 1 342 ? -15.565 15.965 5.966 1.00 36.09 342 SER A C 1
ATOM 2749 O O . SER A 1 342 ? -15.491 15.352 4.902 1.00 36.09 342 SER A O 1
ATOM 2751 N N . LEU A 1 343 ? -16.437 15.671 6.928 1.00 34.44 343 LEU A N 1
ATOM 2752 C CA . LEU A 1 343 ? -17.215 14.449 7.199 1.00 34.44 343 LEU A CA 1
ATOM 2753 C C . LEU A 1 343 ? -18.113 13.810 6.093 1.00 34.44 343 LEU A C 1
ATOM 2755 O O . LEU A 1 343 ? -19.022 13.074 6.452 1.00 34.44 343 LEU A O 1
ATOM 2759 N N . GLY A 1 344 ? -17.922 14.021 4.783 1.00 39.25 344 GLY A N 1
ATOM 2760 C CA . GLY A 1 344 ? -18.979 13.712 3.791 1.00 39.25 344 GLY A CA 1
ATOM 2761 C C . GLY A 1 344 ? -18.720 12.745 2.619 1.00 39.25 344 GLY A C 1
ATOM 2762 O O . GLY A 1 344 ? -19.680 12.422 1.929 1.00 39.25 344 GLY A O 1
ATOM 2763 N N . GLN A 1 345 ? -17.493 12.305 2.304 1.00 35.44 345 GLN A N 1
ATOM 2764 C CA . GLN A 1 345 ? -17.181 11.812 0.934 1.00 35.44 345 GLN A CA 1
ATOM 2765 C C . GLN A 1 345 ? -16.972 10.295 0.718 1.00 35.44 345 GLN A C 1
ATOM 2767 O O . GLN A 1 345 ? -16.741 9.883 -0.420 1.00 35.44 345 GLN A O 1
ATOM 2772 N N . GLY A 1 346 ? -17.107 9.448 1.746 1.00 38.81 346 GLY A N 1
ATOM 2773 C CA . GLY A 1 346 ? -16.816 8.000 1.659 1.00 38.81 346 GLY A CA 1
ATOM 2774 C C . GLY A 1 346 ? -17.725 7.172 0.730 1.00 38.81 346 GLY A C 1
ATOM 2775 O O . GLY A 1 346 ? -17.308 6.137 0.222 1.00 38.81 346 GLY A O 1
ATOM 2776 N N . VAL A 1 347 ? -18.929 7.661 0.427 1.00 39.59 347 VAL A N 1
ATOM 2777 C CA . VAL A 1 347 ? -20.008 6.877 -0.213 1.00 39.59 347 VAL A CA 1
ATOM 2778 C C . VAL A 1 347 ? -19.795 6.632 -1.724 1.00 39.59 347 VAL A C 1
ATOM 2780 O O . VAL A 1 347 ? -20.383 5.725 -2.308 1.00 39.59 347 VAL A O 1
ATOM 2783 N N . SER A 1 348 ? -18.945 7.416 -2.400 1.00 37.72 348 SER A N 1
ATOM 2784 C CA . SER A 1 348 ? -18.820 7.373 -3.874 1.00 37.72 348 SER A CA 1
ATOM 2785 C C . SER A 1 348 ? -17.870 6.291 -4.404 1.00 37.72 348 SER A C 1
ATOM 2787 O O . SER A 1 348 ? -18.122 5.695 -5.452 1.00 37.72 348 SER A O 1
ATOM 2789 N N . THR A 1 349 ? -16.805 5.991 -3.663 1.00 35.25 349 THR A N 1
ATOM 2790 C CA . THR A 1 349 ? -15.746 5.045 -4.054 1.00 35.25 349 THR A CA 1
ATOM 2791 C C . THR A 1 349 ? -16.214 3.592 -3.993 1.00 35.25 349 THR A C 1
ATOM 2793 O O . THR A 1 349 ? -15.740 2.738 -4.741 1.00 35.25 349 THR A O 1
ATOM 2796 N N . LEU A 1 350 ? -17.202 3.322 -3.143 1.00 38.34 350 LEU A N 1
ATOM 2797 C CA . LEU A 1 350 ? -17.721 1.988 -2.883 1.00 38.34 350 LEU A CA 1
ATOM 2798 C C . LEU A 1 350 ? -18.529 1.407 -4.057 1.00 38.34 350 LEU A C 1
ATOM 2800 O O . LEU A 1 350 ? -18.444 0.217 -4.363 1.00 38.34 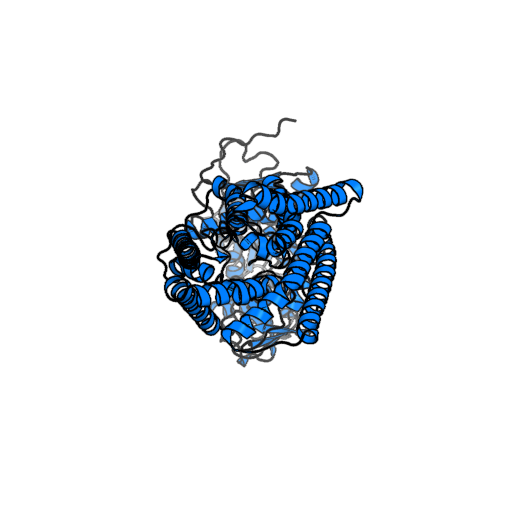350 LEU A O 1
ATOM 2804 N N . LYS A 1 351 ? -19.234 2.270 -4.801 1.00 35.72 351 LYS A N 1
ATOM 2805 C CA . LYS A 1 351 ? -20.039 1.885 -5.975 1.00 35.72 351 LYS A CA 1
ATOM 2806 C C . LYS A 1 351 ? -19.215 1.310 -7.132 1.00 35.72 351 LYS A C 1
ATOM 2808 O O . LYS A 1 351 ? -19.767 0.602 -7.970 1.00 35.72 351 LYS A O 1
ATOM 2813 N N . ALA A 1 352 ? -17.914 1.595 -7.204 1.00 38.09 352 ALA A N 1
ATOM 2814 C CA . ALA A 1 352 ? -17.052 1.121 -8.289 1.00 38.09 352 ALA A CA 1
ATOM 2815 C C . ALA A 1 352 ? -16.514 -0.306 -8.056 1.00 38.09 352 ALA A C 1
ATOM 2817 O O . ALA A 1 352 ? -16.285 -1.044 -9.021 1.00 38.09 352 ALA A O 1
ATOM 2818 N N . ALA A 1 353 ? -16.350 -0.710 -6.791 1.00 35.62 353 ALA A N 1
ATOM 2819 C CA . ALA A 1 353 ? -15.765 -1.996 -6.406 1.00 35.62 353 ALA A CA 1
ATOM 2820 C C . ALA A 1 353 ? -16.718 -3.190 -6.614 1.00 35.62 353 ALA A C 1
ATOM 2822 O O . ALA A 1 353 ? -16.265 -4.301 -6.879 1.00 35.62 353 ALA A O 1
ATOM 2823 N N . LEU A 1 354 ? -18.031 -2.949 -6.601 1.00 40.88 354 LEU A N 1
ATOM 2824 C CA . LEU A 1 354 ? -19.090 -3.965 -6.716 1.00 40.88 354 LEU A CA 1
ATOM 2825 C C . LEU A 1 354 ? -19.267 -4.570 -8.133 1.00 40.88 354 LEU A C 1
ATOM 2827 O O . LEU A 1 354 ? -20.211 -5.314 -8.373 1.00 40.88 354 LEU A O 1
ATOM 2831 N N . SER A 1 355 ? -18.379 -4.278 -9.093 1.00 37.12 355 SER A N 1
ATOM 2832 C CA . SER A 1 355 ? -18.604 -4.531 -10.532 1.00 37.12 355 SER A CA 1
ATOM 2833 C C . SER A 1 355 ? -17.916 -5.768 -11.148 1.00 37.12 355 SER A C 1
ATOM 2835 O O . SER A 1 355 ? -17.894 -5.889 -12.373 1.00 37.12 355 SER A O 1
ATOM 2837 N N . GLN A 1 356 ? -17.350 -6.704 -10.369 1.00 41.34 356 GLN A N 1
ATOM 2838 C CA . GLN A 1 356 ? -16.658 -7.888 -10.928 1.00 41.34 356 GLN A CA 1
ATOM 2839 C C . GLN A 1 356 ? -17.159 -9.214 -10.347 1.00 41.34 356 GLN A C 1
ATOM 2841 O O . GLN A 1 356 ? -16.710 -9.684 -9.306 1.00 41.34 356 GLN A O 1
ATOM 2846 N N . THR A 1 357 ? -18.098 -9.816 -11.074 1.00 41.31 357 THR A N 1
ATOM 2847 C CA . THR A 1 357 ? -18.920 -10.968 -10.691 1.00 41.31 357 THR A CA 1
ATOM 2848 C C . THR A 1 357 ? -18.573 -12.191 -11.537 1.00 41.31 357 THR A C 1
ATOM 2850 O O . THR A 1 357 ? -18.551 -12.093 -12.760 1.00 41.31 357 THR A O 1
ATOM 2853 N N . GLY A 1 358 ? -18.338 -13.353 -10.920 1.00 37.72 358 GLY A N 1
ATOM 2854 C CA . GLY A 1 358 ? -18.144 -14.605 -11.673 1.00 37.72 358 GLY A CA 1
ATOM 2855 C C . GLY A 1 358 ? -18.503 -15.894 -10.930 1.00 37.72 358 GLY A C 1
ATOM 2856 O O . GLY A 1 358 ? -18.952 -16.844 -11.553 1.00 37.72 358 GLY A O 1
ATOM 2857 N N . GLN A 1 359 ? -18.386 -15.924 -9.603 1.00 49.88 359 GLN A N 1
ATOM 2858 C CA . GLN A 1 359 ? -18.872 -17.024 -8.749 1.00 49.88 359 GLN A CA 1
ATOM 2859 C C . GLN A 1 359 ? -19.420 -16.461 -7.437 1.00 49.88 359 GLN A C 1
ATOM 2861 O O . GLN A 1 359 ? -19.152 -16.968 -6.352 1.00 49.88 359 GLN A O 1
ATOM 2866 N N . LEU A 1 360 ? -20.101 -15.324 -7.544 1.00 61.66 360 LEU A N 1
ATOM 2867 C CA . LEU A 1 360 ? -20.618 -14.626 -6.386 1.00 61.66 360 LEU A CA 1
ATOM 2868 C C . LEU A 1 360 ? -22.097 -14.956 -6.225 1.00 61.66 360 LEU A C 1
ATOM 2870 O O . LEU A 1 360 ? -22.869 -14.904 -7.184 1.00 61.66 360 LEU A O 1
ATOM 2874 N N . VAL A 1 361 ? -22.462 -15.304 -5.003 1.00 69.19 361 VAL A N 1
ATOM 2875 C CA . VAL A 1 361 ? -23.832 -15.498 -4.569 1.00 69.19 361 VAL A CA 1
ATOM 2876 C C . VAL A 1 361 ? -24.483 -14.122 -4.469 1.00 69.19 361 VAL A C 1
ATOM 2878 O O . VAL A 1 361 ? -23.991 -13.240 -3.769 1.00 69.19 361 VAL A O 1
ATOM 2881 N N . GLN A 1 362 ? -25.554 -13.910 -5.231 1.00 78.81 362 GLN A N 1
ATOM 2882 C CA . GLN A 1 362 ? -26.255 -12.629 -5.253 1.00 78.81 362 GLN A CA 1
ATOM 2883 C C . GLN A 1 362 ? -27.105 -12.460 -3.997 1.00 78.81 362 GLN A C 1
ATOM 2885 O O . GLN A 1 362 ? -27.973 -13.282 -3.723 1.00 78.81 362 GLN A O 1
ATOM 2890 N N . VAL A 1 363 ? -26.898 -11.371 -3.265 1.00 81.12 363 VAL A N 1
ATOM 2891 C CA . VAL A 1 363 ? -27.742 -10.980 -2.137 1.00 81.12 363 VAL A CA 1
ATOM 2892 C C . VAL A 1 363 ? -28.429 -9.670 -2.469 1.00 81.12 363 VAL A C 1
ATOM 2894 O O . VAL A 1 363 ? -27.781 -8.647 -2.644 1.00 81.12 363 VAL A O 1
ATOM 2897 N N . LYS A 1 364 ? -29.748 -9.690 -2.617 1.00 82.75 364 LYS A N 1
ATOM 2898 C CA . LYS A 1 364 ? -30.521 -8.500 -2.970 1.00 82.75 364 LYS A CA 1
ATOM 2899 C C . LYS A 1 364 ? -31.051 -7.837 -1.706 1.00 82.75 364 LYS A C 1
ATOM 2901 O O . LYS A 1 364 ? -31.876 -8.417 -1.016 1.00 82.75 364 LYS A O 1
ATOM 2906 N N . GLU A 1 365 ? -30.594 -6.633 -1.420 1.00 81.38 365 GLU A N 1
ATOM 2907 C CA . GLU A 1 365 ? -31.086 -5.805 -0.326 1.00 81.38 365 GLU A CA 1
ATOM 2908 C C . GLU A 1 365 ? -32.319 -5.016 -0.814 1.00 81.38 365 GLU A C 1
ATOM 2910 O O . GLU A 1 365 ? -32.326 -4.463 -1.922 1.00 81.38 365 GLU A O 1
ATOM 2915 N N . LYS A 1 366 ? -33.410 -5.058 -0.045 1.00 77.12 366 LYS A N 1
ATOM 2916 C CA . LYS A 1 366 ? -34.731 -4.590 -0.474 1.00 77.12 366 LYS A CA 1
ATOM 2917 C C . LYS A 1 366 ? -34.933 -3.082 -0.303 1.00 77.12 366 LYS A C 1
ATOM 2919 O O . LYS A 1 366 ? -35.547 -2.488 -1.189 1.00 77.12 366 LYS A O 1
ATOM 2924 N N . SER A 1 367 ? -34.450 -2.472 0.777 1.00 65.75 367 SER A N 1
ATOM 2925 C CA . SER A 1 367 ? -34.720 -1.061 1.100 1.00 65.75 367 SER A CA 1
ATOM 2926 C C . SER A 1 367 ? -33.854 -0.090 0.287 1.00 65.75 367 SER A C 1
ATOM 2928 O O . SER A 1 367 ? -34.352 0.861 -0.313 1.00 65.75 367 SER A O 1
ATOM 2930 N N . SER A 1 368 ? -32.569 -0.395 0.150 1.00 65.00 368 SER A N 1
ATOM 2931 C CA . SER A 1 368 ? -31.597 0.285 -0.711 1.00 65.00 368 SER A CA 1
ATOM 2932 C C . SER A 1 368 ? -31.692 -0.141 -2.181 1.00 65.00 368 SER A C 1
ATOM 2934 O O . SER A 1 368 ? -31.122 0.515 -3.058 1.00 65.00 368 SER A O 1
ATOM 2936 N N . GLY A 1 369 ? -32.377 -1.257 -2.469 1.00 63.06 369 GLY A N 1
ATOM 2937 C CA . GLY A 1 369 ? -32.469 -1.860 -3.802 1.00 63.06 369 GLY A CA 1
ATOM 2938 C C . GLY A 1 369 ? -31.137 -2.412 -4.327 1.00 63.06 369 GLY A C 1
ATOM 2939 O O . GLY A 1 369 ? -31.020 -2.723 -5.519 1.00 63.06 369 GLY A O 1
ATOM 2940 N N . MET A 1 370 ? -30.117 -2.500 -3.468 1.00 69.38 370 MET A N 1
ATOM 2941 C CA . MET A 1 370 ? -28.755 -2.847 -3.847 1.00 69.38 370 MET A CA 1
ATOM 2942 C C . MET A 1 370 ? -28.585 -4.359 -4.019 1.00 69.38 370 MET A C 1
ATOM 2944 O O . MET A 1 370 ? -29.074 -5.158 -3.229 1.00 69.38 370 MET A O 1
ATOM 2948 N N . GLN A 1 371 ? -27.855 -4.771 -5.056 1.00 73.56 371 GLN A N 1
ATOM 2949 C CA . GLN A 1 371 ? -27.450 -6.164 -5.235 1.00 73.56 371 GLN A CA 1
ATOM 2950 C C . GLN A 1 371 ? -25.998 -6.331 -4.796 1.00 73.56 371 GLN A C 1
ATOM 2952 O O . GLN A 1 371 ? -25.078 -5.778 -5.396 1.00 73.56 371 GLN A O 1
ATOM 2957 N N . LEU A 1 372 ? -25.820 -7.094 -3.731 1.00 74.88 372 LEU A N 1
ATOM 2958 C CA . LEU A 1 372 ? -24.551 -7.516 -3.170 1.00 74.88 372 LEU A CA 1
ATOM 2959 C C . LEU A 1 372 ? -24.108 -8.821 -3.821 1.00 74.88 372 LEU A C 1
ATOM 2961 O O . LEU A 1 372 ? -24.917 -9.640 -4.259 1.00 74.88 372 LEU A O 1
ATOM 2965 N N . LEU A 1 373 ? -22.801 -9.027 -3.857 1.00 73.88 373 LEU A N 1
ATOM 2966 C CA . LEU A 1 373 ? -22.187 -10.188 -4.473 1.00 73.88 373 LEU A CA 1
ATOM 2967 C C . LEU A 1 373 ? -21.226 -10.824 -3.473 1.00 73.88 373 LEU A C 1
ATOM 2969 O O . LEU A 1 373 ? -20.177 -10.263 -3.173 1.00 73.88 373 LEU A O 1
ATOM 2973 N N . MET A 1 374 ? -21.598 -11.991 -2.957 1.00 75.75 374 MET A N 1
ATOM 2974 C CA . MET A 1 374 ? -20.900 -12.686 -1.876 1.00 75.75 374 MET A CA 1
ATOM 2975 C C . MET A 1 374 ? -20.040 -13.841 -2.369 1.00 75.75 374 MET A C 1
ATOM 2977 O O . MET A 1 374 ? -20.446 -14.575 -3.266 1.00 75.75 374 MET A O 1
ATOM 2981 N N . ARG A 1 375 ? -18.879 -14.078 -1.753 1.00 75.00 375 ARG A N 1
ATOM 2982 C CA . ARG A 1 375 ? -18.129 -15.328 -1.979 1.00 75.00 375 ARG A CA 1
ATOM 2983 C C . ARG A 1 375 ? -18.836 -16.509 -1.283 1.00 75.00 375 ARG A C 1
ATOM 2985 O O . ARG A 1 375 ? -19.380 -16.299 -0.205 1.00 75.00 375 ARG A O 1
ATOM 2992 N N . PRO A 1 376 ? -18.776 -17.744 -1.818 1.00 63.72 376 PRO A N 1
ATOM 2993 C CA . PRO A 1 376 ? -19.504 -18.895 -1.260 1.00 63.72 376 PRO A CA 1
ATOM 2994 C C . PRO A 1 376 ? -19.201 -19.236 0.214 1.00 63.72 376 PRO A C 1
ATOM 2996 O O . PRO A 1 376 ? -20.074 -19.735 0.911 1.00 63.72 376 PRO A O 1
ATOM 2999 N N . ASP A 1 377 ? -17.989 -18.949 0.706 1.00 70.44 377 ASP A N 1
ATOM 3000 C CA . ASP A 1 377 ? -17.571 -19.254 2.090 1.00 70.44 377 ASP A CA 1
ATOM 3001 C C . ASP A 1 377 ? -17.649 -18.053 3.054 1.00 70.44 377 ASP A C 1
ATOM 3003 O O . ASP A 1 377 ? -17.329 -18.180 4.246 1.00 70.44 377 ASP A O 1
ATOM 3007 N N . GLN A 1 378 ? -18.040 -16.885 2.538 1.00 80.62 378 GLN A N 1
ATOM 3008 C CA . GLN A 1 378 ? -18.100 -15.614 3.256 1.00 80.62 378 GLN A CA 1
ATOM 3009 C C . GLN A 1 378 ? -19.415 -15.506 4.036 1.00 80.62 378 GLN A C 1
ATOM 3011 O O . GLN A 1 378 ? -20.474 -15.850 3.513 1.00 80.62 378 GLN A O 1
ATOM 3016 N N . SER A 1 379 ? -19.354 -15.031 5.284 1.00 87.62 379 SER A N 1
ATOM 3017 C CA . SER A 1 379 ? -20.572 -14.727 6.041 1.00 87.62 379 SER A CA 1
ATOM 3018 C C . SER A 1 379 ? -21.271 -13.504 5.455 1.00 87.62 379 SER A C 1
ATOM 3020 O O . SER A 1 379 ? -20.638 -12.629 4.855 1.00 87.62 379 SER A O 1
ATOM 3022 N N . LEU A 1 380 ? -22.582 -13.420 5.639 1.00 86.06 380 LEU A N 1
ATOM 3023 C CA . LEU A 1 380 ? -23.353 -12.265 5.201 1.00 86.06 380 LEU A CA 1
ATOM 3024 C C . LEU A 1 380 ? -22.855 -10.977 5.863 1.00 86.06 380 LEU A C 1
ATOM 3026 O O . LEU A 1 380 ? -22.763 -9.962 5.186 1.00 86.06 380 LEU A O 1
ATOM 3030 N N . LEU A 1 381 ? -22.438 -11.025 7.132 1.00 84.56 381 LEU A N 1
ATOM 3031 C CA . LEU A 1 381 ? -21.872 -9.867 7.827 1.00 84.56 381 LEU A CA 1
ATOM 3032 C C . LEU A 1 381 ? -20.633 -9.351 7.104 1.00 84.56 381 LEU A C 1
ATOM 3034 O O . LEU A 1 381 ? -20.541 -8.159 6.848 1.00 84.56 381 LEU A O 1
ATOM 3038 N N . ASP A 1 382 ? -19.715 -10.239 6.727 1.00 81.44 382 ASP A N 1
ATOM 3039 C CA . ASP A 1 382 ? -18.474 -9.842 6.060 1.00 81.44 382 ASP A CA 1
ATOM 3040 C C . ASP A 1 382 ? -18.763 -9.189 4.715 1.00 81.44 382 ASP A C 1
ATOM 3042 O O . ASP A 1 382 ? -18.067 -8.266 4.311 1.00 81.44 382 ASP A O 1
ATOM 3046 N N . ALA A 1 383 ? -19.779 -9.674 4.005 1.00 82.25 383 ALA A N 1
ATOM 3047 C CA . ALA A 1 383 ? -20.192 -9.087 2.742 1.00 82.25 383 ALA A CA 1
ATOM 3048 C C . ALA A 1 383 ? -20.884 -7.731 2.912 1.00 82.25 383 ALA A C 1
ATOM 3050 O O . ALA A 1 383 ? -20.675 -6.837 2.096 1.00 82.25 383 ALA A O 1
ATOM 3051 N N . LEU A 1 384 ? -21.691 -7.572 3.962 1.00 81.25 384 LEU A N 1
ATOM 3052 C CA . LEU A 1 384 ? -22.353 -6.315 4.300 1.00 81.25 384 LEU A CA 1
ATOM 3053 C C . LEU A 1 384 ? -21.346 -5.258 4.784 1.00 81.25 384 LEU A C 1
ATOM 3055 O O . LEU A 1 384 ? -21.424 -4.113 4.348 1.00 81.25 384 LEU A O 1
ATOM 3059 N N . GLU A 1 385 ? -20.370 -5.652 5.609 1.00 75.75 385 GLU A N 1
ATOM 3060 C CA . GLU A 1 385 ? -19.260 -4.804 6.067 1.00 75.75 385 GLU A CA 1
ATOM 3061 C C . GLU A 1 385 ? -18.335 -4.410 4.901 1.00 75.75 385 GLU A C 1
ATOM 3063 O O . GLU A 1 385 ? -17.977 -3.240 4.771 1.00 75.75 385 GLU A O 1
ATOM 3068 N N . GLU A 1 386 ? -17.978 -5.348 4.010 1.00 74.19 386 GLU A N 1
ATOM 3069 C CA . GLU A 1 386 ? -17.211 -5.047 2.786 1.00 74.19 386 GLU A CA 1
ATOM 3070 C C . GLU A 1 386 ? -17.965 -4.095 1.844 1.00 74.19 386 GLU A C 1
ATOM 3072 O O . GLU A 1 386 ? -17.341 -3.303 1.133 1.00 74.19 386 GLU A O 1
ATOM 3077 N N . ALA A 1 387 ? -19.298 -4.163 1.844 1.00 69.50 387 ALA A N 1
ATOM 3078 C CA . ALA A 1 387 ? -20.172 -3.310 1.054 1.00 69.50 387 ALA A CA 1
ATOM 3079 C C . ALA A 1 387 ? -20.637 -2.042 1.789 1.00 69.50 387 ALA A C 1
ATOM 3081 O O . ALA A 1 387 ? -21.541 -1.379 1.278 1.00 69.50 387 ALA A O 1
ATOM 3082 N N . ASP A 1 388 ? -20.011 -1.692 2.925 1.00 66.00 388 ASP A N 1
ATOM 3083 C CA . ASP A 1 388 ? -20.284 -0.493 3.748 1.00 66.00 388 ASP A CA 1
ATOM 3084 C C . ASP A 1 388 ? -21.787 -0.239 3.949 1.00 66.00 388 ASP A C 1
ATOM 3086 O O . ASP A 1 388 ? -22.262 0.898 4.003 1.00 66.00 388 ASP A O 1
ATOM 3090 N N . LEU A 1 389 ? -22.561 -1.325 4.001 1.00 74.75 389 LEU A N 1
ATOM 3091 C CA . LEU A 1 389 ? -23.974 -1.246 4.301 1.00 74.75 389 LEU A CA 1
ATOM 3092 C C . LEU A 1 389 ? -24.143 -1.026 5.800 1.00 74.75 389 LEU A C 1
ATOM 3094 O O . LEU A 1 389 ? -23.326 -1.509 6.588 1.00 74.75 389 LEU A O 1
ATOM 3098 N N . PRO A 1 390 ? -25.202 -0.311 6.209 1.00 68.06 390 PRO A N 1
ATOM 3099 C CA . PRO A 1 390 ? -25.470 -0.047 7.611 1.00 68.06 390 PRO A CA 1
ATOM 3100 C C . PRO A 1 390 ? -25.865 -1.352 8.313 1.00 68.06 390 PRO A C 1
ATOM 3102 O O . PRO A 1 390 ? -27.038 -1.678 8.449 1.00 68.06 390 PRO A O 1
ATOM 3105 N N . ILE A 1 391 ? -24.864 -2.107 8.757 1.00 76.19 391 ILE A N 1
ATOM 3106 C CA . ILE A 1 391 ? -25.006 -3.283 9.606 1.00 76.19 391 ILE A CA 1
ATOM 3107 C C . ILE A 1 391 ? -24.103 -3.116 10.824 1.00 76.19 391 ILE A C 1
ATOM 3109 O O . ILE A 1 391 ? -22.988 -2.591 10.752 1.00 76.19 391 ILE A O 1
ATOM 3113 N N . MET A 1 392 ? -24.594 -3.543 11.979 1.00 71.31 392 MET A N 1
ATOM 3114 C CA . MET A 1 392 ? -23.790 -3.545 13.190 1.00 71.31 392 MET A CA 1
ATOM 3115 C C . MET A 1 392 ? -22.821 -4.738 13.187 1.00 71.31 392 MET A C 1
ATOM 3117 O O . MET A 1 392 ? -23.243 -5.850 12.885 1.00 71.31 392 MET A O 1
ATOM 3121 N N . PRO A 1 393 ? -21.544 -4.558 13.576 1.00 72.25 393 PRO A N 1
ATOM 3122 C CA . PRO A 1 393 ? -20.596 -5.666 13.655 1.00 72.25 393 PRO A CA 1
ATOM 3123 C C . PRO A 1 393 ? -21.039 -6.734 14.664 1.00 72.25 393 PRO A C 1
ATOM 3125 O O . PRO A 1 393 ? -21.215 -6.459 15.859 1.00 72.25 393 PRO A O 1
ATOM 3128 N N . GLY A 1 394 ? -21.206 -7.959 14.172 1.00 72.69 394 GLY A N 1
ATOM 3129 C CA . GLY A 1 394 ? -21.503 -9.160 14.949 1.00 72.69 394 GLY A CA 1
ATOM 3130 C C . GLY A 1 394 ? -20.253 -9.860 15.490 1.00 72.69 394 GLY A C 1
ATOM 3131 O O . GLY A 1 394 ? -19.126 -9.619 15.064 1.00 72.69 394 GLY A O 1
ATOM 3132 N N . CYS A 1 395 ? -20.440 -10.776 16.441 1.00 72.81 395 CYS A N 1
ATOM 3133 C CA . CYS A 1 395 ? -19.344 -11.468 17.126 1.00 72.81 395 CYS A CA 1
ATOM 3134 C C . CYS A 1 395 ? -18.768 -12.665 16.357 1.00 72.81 395 CYS A C 1
ATOM 3136 O O . CYS A 1 395 ? -17.869 -13.322 16.880 1.00 72.81 395 CYS A O 1
ATOM 3138 N N . ARG A 1 396 ? -19.295 -12.989 15.164 1.00 84.38 396 ARG A N 1
ATOM 3139 C CA . ARG A 1 396 ? -18.886 -14.143 14.324 1.00 84.38 396 ARG A CA 1
ATOM 3140 C C . ARG A 1 396 ? -19.098 -15.520 14.957 1.00 84.38 396 ARG A C 1
ATOM 3142 O O . ARG A 1 396 ? -18.716 -16.529 14.381 1.00 84.38 396 ARG A O 1
ATOM 3149 N N . MET A 1 397 ? -19.749 -15.554 16.116 1.00 80.75 397 MET A N 1
ATOM 3150 C CA . MET A 1 397 ? -20.057 -16.765 16.878 1.00 80.75 397 MET A CA 1
ATOM 3151 C C . MET A 1 397 ? -21.563 -16.935 17.121 1.00 80.75 397 MET A C 1
ATOM 3153 O O . MET A 1 397 ? -21.965 -17.886 17.786 1.00 80.75 397 MET A O 1
ATOM 3157 N N . GLY A 1 398 ? -22.387 -15.998 16.638 1.00 80.00 398 GLY A N 1
ATOM 3158 C CA . GLY A 1 398 ? -23.846 -16.044 16.770 1.00 80.00 398 GLY A CA 1
ATOM 3159 C C . GLY A 1 398 ? -24.383 -15.740 18.162 1.00 80.00 398 GLY A C 1
ATOM 3160 O O . GLY A 1 398 ? -25.528 -16.050 18.432 1.00 80.00 398 GLY A O 1
ATOM 3161 N N . MET A 1 399 ? -23.570 -15.163 19.054 1.00 72.56 399 MET A N 1
ATOM 3162 C CA . MET A 1 399 ? -23.914 -14.989 20.475 1.00 72.56 399 MET A CA 1
ATOM 3163 C C . MET A 1 399 ? -24.272 -13.554 20.881 1.00 72.56 399 MET A C 1
ATOM 3165 O O . MET A 1 399 ? -24.838 -13.346 21.947 1.00 72.56 399 MET A O 1
ATOM 3169 N N . CYS A 1 400 ? -23.889 -12.529 20.114 1.00 66.75 400 CYS A N 1
ATOM 3170 C CA . CYS A 1 400 ? -24.052 -11.136 20.556 1.00 66.75 400 CYS A CA 1
ATOM 3171 C C . CYS A 1 400 ? -25.389 -10.506 20.150 1.00 66.75 400 CYS A C 1
ATOM 3173 O O . CYS A 1 400 ? -25.821 -9.572 20.819 1.00 66.75 400 CYS A O 1
ATOM 3175 N N . GLY A 1 401 ? -26.019 -11.007 19.080 1.00 74.00 401 GLY A N 1
ATOM 3176 C CA . GLY A 1 401 ? -27.271 -10.473 18.539 1.00 74.00 401 GLY A CA 1
ATOM 3177 C C . GLY A 1 401 ? -27.141 -9.103 17.871 1.00 74.00 401 GLY A C 1
ATOM 3178 O O . GLY A 1 401 ? -28.144 -8.419 17.725 1.00 74.00 401 GLY A O 1
ATOM 3179 N N . SER A 1 402 ? -25.925 -8.677 17.505 1.00 77.69 402 SER A N 1
ATOM 3180 C CA . SER A 1 402 ? -25.694 -7.340 16.936 1.00 77.69 402 SER A CA 1
ATOM 3181 C C . SER A 1 402 ? -26.209 -7.193 15.517 1.00 77.69 402 SER A C 1
ATOM 3183 O O . SER A 1 402 ? -26.505 -6.089 15.092 1.00 77.69 402 SER A O 1
ATOM 3185 N N . ASP A 1 403 ? -26.272 -8.280 14.772 1.00 83.38 403 ASP A N 1
ATOM 3186 C CA . ASP A 1 403 ? -26.371 -8.267 13.322 1.00 83.38 403 ASP A CA 1
ATOM 3187 C C . ASP A 1 403 ? -27.551 -9.096 12.786 1.00 83.38 403 ASP A C 1
ATOM 3189 O O . ASP A 1 403 ? -27.358 -9.905 11.874 1.00 83.38 403 ASP A O 1
ATOM 3193 N N . PRO A 1 404 ? -28.774 -8.949 13.336 1.00 84.81 404 PRO A N 1
ATOM 3194 C CA . PRO A 1 404 ? -29.941 -9.614 12.781 1.00 84.81 404 PRO A CA 1
ATOM 3195 C C . PRO A 1 404 ? -30.282 -9.017 11.415 1.00 84.81 404 PRO A C 1
ATOM 3197 O O . PRO A 1 404 ? -30.350 -7.802 11.245 1.00 84.81 404 PRO A O 1
ATOM 3200 N N . VAL A 1 405 ? -30.528 -9.888 10.444 1.00 86.19 405 VAL A N 1
ATOM 3201 C CA . VAL A 1 405 ? -30.916 -9.523 9.083 1.00 86.19 405 VAL A CA 1
ATOM 3202 C C . VAL A 1 405 ? -32.170 -10.296 8.703 1.00 86.19 405 VAL A C 1
ATOM 3204 O O . VAL A 1 405 ? -32.196 -11.530 8.757 1.00 86.19 405 VAL A O 1
ATOM 3207 N N . VAL A 1 406 ? -33.222 -9.570 8.317 1.00 85.94 406 VAL A N 1
ATOM 3208 C CA . VAL A 1 406 ? -34.464 -10.165 7.810 1.00 85.94 406 VAL A CA 1
ATOM 3209 C C . VAL A 1 406 ? -34.195 -10.766 6.439 1.00 85.94 406 VAL A C 1
ATOM 3211 O O . VAL A 1 406 ? -33.716 -10.077 5.538 1.00 85.94 406 VAL A O 1
ATOM 3214 N N . ILE A 1 407 ? -34.545 -12.039 6.258 1.00 83.75 407 ILE A N 1
ATOM 3215 C CA . ILE A 1 407 ? -34.442 -12.722 4.966 1.00 83.75 407 ILE A CA 1
ATOM 3216 C C . ILE A 1 407 ? -35.814 -12.668 4.295 1.00 83.75 407 ILE A C 1
ATOM 3218 O O . ILE A 1 407 ? -36.750 -13.342 4.711 1.00 83.75 407 ILE A O 1
ATOM 3222 N N . THR A 1 408 ? -35.945 -11.855 3.251 1.00 77.69 408 THR A N 1
ATOM 3223 C CA . THR A 1 408 ? -37.210 -11.640 2.528 1.00 77.69 408 THR A CA 1
ATOM 3224 C C . THR A 1 408 ? -37.422 -12.618 1.369 1.00 77.69 408 THR A C 1
ATOM 3226 O O . THR A 1 408 ? -38.523 -12.694 0.826 1.00 77.69 408 THR A O 1
ATOM 3229 N N . GLY A 1 409 ? -36.398 -13.392 0.992 1.00 76.50 409 GLY A N 1
ATOM 3230 C CA . GLY A 1 409 ? -36.506 -14.460 -0.004 1.00 76.50 409 GLY A CA 1
ATOM 3231 C C . GLY A 1 409 ? -35.250 -15.331 -0.086 1.00 76.50 409 GLY A C 1
ATOM 3232 O O . GLY A 1 409 ? -34.146 -14.867 0.190 1.00 76.50 409 GLY A O 1
ATOM 3233 N N . GLY A 1 410 ? -35.406 -16.597 -0.486 1.00 77.19 410 GLY A N 1
ATOM 3234 C CA . GLY A 1 410 ? -34.289 -17.545 -0.614 1.00 77.19 410 GLY A CA 1
ATOM 3235 C C . GLY A 1 410 ? -33.823 -18.161 0.710 1.00 77.19 410 GLY A C 1
ATOM 3236 O O . GLY A 1 410 ? -32.653 -18.501 0.836 1.00 77.19 410 GLY A O 1
ATOM 3237 N N . PHE A 1 411 ? -34.715 -18.310 1.694 1.00 78.62 411 PHE A N 1
ATOM 3238 C CA . PHE A 1 411 ? -34.381 -18.874 3.010 1.00 78.62 411 PHE A CA 1
ATOM 3239 C C . PHE A 1 411 ? -33.729 -20.269 2.914 1.00 78.62 411 PHE A C 1
ATOM 3241 O O . PHE A 1 411 ? -32.757 -20.542 3.613 1.00 78.62 411 PHE A O 1
ATOM 3248 N N . ASP A 1 412 ? -34.179 -21.101 1.968 1.00 76.81 412 ASP A N 1
ATOM 3249 C CA . ASP A 1 412 ? -33.650 -22.453 1.712 1.00 76.81 412 ASP A CA 1
ATOM 3250 C C . ASP A 1 412 ? -32.222 -22.470 1.137 1.00 76.81 412 ASP A C 1
ATOM 3252 O O . ASP A 1 412 ? -31.556 -23.506 1.123 1.00 76.81 412 ASP A O 1
ATOM 3256 N N . ASN A 1 413 ? -31.725 -21.322 0.665 1.00 82.44 413 ASN A N 1
ATOM 3257 C CA . ASN A 1 413 ? -30.374 -21.190 0.121 1.00 82.44 413 ASN A CA 1
ATOM 3258 C C . ASN A 1 413 ? -29.326 -20.920 1.209 1.00 82.44 413 ASN A C 1
ATOM 3260 O O . ASN A 1 413 ? -28.141 -20.807 0.889 1.00 82.44 413 ASN A O 1
ATOM 3264 N N . LEU A 1 414 ? -29.736 -20.795 2.471 1.00 81.06 414 LEU A N 1
ATOM 3265 C CA . LEU A 1 414 ? -28.848 -20.577 3.607 1.00 81.06 414 LEU A CA 1
ATOM 3266 C C . LEU A 1 414 ? -28.350 -21.899 4.192 1.00 81.06 414 LEU A C 1
ATOM 3268 O O . LEU A 1 414 ? -28.998 -22.943 4.110 1.00 81.06 414 LEU A O 1
ATOM 3272 N N . ASP A 1 415 ? -27.185 -21.859 4.823 1.00 83.44 415 ASP A N 1
ATOM 3273 C CA . ASP A 1 415 ? -26.788 -22.905 5.753 1.00 83.44 415 ASP A CA 1
ATOM 3274 C C . ASP A 1 415 ? -27.738 -22.959 6.967 1.00 83.44 415 ASP A C 1
ATOM 3276 O O . ASP A 1 415 ? -28.273 -21.925 7.391 1.00 83.44 415 ASP A O 1
ATOM 3280 N N . PRO A 1 416 ? -27.998 -24.160 7.521 1.00 80.50 416 PRO A N 1
ATOM 3281 C CA . PRO A 1 416 ? -28.853 -24.289 8.694 1.00 80.50 416 PRO A CA 1
ATOM 3282 C C . PRO A 1 416 ? -28.237 -23.518 9.871 1.00 80.50 416 PRO A C 1
ATOM 3284 O O . PRO A 1 416 ? -27.016 -23.568 10.047 1.00 80.50 416 PRO A O 1
ATOM 3287 N N . PRO A 1 417 ? -29.047 -22.803 10.670 1.00 85.00 417 PRO A N 1
ATOM 3288 C CA . PRO A 1 417 ? -28.523 -22.039 11.788 1.00 85.00 417 PRO A CA 1
ATOM 3289 C C . PRO A 1 417 ? -27.904 -22.967 12.833 1.00 85.00 417 PRO A C 1
ATOM 3291 O O . PRO A 1 417 ? -28.456 -24.015 13.170 1.00 85.00 417 PRO A O 1
ATOM 3294 N N . GLY A 1 418 ? -26.737 -22.576 13.342 1.00 80.62 418 GLY A N 1
ATOM 3295 C CA . GLY A 1 418 ? -26.104 -23.265 14.463 1.00 80.62 418 GLY A CA 1
ATOM 3296 C C . GLY A 1 418 ? -26.868 -23.033 15.769 1.00 80.62 418 GLY A C 1
ATOM 3297 O O . GLY A 1 418 ? -27.650 -22.093 15.886 1.00 80.62 418 GLY A O 1
ATOM 3298 N N . GLU A 1 419 ? -26.598 -23.851 16.785 1.00 77.00 419 GLU A N 1
ATOM 3299 C CA . GLU A 1 419 ? -27.278 -23.790 18.090 1.00 77.00 419 GLU A CA 1
ATOM 3300 C C . GLU A 1 419 ? -27.180 -22.403 18.757 1.00 77.00 419 GLU A C 1
ATOM 3302 O O . GLU A 1 419 ? -28.183 -21.848 19.199 1.00 77.00 419 GLU A O 1
ATOM 3307 N N . ASN A 1 420 ? -25.994 -21.783 18.732 1.00 73.12 420 ASN A N 1
ATOM 3308 C CA . ASN A 1 420 ? -25.782 -20.438 19.281 1.00 73.12 420 ASN A CA 1
ATOM 3309 C C . ASN A 1 420 ? -26.584 -19.353 18.540 1.00 73.12 420 ASN A C 1
ATOM 3311 O O . ASN A 1 420 ? -27.092 -18.425 19.169 1.00 73.12 420 ASN A O 1
ATOM 3315 N N . GLU A 1 421 ? -26.687 -19.468 17.210 1.00 85.75 421 GLU A N 1
ATOM 3316 C CA . GLU A 1 421 ? -27.461 -18.539 16.384 1.00 85.75 421 GLU A CA 1
ATOM 3317 C C . GLU A 1 421 ? -28.958 -18.691 16.667 1.00 85.75 421 GLU A C 1
ATOM 3319 O O . GLU A 1 421 ? -29.626 -17.687 16.891 1.00 85.75 421 GLU A O 1
ATOM 3324 N N . LEU A 1 422 ? -29.470 -19.926 16.707 1.00 81.88 422 LEU A N 1
ATOM 3325 C CA . LEU A 1 422 ? -30.867 -20.230 17.038 1.00 81.88 422 LEU A CA 1
ATOM 3326 C C . LEU A 1 422 ? -31.265 -19.654 18.397 1.00 81.88 422 LEU A C 1
ATOM 3328 O O . LEU A 1 422 ? -32.274 -18.960 18.483 1.00 81.88 422 LEU A O 1
ATOM 3332 N N . ASN A 1 423 ? -30.446 -19.877 19.426 1.00 70.69 423 ASN A N 1
ATOM 3333 C CA . ASN A 1 423 ? -30.705 -19.343 20.762 1.00 70.69 423 ASN A CA 1
ATOM 3334 C C . ASN A 1 423 ? -30.723 -17.806 20.743 1.00 70.69 423 ASN A C 1
ATOM 3336 O O . ASN A 1 423 ? -31.657 -17.189 21.230 1.00 70.69 423 ASN A O 1
ATOM 3340 N N . THR A 1 424 ? -29.766 -17.158 20.070 1.00 73.69 424 THR A N 1
ATOM 3341 C CA . THR A 1 424 ? -29.788 -15.691 19.953 1.00 73.69 424 THR A CA 1
ATOM 3342 C C . THR A 1 424 ? -30.961 -15.170 19.117 1.00 73.69 424 THR A C 1
ATOM 3344 O O . THR A 1 424 ? -31.482 -14.102 19.412 1.00 73.69 424 THR A O 1
ATOM 3347 N N . LEU A 1 425 ? -31.410 -15.872 18.077 1.00 76.88 425 LEU A N 1
ATOM 3348 C CA . LEU A 1 425 ? -32.588 -15.459 17.308 1.00 76.88 425 LEU A CA 1
ATOM 3349 C C . LEU A 1 425 ? -33.872 -15.606 18.132 1.00 76.88 425 LEU A C 1
ATOM 3351 O O . LEU A 1 425 ? -34.731 -14.726 18.043 1.00 76.88 425 LEU A O 1
ATOM 3355 N N . ARG A 1 426 ? -33.976 -16.641 18.978 1.00 75.25 426 ARG A N 1
ATOM 3356 C CA . ARG A 1 426 ? -35.033 -16.750 19.997 1.00 75.25 426 ARG A CA 1
ATOM 3357 C C . ARG A 1 426 ? -34.998 -15.577 20.961 1.00 75.25 426 ARG A C 1
ATOM 3359 O O . ARG A 1 426 ? -36.035 -14.924 21.082 1.00 75.25 426 ARG A O 1
ATOM 3366 N N . ARG A 1 427 ? -33.816 -15.199 21.482 1.00 66.44 427 ARG A N 1
ATOM 3367 C CA . ARG A 1 427 ? -33.634 -13.981 22.302 1.00 66.44 427 ARG A CA 1
ATOM 3368 C C . ARG A 1 427 ? -34.359 -12.792 21.740 1.00 66.44 427 ARG A C 1
ATOM 3370 O O . ARG A 1 427 ? -35.038 -12.058 22.449 1.00 66.44 427 ARG A O 1
ATOM 3377 N N . LEU A 1 428 ? -34.118 -12.546 20.459 1.00 65.19 428 LEU A N 1
ATOM 3378 C CA . LEU A 1 428 ? -34.538 -11.329 19.788 1.00 65.19 428 LEU A CA 1
ATOM 3379 C C . LEU A 1 428 ? -36.018 -11.389 19.369 1.00 65.19 428 LEU A C 1
ATOM 3381 O O . LEU A 1 428 ? -36.560 -10.377 18.920 1.00 65.19 428 LEU A O 1
ATOM 3385 N N . GLY A 1 429 ? -36.681 -12.543 19.518 1.00 63.78 429 GLY A N 1
ATOM 3386 C CA . GLY A 1 429 ? -38.018 -12.809 18.983 1.00 63.78 429 GLY A CA 1
ATOM 3387 C C . GLY A 1 429 ? -38.030 -12.937 17.457 1.00 63.78 429 GLY A C 1
ATOM 3388 O O . GLY A 1 429 ? -39.033 -12.617 16.815 1.00 63.78 429 GLY A O 1
ATOM 3389 N N . LEU A 1 430 ? -36.895 -13.338 16.875 1.00 74.94 430 LEU A N 1
ATOM 3390 C CA . LEU A 1 430 ? -36.631 -13.357 15.435 1.00 74.94 430 LEU A CA 1
ATOM 3391 C C . LEU A 1 430 ? -36.416 -14.764 14.868 1.00 74.94 430 LEU A C 1
ATOM 3393 O O . LEU A 1 430 ? -36.068 -14.894 13.692 1.00 74.94 430 LEU A O 1
ATOM 3397 N N . GLU A 1 431 ? -36.613 -15.816 15.666 1.00 77.69 431 GLU A N 1
ATOM 3398 C CA . GLU A 1 431 ? -36.551 -17.197 15.177 1.00 77.69 431 GLU A CA 1
ATOM 3399 C C . GLU A 1 431 ? -37.547 -17.389 14.021 1.00 77.69 431 GLU A C 1
ATOM 3401 O O . GLU A 1 431 ? -38.708 -16.992 14.098 1.00 77.69 431 GLU A O 1
ATOM 3406 N N . GLY A 1 432 ? -37.059 -17.915 12.894 1.00 70.94 432 GLY A N 1
ATOM 3407 C CA . GLY A 1 432 ? -37.840 -18.061 11.659 1.00 70.94 432 GLY A CA 1
ATOM 3408 C C . GLY A 1 432 ? -38.125 -16.759 10.893 1.00 70.94 432 GLY A C 1
ATOM 3409 O O . GLY A 1 432 ? -38.617 -16.826 9.771 1.00 70.94 432 GLY A O 1
ATOM 3410 N N . LYS A 1 433 ? -37.787 -15.586 11.449 1.00 72.19 433 LYS A N 1
ATOM 3411 C CA . LYS A 1 433 ? -38.022 -14.258 10.842 1.00 72.19 433 LYS A CA 1
ATOM 3412 C C . LYS A 1 433 ? -36.742 -13.593 10.329 1.00 72.19 433 LYS A C 1
ATOM 3414 O O . LYS A 1 433 ? -36.777 -12.853 9.348 1.00 72.19 433 LYS A O 1
ATOM 3419 N N . ALA A 1 434 ? -35.612 -13.847 10.985 1.00 82.81 434 ALA A N 1
ATOM 3420 C CA . ALA A 1 434 ? -34.308 -13.290 10.638 1.00 82.81 434 ALA A CA 1
ATOM 3421 C C . ALA A 1 434 ? -33.188 -14.324 10.823 1.00 82.81 434 ALA A C 1
ATOM 3423 O O . ALA A 1 434 ? -33.393 -15.409 11.369 1.00 82.81 434 ALA A O 1
ATOM 3424 N N . ARG A 1 435 ? -31.988 -13.971 10.367 1.00 88.94 435 ARG A N 1
ATOM 3425 C CA . ARG A 1 435 ? -30.737 -14.704 10.600 1.00 88.94 435 ARG A CA 1
ATOM 3426 C C . ARG A 1 435 ? -29.673 -13.747 11.120 1.00 88.94 435 ARG A C 1
ATOM 3428 O O . ARG A 1 435 ? -29.773 -12.547 10.875 1.00 88.94 435 ARG A O 1
ATOM 3435 N N . LEU A 1 436 ? -28.662 -14.243 11.828 1.00 87.88 436 LEU A N 1
ATOM 3436 C CA . LEU A 1 436 ? -27.520 -13.402 12.199 1.00 87.88 436 LEU A CA 1
ATOM 3437 C C . LEU A 1 436 ? -26.545 -13.355 11.027 1.00 87.88 436 LEU A C 1
ATOM 3439 O O . LEU A 1 436 ? -26.062 -14.394 10.566 1.00 87.88 436 LEU A O 1
ATOM 3443 N N . ALA A 1 437 ? -26.233 -12.155 10.544 1.00 87.31 437 ALA A N 1
ATOM 3444 C CA . ALA A 1 437 ? -25.391 -11.959 9.370 1.00 87.31 437 ALA A CA 1
ATOM 3445 C C . ALA A 1 437 ? -24.027 -12.665 9.510 1.00 87.31 437 ALA A C 1
ATOM 3447 O O . ALA A 1 437 ? -23.489 -13.217 8.553 1.00 87.31 437 ALA A O 1
ATOM 3448 N N . CYS A 1 438 ? -23.466 -12.702 10.715 1.00 85.00 438 CYS A N 1
ATOM 3449 C CA . CYS A 1 438 ? -22.153 -13.262 11.003 1.00 85.00 438 CYS A CA 1
ATOM 3450 C C . CYS A 1 438 ? -22.121 -14.786 10.988 1.00 85.00 438 CYS A C 1
ATOM 3452 O O . CYS A 1 438 ? -21.037 -15.358 10.861 1.00 85.00 438 CYS A O 1
ATOM 3454 N N . CYS A 1 439 ? -23.284 -15.424 11.097 1.00 85.38 439 CYS A N 1
ATOM 3455 C CA . CYS A 1 439 ? -23.433 -16.873 11.083 1.00 85.38 439 CYS A CA 1
ATOM 3456 C C . CYS A 1 439 ? -23.937 -17.401 9.748 1.00 85.38 439 CYS A C 1
ATOM 3458 O O . CYS A 1 439 ? -23.597 -18.525 9.402 1.00 85.38 439 CYS A O 1
ATOM 3460 N N . CYS A 1 440 ? -24.703 -16.612 8.995 1.00 86.50 440 CYS A N 1
ATOM 3461 C CA . CYS A 1 440 ? -25.309 -17.101 7.767 1.00 86.50 440 CYS A CA 1
ATOM 3462 C C . CYS A 1 440 ? -24.367 -17.009 6.559 1.00 86.50 440 CYS A C 1
ATOM 3464 O O . CYS A 1 440 ? -23.737 -15.980 6.284 1.00 86.50 440 CYS A O 1
ATOM 3466 N N . LYS A 1 441 ? -24.301 -18.113 5.814 1.00 87.69 441 LYS A N 1
ATOM 3467 C CA . LYS A 1 441 ? -23.547 -18.268 4.571 1.00 87.69 441 LYS A CA 1
ATOM 3468 C C . LYS A 1 441 ? -24.493 -18.733 3.463 1.00 87.69 441 LYS A C 1
ATOM 3470 O O . LYS A 1 441 ? -24.862 -19.910 3.412 1.00 87.69 441 LYS A O 1
ATOM 3475 N N . PRO A 1 442 ? -24.918 -17.830 2.567 1.00 80.69 442 PRO A N 1
ATOM 3476 C CA . PRO A 1 442 ? -25.782 -18.200 1.459 1.00 80.69 442 PRO A CA 1
ATOM 3477 C C . PRO A 1 442 ? -25.018 -19.038 0.427 1.00 80.69 442 PRO A C 1
ATOM 3479 O O . PRO A 1 442 ? -23.965 -18.642 -0.067 1.00 80.69 442 PRO A O 1
ATOM 3482 N N . LYS A 1 443 ? -25.577 -20.196 0.069 1.00 78.06 443 LYS A N 1
ATOM 3483 C CA . LYS A 1 443 ? -25.071 -21.111 -0.971 1.00 78.06 443 LYS A CA 1
ATOM 3484 C C . LYS A 1 443 ? -25.564 -20.737 -2.372 1.00 78.06 443 LYS A C 1
ATOM 3486 O O . LYS A 1 443 ? -24.933 -21.083 -3.367 1.00 78.06 443 LYS A O 1
ATOM 3491 N N . ALA A 1 444 ? -26.691 -20.037 -2.446 1.00 77.88 444 ALA A N 1
ATOM 3492 C CA . ALA A 1 444 ? -27.298 -19.497 -3.659 1.00 77.88 444 ALA A CA 1
ATOM 3493 C C . ALA A 1 444 ? -28.013 -18.178 -3.327 1.00 77.88 444 ALA A C 1
ATOM 3495 O O . ALA A 1 444 ? -28.021 -17.753 -2.174 1.00 77.88 444 ALA A O 1
ATOM 3496 N N . GLY A 1 445 ? -28.535 -17.480 -4.339 1.00 80.50 445 GLY A N 1
ATOM 3497 C CA . GLY A 1 445 ? -28.974 -16.097 -4.161 1.00 80.50 445 GLY A CA 1
ATOM 3498 C C . GLY A 1 445 ? -30.087 -15.927 -3.119 1.00 80.50 445 GLY A C 1
ATOM 3499 O O . GLY A 1 445 ? -31.042 -16.705 -3.099 1.00 80.50 445 GLY A O 1
ATOM 3500 N N . ILE A 1 446 ? -29.968 -14.904 -2.272 1.00 84.31 446 ILE A N 1
ATOM 3501 C CA . ILE A 1 446 ? -30.938 -14.566 -1.216 1.00 84.31 446 ILE A CA 1
ATOM 3502 C C . ILE A 1 446 ? -31.397 -13.111 -1.351 1.00 84.31 446 ILE A C 1
ATOM 3504 O O . ILE A 1 446 ? -30.755 -12.299 -2.015 1.00 84.31 446 ILE A O 1
ATOM 3508 N N . SER A 1 447 ? -32.524 -12.764 -0.741 1.00 82.81 447 SER A N 1
ATOM 3509 C CA . SER A 1 447 ? -32.981 -11.379 -0.599 1.00 82.81 447 SER A CA 1
ATOM 3510 C C . SER A 1 447 ? -33.116 -11.037 0.875 1.00 82.81 447 SER A C 1
ATOM 3512 O O . SER A 1 447 ? -33.630 -11.841 1.652 1.00 82.81 447 SER A O 1
ATOM 3514 N N . ILE A 1 448 ? -32.640 -9.860 1.255 1.00 85.56 448 ILE A N 1
ATOM 3515 C CA . ILE A 1 448 ? -32.573 -9.386 2.634 1.00 85.56 448 ILE A CA 1
ATOM 3516 C C . ILE A 1 448 ? -33.149 -7.978 2.744 1.00 85.56 448 ILE A C 1
ATOM 3518 O O . ILE A 1 448 ? -33.278 -7.281 1.740 1.00 85.56 448 ILE A O 1
ATOM 3522 N N . ASP A 1 449 ? -33.505 -7.564 3.949 1.00 82.38 449 ASP A N 1
ATOM 3523 C CA . ASP A 1 449 ? -33.967 -6.206 4.224 1.00 82.38 449 ASP A CA 1
ATOM 3524 C C . ASP A 1 449 ? -33.287 -5.695 5.499 1.00 82.38 449 ASP A C 1
ATOM 3526 O O . ASP A 1 449 ? -33.438 -6.293 6.567 1.00 82.38 449 ASP A O 1
ATOM 3530 N N . LEU A 1 450 ? -32.465 -4.654 5.352 1.00 75.88 450 LEU A N 1
ATOM 3531 C CA . LEU A 1 450 ? -31.682 -4.055 6.440 1.00 75.88 450 LEU A CA 1
ATOM 3532 C C . LEU A 1 450 ? -32.424 -2.932 7.166 1.00 75.88 450 LEU A C 1
ATOM 3534 O O . LEU A 1 450 ? -32.033 -2.566 8.273 1.00 75.88 450 LEU A O 1
ATOM 3538 N N . GLU A 1 451 ? -33.466 -2.374 6.548 1.00 66.62 451 GLU A N 1
ATOM 3539 C CA . GLU A 1 451 ? -34.301 -1.333 7.162 1.00 66.62 451 GLU A CA 1
ATOM 3540 C C . GLU A 1 451 ? -35.609 -1.902 7.711 1.00 66.62 451 GLU A C 1
ATOM 3542 O O . GLU A 1 451 ? -36.249 -1.264 8.550 1.00 66.62 451 GLU A O 1
ATOM 3547 N N . ALA A 1 452 ? -35.998 -3.106 7.275 1.00 62.97 452 ALA A N 1
ATOM 3548 C CA . ALA A 1 452 ? -37.059 -3.856 7.918 1.00 62.97 452 ALA A CA 1
ATOM 3549 C C . ALA A 1 452 ? -36.710 -4.048 9.383 1.00 62.97 452 ALA A C 1
ATOM 3551 O O . ALA A 1 452 ? -35.763 -4.752 9.732 1.00 62.97 452 ALA A O 1
ATOM 3552 N N . ASP A 1 453 ? -37.533 -3.455 10.237 1.00 60.84 453 ASP A N 1
ATOM 3553 C CA . ASP A 1 453 ? -37.503 -3.769 11.642 1.00 60.84 453 ASP A CA 1
ATOM 3554 C C . ASP A 1 453 ? -37.956 -5.226 11.816 1.00 60.84 453 ASP A C 1
ATOM 3556 O O . ASP A 1 453 ? -39.136 -5.529 11.599 1.00 60.84 453 ASP A O 1
ATOM 3560 N 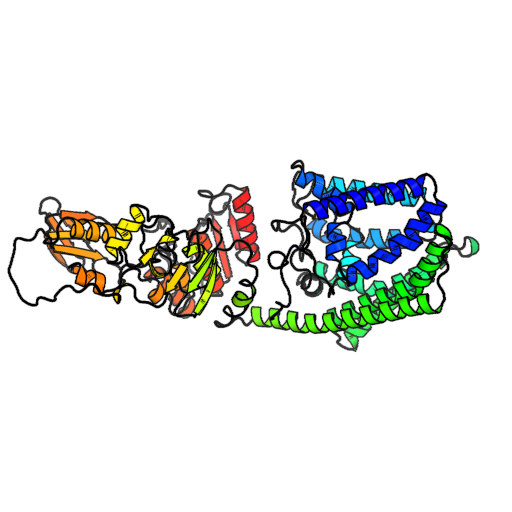N . PRO A 1 454 ? -37.060 -6.149 12.207 1.00 58.75 454 PRO A N 1
ATOM 3561 C CA . PRO A 1 454 ? -37.405 -7.560 12.320 1.00 58.75 454 PRO A CA 1
ATOM 3562 C C . PRO A 1 454 ? -38.537 -7.791 13.340 1.00 58.75 454 PRO A C 1
ATOM 3564 O O . PRO A 1 454 ? -39.243 -8.798 13.272 1.00 58.75 454 PRO A O 1
ATOM 3567 N N . THR A 1 455 ? -38.746 -6.837 14.261 1.00 53.44 455 THR A N 1
ATOM 3568 C CA . THR A 1 455 ? -39.825 -6.849 15.257 1.00 53.44 455 THR A CA 1
ATOM 3569 C C . THR A 1 455 ? -41.198 -6.418 14.728 1.00 53.44 455 THR A C 1
ATOM 3571 O O . THR A 1 455 ? -42.184 -6.664 15.413 1.00 53.44 455 THR A O 1
ATOM 3574 N N . LEU A 1 456 ? -41.298 -5.830 13.527 1.00 53.47 456 LEU A N 1
ATOM 3575 C CA . LEU A 1 456 ? -42.577 -5.448 12.895 1.00 53.47 456 LEU A CA 1
ATOM 3576 C C . LEU A 1 456 ? -43.206 -6.574 12.052 1.00 53.47 456 LEU A C 1
ATOM 3578 O O . LEU A 1 456 ? -44.328 -6.436 11.568 1.00 53.47 456 LEU A O 1
ATOM 3582 N N . LEU A 1 457 ? -42.507 -7.699 11.874 1.00 53.94 457 LEU A N 1
ATOM 3583 C CA . LEU A 1 457 ? -43.039 -8.892 11.216 1.00 53.94 457 LEU A CA 1
ATOM 3584 C C . LEU A 1 457 ? -43.886 -9.676 12.228 1.00 53.94 457 LEU A C 1
ATOM 3586 O O . LEU A 1 457 ? -43.362 -10.289 13.165 1.00 53.94 457 LEU A O 1
ATOM 3590 N N . SER A 1 458 ? -45.205 -9.600 12.058 1.00 38.16 458 SER A N 1
ATOM 3591 C CA . SER A 1 458 ? -46.217 -10.063 13.010 1.00 38.16 458 SER A CA 1
ATOM 3592 C C . SER A 1 458 ? -45.996 -11.500 13.491 1.00 38.16 458 SER A C 1
ATOM 3594 O O . SER A 1 458 ? -45.943 -12.441 12.701 1.00 38.16 458 SER A O 1
ATOM 3596 N N . VAL A 1 459 ? -45.933 -11.663 14.810 1.00 34.25 459 VAL A N 1
ATOM 3597 C CA . VAL A 1 459 ? -46.660 -12.737 15.493 1.00 34.25 459 VAL A CA 1
ATOM 3598 C C . VAL A 1 459 ? -47.651 -12.000 16.380 1.00 34.25 459 VAL A C 1
ATOM 3600 O O . VAL A 1 459 ? -47.244 -11.155 17.175 1.00 34.25 459 VAL A O 1
ATOM 3603 N N . GLU A 1 460 ? -48.934 -12.249 16.140 1.00 32.78 460 GLU A N 1
ATOM 3604 C CA . GLU A 1 460 ? -49.998 -11.902 17.071 1.00 32.78 460 GLU A CA 1
ATOM 3605 C C . GLU A 1 460 ? -49.760 -12.689 18.357 1.00 32.78 460 GLU A C 1
ATOM 3607 O O . GLU A 1 460 ? -49.710 -13.918 18.321 1.00 32.78 460 GLU A O 1
ATOM 3612 N N . THR A 1 461 ? -49.638 -11.984 19.475 1.00 28.61 461 THR A N 1
ATOM 3613 C CA . THR A 1 461 ? -50.157 -12.484 20.744 1.00 28.61 461 THR A CA 1
ATOM 3614 C C . THR A 1 461 ? -50.509 -11.322 21.656 1.00 28.61 461 THR A C 1
ATOM 3616 O O . THR A 1 461 ? -49.918 -10.244 21.593 1.00 28.61 461 THR A O 1
ATOM 3619 N N . GLU A 1 462 ? -51.570 -11.573 22.406 1.00 27.08 462 GLU A N 1
ATOM 3620 C CA . GLU A 1 462 ? -52.502 -10.638 23.013 1.00 27.08 462 GLU A CA 1
ATOM 3621 C C . GLU A 1 462 ? -51.892 -9.794 24.138 1.00 27.08 462 GLU A C 1
ATOM 3623 O O . GLU A 1 462 ? -50.984 -10.212 24.856 1.00 27.08 462 GLU A O 1
ATOM 3628 N N . GLN A 1 463 ? -52.419 -8.575 24.255 1.00 27.09 463 GLN A N 1
ATOM 3629 C CA . GLN A 1 463 ? -52.254 -7.704 25.409 1.00 27.09 463 GLN A CA 1
ATOM 3630 C C . GLN A 1 463 ? -53.279 -8.119 26.459 1.00 27.09 463 GLN A C 1
ATOM 3632 O O . GLN A 1 463 ? -54.465 -8.123 26.147 1.00 27.09 463 GLN A O 1
ATOM 3637 N N . ASP A 1 464 ? -52.830 -8.366 27.685 1.00 26.98 464 ASP A N 1
ATOM 3638 C CA . ASP A 1 464 ? -53.689 -8.263 28.860 1.00 26.98 464 ASP A CA 1
ATOM 3639 C C . ASP A 1 464 ? -53.096 -7.232 29.823 1.00 26.98 464 ASP A C 1
ATOM 3641 O O . ASP A 1 464 ? -51.904 -7.249 30.146 1.00 26.98 464 ASP A O 1
ATOM 3645 N N . ASP A 1 465 ? -53.967 -6.312 30.224 1.00 25.50 465 ASP A N 1
ATOM 3646 C CA . ASP A 1 465 ? -53.755 -5.254 31.200 1.00 25.50 465 ASP A CA 1
ATOM 3647 C C . ASP A 1 465 ? -54.128 -5.729 32.623 1.00 25.50 465 ASP A C 1
ATOM 3649 O O . ASP A 1 465 ? -54.982 -6.590 32.820 1.00 25.50 465 ASP A O 1
ATOM 3653 N N . GLU A 1 466 ? -53.537 -5.029 33.595 1.00 28.92 466 GLU A N 1
ATOM 3654 C CA . GLU A 1 466 ? -53.958 -4.824 34.994 1.00 28.92 466 GLU A CA 1
ATOM 3655 C C . GLU A 1 466 ? -53.565 -5.792 36.144 1.00 28.92 466 GLU A C 1
ATOM 3657 O O . GLU A 1 466 ? -54.147 -6.843 36.394 1.00 28.92 466 GLU A O 1
ATOM 3662 N N . SER A 1 467 ? -52.755 -5.195 37.034 1.00 27.59 467 SER A N 1
ATOM 3663 C CA . SER A 1 467 ? -52.971 -5.031 38.489 1.00 27.59 467 SER A CA 1
ATOM 3664 C C . SER A 1 467 ? -52.312 -5.989 39.503 1.00 27.59 467 SER A C 1
ATOM 3666 O O . SER A 1 467 ? -52.541 -7.191 39.566 1.00 27.59 467 SER A O 1
ATOM 3668 N N . ASP A 1 468 ? -51.494 -5.347 40.347 1.00 38.25 468 ASP A N 1
ATOM 3669 C CA . ASP A 1 468 ? -51.168 -5.596 41.759 1.00 38.25 468 ASP A CA 1
ATOM 3670 C C . ASP A 1 468 ? -51.695 -6.896 42.411 1.00 38.25 468 ASP A C 1
ATOM 3672 O O . ASP A 1 468 ? -52.786 -6.940 42.983 1.00 38.25 468 ASP A O 1
ATOM 3676 N N . GLN A 1 469 ? -50.841 -7.927 42.473 1.00 32.50 469 GLN A N 1
ATOM 3677 C CA . GLN A 1 469 ? -50.901 -8.947 43.525 1.00 32.50 469 GLN A CA 1
ATOM 3678 C C . GLN A 1 469 ? -49.507 -9.286 44.059 1.00 32.50 469 GLN A C 1
ATOM 3680 O O . GLN A 1 469 ? -48.608 -9.766 43.367 1.00 32.50 469 GLN A O 1
ATOM 3685 N N . GLN A 1 470 ? -49.344 -9.032 45.352 1.00 37.19 470 GLN A N 1
ATOM 3686 C CA . GLN A 1 470 ? -48.141 -9.288 46.118 1.00 37.19 470 GLN A CA 1
ATOM 3687 C C . GLN A 1 470 ? -47.896 -10.800 46.287 1.00 37.19 470 GLN A C 1
ATOM 3689 O O . GLN A 1 470 ? -48.625 -11.497 46.985 1.00 37.19 470 GLN A O 1
ATOM 3694 N N . ASN A 1 471 ? -46.747 -11.226 45.753 1.00 49.59 471 ASN A N 1
ATOM 3695 C CA . ASN A 1 471 ? -45.786 -12.127 46.395 1.00 49.59 471 ASN A CA 1
ATOM 3696 C C . ASN A 1 471 ? -46.024 -13.653 46.326 1.00 49.59 471 ASN A C 1
ATOM 3698 O O . ASN A 1 471 ? -46.364 -14.283 47.322 1.00 49.59 471 ASN A O 1
ATOM 3702 N N . THR A 1 472 ? -45.679 -14.261 45.181 1.00 53.88 472 THR A N 1
ATOM 3703 C CA . THR A 1 472 ? -45.109 -15.635 45.107 1.00 53.88 472 THR A CA 1
ATOM 3704 C C . THR A 1 472 ? -44.096 -15.858 43.963 1.00 53.88 472 THR A C 1
ATOM 3706 O O . THR A 1 472 ? -43.531 -16.947 43.854 1.00 53.88 472 THR A O 1
ATOM 3709 N N . ARG A 1 473 ? -43.808 -14.854 43.118 1.00 72.31 473 ARG A N 1
ATOM 3710 C CA . ARG A 1 473 ? -42.825 -14.982 42.027 1.00 72.31 473 ARG A CA 1
ATOM 3711 C C . ARG A 1 473 ? -41.400 -14.951 42.582 1.00 72.31 473 ARG A C 1
ATOM 3713 O O . ARG A 1 473 ? -41.053 -14.045 43.337 1.00 72.31 473 ARG A O 1
ATOM 3720 N N . LYS A 1 474 ? -40.559 -15.911 42.181 1.00 85.62 474 LYS A N 1
ATOM 3721 C CA . LYS A 1 474 ? -39.131 -15.923 42.545 1.00 85.62 474 LYS A CA 1
ATOM 3722 C C . LYS A 1 474 ? -38.452 -14.668 42.000 1.00 85.62 474 LYS A C 1
ATOM 3724 O O . LYS A 1 474 ? -38.519 -14.419 40.796 1.00 85.62 474 LYS A O 1
ATOM 3729 N N . GLN A 1 475 ? -37.779 -13.911 42.863 1.00 91.25 475 GLN A N 1
ATOM 3730 C CA . GLN A 1 475 ? -37.070 -12.691 42.484 1.00 91.25 475 GLN A CA 1
ATOM 3731 C C . GLN A 1 475 ? -35.596 -12.986 42.198 1.00 91.25 475 GLN A C 1
ATOM 3733 O O . GLN A 1 475 ? -34.829 -13.368 43.090 1.00 91.25 475 GLN A O 1
ATOM 3738 N N . ILE A 1 476 ? -35.184 -12.776 40.952 1.00 95.50 476 ILE A N 1
ATOM 3739 C CA . ILE A 1 476 ? -33.811 -12.976 40.500 1.00 95.50 476 ILE A CA 1
ATOM 3740 C C . ILE A 1 476 ? -33.191 -11.625 40.171 1.00 95.50 476 ILE A C 1
ATOM 3742 O O . ILE A 1 476 ? -33.677 -10.895 39.312 1.00 95.50 476 ILE A O 1
ATOM 3746 N N . ILE A 1 477 ? -32.089 -11.301 40.846 1.00 96.00 477 ILE A N 1
ATOM 3747 C CA . ILE A 1 477 ? -31.332 -10.077 40.582 1.00 96.00 477 ILE A CA 1
ATOM 3748 C C . ILE A 1 477 ? -30.095 -10.407 39.753 1.00 96.00 477 ILE A C 1
ATOM 3750 O O . ILE A 1 477 ? -29.309 -11.286 40.111 1.00 96.00 477 ILE A O 1
ATOM 3754 N N . ILE A 1 478 ? -29.885 -9.662 38.674 1.00 97.62 478 ILE A N 1
ATOM 3755 C CA . ILE A 1 478 ? -28.717 -9.754 37.800 1.00 97.62 478 ILE A CA 1
ATOM 3756 C C . ILE A 1 478 ? -27.942 -8.441 37.892 1.00 97.62 478 ILE A C 1
ATOM 3758 O O . ILE A 1 478 ? -28.429 -7.380 37.506 1.00 97.62 478 ILE A O 1
ATOM 3762 N N . VAL A 1 479 ? -26.708 -8.498 38.390 1.00 96.62 479 VAL A N 1
ATOM 3763 C CA . VAL A 1 479 ? -25.838 -7.322 38.516 1.00 96.62 479 VAL A CA 1
ATOM 3764 C C . VAL A 1 479 ? -24.916 -7.242 37.305 1.00 96.62 479 VAL A C 1
ATOM 3766 O O . VAL A 1 479 ? -23.893 -7.926 37.250 1.00 96.62 479 VAL A O 1
ATOM 3769 N N . GLY A 1 480 ? -25.257 -6.377 36.354 1.00 93.06 480 GLY A N 1
ATOM 3770 C CA . GLY A 1 480 ? -24.468 -6.066 35.166 1.00 93.06 480 GLY A CA 1
ATOM 3771 C C . GLY A 1 480 ? -25.252 -6.225 33.864 1.00 93.06 480 GLY A C 1
ATOM 3772 O O . GLY A 1 480 ? -25.732 -7.304 33.542 1.00 93.06 480 GLY A O 1
ATOM 3773 N N . ASN A 1 481 ? -25.294 -5.157 33.064 1.00 90.06 481 ASN A N 1
ATOM 3774 C CA . ASN A 1 481 ? -25.951 -5.102 31.751 1.00 90.06 481 ASN A CA 1
ATOM 3775 C C . ASN A 1 481 ? -24.991 -5.424 30.584 1.00 90.06 481 ASN A C 1
ATOM 3777 O O . ASN A 1 481 ? -24.999 -4.790 29.532 1.00 90.06 481 ASN A O 1
ATOM 3781 N N . GLY A 1 482 ? -24.065 -6.358 30.800 1.00 90.12 482 GLY A N 1
ATOM 3782 C CA . GLY A 1 482 ? -23.216 -6.883 29.730 1.00 90.12 482 GLY A CA 1
ATOM 3783 C C . GLY A 1 482 ? -23.884 -8.053 29.010 1.00 90.12 482 GLY A C 1
ATOM 3784 O O . GLY A 1 482 ? -24.964 -8.496 29.392 1.00 90.12 482 GLY A O 1
ATOM 3785 N N . ILE A 1 483 ? -23.182 -8.636 28.033 1.00 91.38 483 ILE A N 1
ATOM 3786 C CA . ILE A 1 483 ? -23.680 -9.818 27.311 1.00 91.38 483 ILE A CA 1
ATOM 3787 C C . ILE A 1 483 ? -24.026 -10.974 28.258 1.00 91.38 483 ILE A C 1
ATOM 3789 O O . ILE A 1 483 ? -25.038 -11.637 28.067 1.00 91.38 483 ILE A O 1
ATOM 3793 N N . ALA A 1 484 ? -23.233 -11.170 29.317 1.00 92.81 484 ALA A N 1
ATOM 3794 C CA . ALA A 1 484 ? -23.488 -12.198 30.319 1.00 92.81 484 ALA A CA 1
ATOM 3795 C C . ALA A 1 484 ? -24.809 -11.960 31.068 1.00 92.81 484 ALA A C 1
ATOM 3797 O O . ALA A 1 484 ? -25.567 -12.901 31.273 1.00 92.81 484 ALA A O 1
ATOM 3798 N N . GLY A 1 485 ? -25.109 -10.712 31.439 1.00 93.38 485 GLY A N 1
ATOM 3799 C CA . GLY A 1 485 ? -26.332 -10.380 32.167 1.00 93.38 485 GLY A CA 1
ATOM 3800 C C . GLY A 1 485 ? -27.575 -10.513 31.298 1.00 93.38 485 GLY A C 1
ATOM 3801 O O . GLY A 1 485 ? -28.538 -11.144 31.715 1.00 93.38 485 GLY A O 1
ATOM 3802 N N . ILE A 1 486 ? -27.516 -10.002 30.065 1.00 92.06 486 ILE A N 1
ATOM 3803 C CA . ILE A 1 486 ? -28.627 -10.092 29.108 1.00 92.06 486 ILE A CA 1
ATOM 3804 C C . ILE A 1 486 ? -28.919 -11.541 28.728 1.00 92.06 486 ILE A C 1
ATOM 3806 O O . ILE A 1 486 ? -30.071 -11.951 28.778 1.00 92.06 486 ILE A O 1
ATOM 3810 N N . SER A 1 487 ? -27.885 -12.330 28.420 1.00 89.25 487 SER A N 1
ATOM 3811 C CA . SER A 1 487 ? -28.075 -13.748 28.077 1.00 89.25 487 SER A CA 1
ATOM 3812 C C . SER A 1 487 ? -28.602 -14.542 29.276 1.00 89.25 487 SER A C 1
ATOM 3814 O O . SER A 1 487 ? -29.404 -15.447 29.108 1.00 89.25 487 SER A O 1
ATOM 3816 N N . THR A 1 488 ? -28.203 -14.179 30.502 1.00 93.12 488 THR A N 1
ATOM 3817 C CA . THR A 1 488 ? -28.757 -14.813 31.708 1.00 93.12 488 THR A CA 1
ATOM 3818 C C . THR A 1 488 ? -30.231 -14.466 31.897 1.00 93.12 488 THR A C 1
ATOM 3820 O O . THR A 1 488 ? -31.020 -15.358 32.181 1.00 93.12 488 THR A O 1
ATOM 3823 N N . ALA A 1 489 ? -30.611 -13.195 31.737 1.00 91.56 489 ALA A N 1
ATOM 3824 C CA . ALA A 1 489 ? -32.002 -12.758 31.866 1.00 91.56 489 ALA A CA 1
ATOM 3825 C C . ALA A 1 489 ? -32.907 -13.475 30.856 1.00 91.56 489 ALA A C 1
ATOM 3827 O O . ALA A 1 489 ? -33.969 -13.971 31.215 1.00 91.56 489 ALA A O 1
ATOM 3828 N N . GLU A 1 490 ? -32.436 -13.589 29.618 1.00 87.12 490 GLU A N 1
ATOM 3829 C CA . GLU A 1 490 ? -33.101 -14.346 28.565 1.00 87.12 490 GLU A CA 1
ATOM 3830 C C . GLU A 1 490 ? -33.242 -15.831 28.921 1.00 87.12 490 GLU A C 1
ATOM 3832 O O . GLU A 1 490 ? -34.355 -16.339 28.958 1.00 87.12 490 GLU A O 1
ATOM 3837 N N . SER A 1 491 ? -32.136 -16.521 29.230 1.00 90.81 491 SER A N 1
ATOM 3838 C CA . SER A 1 491 ? -32.167 -17.959 29.543 1.00 90.81 491 SER A CA 1
ATOM 3839 C C . SER A 1 491 ? -33.072 -18.272 30.734 1.00 90.81 491 SER A C 1
ATOM 3841 O O . SER A 1 491 ? -33.684 -19.334 30.798 1.00 90.81 491 SER A O 1
ATOM 3843 N N . ILE A 1 492 ? -33.153 -17.350 31.695 1.00 91.44 492 ILE A N 1
ATOM 3844 C CA . ILE A 1 492 ? -34.086 -17.454 32.812 1.00 91.44 492 ILE A CA 1
ATOM 3845 C C . ILE A 1 492 ? -35.523 -17.313 32.311 1.00 91.44 492 ILE A C 1
ATOM 3847 O O . ILE A 1 492 ? -36.345 -18.153 32.659 1.00 91.44 492 ILE A O 1
ATOM 3851 N N . ARG A 1 493 ? -35.826 -16.304 31.486 1.00 89.31 493 ARG A N 1
ATOM 3852 C CA . ARG A 1 493 ? -37.181 -16.086 30.963 1.00 89.31 493 ARG A CA 1
ATOM 3853 C C . ARG A 1 493 ? -37.670 -17.248 30.092 1.00 89.31 493 ARG A C 1
ATOM 3855 O O . ARG A 1 493 ? -38.848 -17.578 30.152 1.00 89.31 493 ARG A O 1
ATOM 3862 N N . GLU A 1 494 ? -36.779 -17.901 29.345 1.00 85.88 494 GLU A N 1
ATOM 3863 C CA . GLU A 1 494 ? -37.096 -19.115 28.573 1.00 85.88 494 GLU A CA 1
ATOM 3864 C C . GLU A 1 494 ? -37.467 -20.315 29.462 1.00 85.88 494 GLU A C 1
ATOM 3866 O O . GLU A 1 494 ? -38.251 -21.170 29.052 1.00 85.88 494 GLU A O 1
ATOM 3871 N N . GLN A 1 495 ? -36.897 -20.405 30.667 1.00 86.81 495 GLN A N 1
ATOM 3872 C CA . GLN A 1 495 ? -37.098 -21.534 31.585 1.00 86.81 495 GLN A CA 1
ATOM 3873 C C . GLN A 1 495 ? -38.179 -21.280 32.641 1.00 86.81 495 GLN A C 1
ATOM 3875 O O . GLN A 1 495 ? -38.768 -22.231 33.155 1.00 86.81 495 GLN A O 1
ATOM 3880 N N . ASP A 1 496 ? -38.416 -20.019 32.996 1.00 87.75 496 ASP A N 1
ATOM 3881 C CA . ASP A 1 496 ? -39.357 -19.592 34.027 1.00 87.75 496 ASP A CA 1
ATOM 3882 C C . ASP A 1 496 ? -40.023 -18.273 33.600 1.00 87.75 496 ASP A C 1
ATOM 3884 O O . ASP A 1 496 ? -39.503 -17.176 33.834 1.00 87.75 496 ASP A O 1
ATOM 3888 N N . SER A 1 497 ? -41.194 -18.390 32.965 1.00 86.44 497 SER A N 1
ATOM 3889 C CA . SER A 1 497 ? -41.976 -17.253 32.469 1.00 86.44 497 SER A CA 1
ATOM 3890 C C . SER A 1 497 ? -42.593 -16.405 33.578 1.00 86.44 497 SER A C 1
ATOM 3892 O O . SER A 1 497 ? -42.988 -15.278 33.303 1.00 86.44 497 SER A O 1
ATOM 3894 N N . GLU A 1 498 ? -42.632 -16.895 34.818 1.00 86.81 498 GLU A N 1
ATOM 3895 C CA . GLU A 1 498 ? -43.299 -16.238 35.945 1.00 86.81 498 GLU A CA 1
ATOM 3896 C C . GLU A 1 498 ? -42.318 -15.564 36.906 1.00 86.81 498 GLU A C 1
ATOM 3898 O O . GLU A 1 498 ? -42.730 -14.804 37.777 1.00 86.81 498 GLU A O 1
ATOM 3903 N N . CYS A 1 499 ? -41.013 -15.823 36.812 1.00 89.50 499 CYS A N 1
ATOM 3904 C CA . CYS A 1 499 ? -40.063 -15.192 37.724 1.00 89.50 499 CYS A CA 1
ATOM 3905 C C . CYS A 1 499 ? -39.947 -13.675 37.484 1.00 89.50 499 CYS A C 1
ATOM 3907 O O . CYS A 1 499 ? -40.100 -13.173 36.366 1.00 89.50 499 CYS A O 1
ATOM 3909 N N . ARG A 1 500 ? -39.653 -12.931 38.557 1.00 91.62 500 ARG A N 1
ATOM 3910 C CA . ARG A 1 500 ? -39.363 -11.496 38.485 1.00 91.62 500 ARG A CA 1
ATOM 3911 C C . ARG A 1 500 ? -37.865 -11.307 38.296 1.00 91.62 500 ARG A C 1
ATOM 3913 O O . ARG A 1 500 ? -37.086 -11.704 39.166 1.00 91.62 500 ARG A O 1
ATOM 3920 N N . ILE A 1 501 ? -37.461 -10.669 37.203 1.00 94.88 501 ILE A N 1
ATOM 3921 C CA . ILE A 1 501 ? -36.050 -10.425 36.888 1.00 94.88 501 ILE A CA 1
ATOM 3922 C C . ILE A 1 501 ? -35.749 -8.940 37.070 1.00 94.88 501 ILE A C 1
ATOM 3924 O O . ILE A 1 501 ? -36.342 -8.111 36.390 1.00 94.88 501 ILE A O 1
ATOM 3928 N N . ILE A 1 502 ? -34.796 -8.611 37.946 1.00 93.62 502 ILE A N 1
ATOM 3929 C CA . ILE A 1 502 ? -34.276 -7.246 38.104 1.00 93.62 502 ILE A CA 1
ATOM 3930 C C . ILE A 1 502 ? -32.839 -7.206 37.590 1.00 93.62 502 ILE A C 1
ATOM 3932 O O . ILE A 1 502 ? -31.945 -7.826 38.172 1.00 93.62 502 ILE A O 1
ATOM 3936 N N . LEU A 1 503 ? -32.589 -6.461 36.519 1.00 94.62 503 LEU A N 1
ATOM 3937 C CA . LEU A 1 503 ? -31.263 -6.289 35.936 1.00 94.62 503 LEU A CA 1
ATOM 3938 C C . LEU A 1 503 ? -30.734 -4.888 36.264 1.00 94.62 503 LEU A C 1
ATOM 3940 O O . LEU A 1 503 ? -31.278 -3.872 35.839 1.00 94.62 503 LEU A O 1
ATOM 3944 N N . ILE A 1 504 ? -29.639 -4.844 37.020 1.00 91.88 504 ILE A N 1
ATOM 3945 C CA . ILE A 1 504 ? -29.077 -3.623 37.602 1.00 91.88 504 ILE A CA 1
ATOM 3946 C C . ILE A 1 504 ? -27.749 -3.285 36.927 1.00 91.88 504 ILE A C 1
ATOM 3948 O O . ILE A 1 504 ? -26.862 -4.137 36.813 1.00 91.88 504 ILE A O 1
ATOM 3952 N N . THR A 1 505 ? -27.560 -2.029 36.524 1.00 93.19 505 THR A N 1
ATOM 3953 C CA . THR A 1 505 ? -26.288 -1.546 35.980 1.00 93.19 505 THR A CA 1
ATOM 3954 C C . THR A 1 505 ? -25.967 -0.125 36.415 1.00 93.19 505 THR A C 1
ATOM 3956 O O . THR A 1 505 ? -26.826 0.750 36.462 1.00 93.19 505 THR A O 1
ATOM 3959 N N . ARG A 1 506 ? -24.677 0.120 36.669 1.00 91.06 506 ARG A N 1
ATOM 3960 C CA . ARG A 1 506 ? -24.162 1.455 36.996 1.00 91.06 506 ARG A CA 1
ATOM 3961 C C . ARG A 1 506 ? -24.068 2.385 35.785 1.00 91.06 506 ARG A C 1
ATOM 3963 O O . ARG A 1 506 ? -23.918 3.582 35.964 1.00 91.06 506 ARG A O 1
ATOM 3970 N N . GLU A 1 507 ? -24.064 1.837 34.570 1.00 91.62 507 GLU A N 1
ATOM 3971 C CA . GLU A 1 507 ? -23.946 2.632 33.342 1.00 91.62 507 GLU A CA 1
ATOM 3972 C C . GLU A 1 507 ? -25.291 3.300 33.006 1.00 91.62 507 GLU A C 1
ATOM 3974 O O . GLU A 1 507 ? -26.350 2.752 33.307 1.00 91.62 507 GLU A O 1
ATOM 3979 N N . ALA A 1 508 ? -25.252 4.455 32.339 1.00 88.56 508 ALA A N 1
ATOM 3980 C CA . ALA A 1 508 ? -26.441 5.201 31.908 1.00 88.56 508 ALA A CA 1
ATOM 3981 C C . ALA A 1 508 ? -27.093 4.654 30.622 1.00 88.56 508 ALA A C 1
ATOM 3983 O O . ALA A 1 508 ? -27.985 5.283 30.056 1.00 88.56 508 ALA A O 1
ATOM 3984 N N . TYR A 1 509 ? -26.615 3.511 30.126 1.00 88.81 509 TYR A N 1
ATOM 3985 C CA . TYR A 1 509 ? -26.902 3.013 28.785 1.00 88.81 509 TYR A CA 1
ATOM 3986 C C . TYR A 1 509 ? -27.466 1.588 28.821 1.00 88.81 509 TYR A C 1
ATOM 3988 O O . TYR A 1 509 ? -26.951 0.716 29.531 1.00 88.81 509 TYR A O 1
ATOM 3996 N N . HIS A 1 510 ? -28.498 1.347 28.003 1.00 87.69 510 HIS A N 1
ATOM 3997 C CA . HIS A 1 510 ? -28.994 0.006 27.668 1.00 87.69 510 HIS A CA 1
ATOM 3998 C C . HIS A 1 510 ? -27.906 -0.835 26.994 1.00 87.69 510 HIS A C 1
ATOM 4000 O O . HIS A 1 510 ? -26.847 -0.318 26.645 1.00 87.69 510 HIS A O 1
ATOM 4006 N N . PHE A 1 511 ? -28.134 -2.141 26.833 1.00 89.50 511 PHE A N 1
ATOM 4007 C CA . PHE A 1 511 ? -27.092 -3.046 26.349 1.00 89.50 511 PHE A CA 1
ATOM 4008 C C . PHE A 1 511 ? -26.563 -2.600 24.978 1.00 89.50 511 PHE A C 1
ATOM 4010 O O . PHE A 1 511 ? -27.333 -2.470 24.029 1.00 89.50 511 PHE A O 1
ATOM 4017 N N . TYR A 1 512 ? -25.254 -2.352 24.886 1.00 88.75 512 TYR A N 1
ATOM 4018 C CA . TYR A 1 512 ? -24.605 -1.813 23.691 1.00 88.75 512 TYR A CA 1
ATOM 4019 C C . TYR A 1 512 ? -23.334 -2.581 23.311 1.00 88.75 512 TYR A C 1
ATOM 4021 O O . TYR A 1 512 ? -22.689 -3.232 24.143 1.00 88.75 512 TYR A O 1
ATOM 4029 N N . ASN A 1 513 ? -22.942 -2.467 22.042 1.00 86.81 513 ASN A N 1
ATOM 4030 C CA . ASN A 1 513 ? -21.733 -3.056 21.497 1.00 86.81 513 ASN A CA 1
ATOM 4031 C C . ASN A 1 513 ? -20.494 -2.301 21.979 1.00 86.81 513 ASN A C 1
ATOM 4033 O O . ASN A 1 513 ? -20.085 -1.275 21.435 1.00 86.81 513 ASN A O 1
ATOM 4037 N N . ARG A 1 514 ? -19.853 -2.866 22.996 1.00 88.38 514 ARG A N 1
ATOM 4038 C CA . ARG A 1 514 ? -18.640 -2.305 23.585 1.00 88.38 514 ARG A CA 1
ATOM 4039 C C . ARG A 1 514 ? -17.406 -2.396 22.676 1.00 88.38 514 ARG A C 1
ATOM 4041 O O . ARG A 1 514 ? -16.437 -1.691 22.928 1.00 88.38 514 ARG A O 1
ATOM 4048 N N . MET A 1 515 ? -17.435 -3.245 21.648 1.00 84.62 515 MET A N 1
ATOM 4049 C CA . MET A 1 515 ? -16.335 -3.389 20.687 1.00 84.62 515 MET A CA 1
ATOM 4050 C C . MET A 1 515 ? -16.287 -2.263 19.653 1.00 84.62 515 MET A C 1
ATOM 4052 O O . MET A 1 515 ? -15.302 -2.179 18.944 1.00 84.62 515 MET A O 1
ATOM 4056 N N . GLY A 1 516 ? -17.338 -1.438 19.554 1.00 84.88 516 GLY A N 1
ATOM 4057 C CA . GLY A 1 516 ? -17.390 -0.276 18.661 1.00 84.88 516 GLY A CA 1
ATOM 4058 C C . GLY A 1 516 ? -17.203 1.064 19.379 1.00 84.88 516 GLY A C 1
ATOM 4059 O O . GLY A 1 516 ? -17.598 2.106 18.850 1.00 84.88 516 GLY A O 1
ATOM 4060 N N . LEU A 1 517 ? -16.685 1.060 20.613 1.00 89.12 517 LEU A N 1
ATOM 4061 C CA . LEU A 1 517 ? -16.552 2.267 21.442 1.00 89.12 517 LEU A CA 1
ATOM 4062 C C . LEU A 1 517 ? -15.625 3.320 20.836 1.00 89.12 517 LEU A C 1
ATOM 4064 O O . LEU A 1 517 ? -15.818 4.518 21.045 1.00 89.12 517 LEU A O 1
ATOM 4068 N N . GLU A 1 518 ? -14.641 2.899 20.058 1.00 84.75 518 GLU A N 1
ATOM 4069 C CA . GLU A 1 518 ? -13.747 3.771 19.315 1.00 84.75 518 GLU A CA 1
ATOM 4070 C C . GLU A 1 518 ? -14.516 4.681 18.345 1.00 84.75 518 GLU A C 1
ATOM 4072 O O . GLU A 1 518 ? -14.133 5.837 18.171 1.00 84.75 518 GLU A O 1
ATOM 4077 N N . LYS A 1 519 ? -15.667 4.240 17.811 1.00 83.75 519 LYS A N 1
ATOM 4078 C CA . LYS A 1 519 ? -16.556 5.080 16.988 1.00 83.75 519 LYS A CA 1
ATOM 4079 C C . LYS A 1 519 ? -17.180 6.225 17.781 1.00 83.75 519 LYS A C 1
ATOM 4081 O O . LYS A 1 519 ? -17.433 7.282 17.212 1.00 83.75 519 LYS A O 1
ATOM 4086 N N . VAL A 1 520 ? -17.412 6.056 19.085 1.00 86.81 520 VAL A N 1
ATOM 4087 C CA . VAL A 1 520 ? -17.961 7.113 19.960 1.00 86.81 520 VAL A CA 1
ATOM 4088 C C . VAL A 1 520 ? -16.968 8.262 20.135 1.00 86.81 520 VAL A C 1
ATOM 4090 O O . VAL A 1 520 ? -17.384 9.420 20.258 1.00 86.81 520 VAL A O 1
ATOM 4093 N N . LEU A 1 521 ? -15.664 7.967 20.066 1.00 85.69 521 LEU A N 1
ATOM 4094 C CA . LEU A 1 521 ? -14.617 8.985 20.136 1.00 85.69 521 LEU A CA 1
ATOM 4095 C C . LEU A 1 521 ? -14.733 9.981 18.978 1.00 85.69 521 LEU A C 1
ATOM 4097 O O . LEU A 1 521 ? -14.818 11.178 19.236 1.00 85.69 521 LEU A O 1
ATOM 4101 N N . TYR A 1 522 ? -14.773 9.519 17.724 1.00 79.50 522 TYR A N 1
ATOM 4102 C CA . TYR A 1 522 ? -14.736 10.403 16.546 1.00 79.50 522 TYR A CA 1
ATOM 4103 C C . TYR A 1 522 ? -16.105 10.658 15.883 1.00 79.50 522 TYR A C 1
ATOM 4105 O O . TYR A 1 522 ? -16.295 11.686 15.229 1.00 79.50 522 TYR A O 1
ATOM 4113 N N . GLY A 1 523 ? -17.081 9.761 16.046 1.00 76.38 523 GLY A N 1
ATOM 4114 C CA . GLY A 1 523 ? -18.389 9.799 15.386 1.00 76.38 523 GLY A CA 1
ATOM 4115 C C . GLY A 1 523 ? -19.447 10.595 16.157 1.00 76.38 523 GLY A C 1
ATOM 4116 O O . GLY A 1 523 ? -19.633 10.430 17.361 1.00 76.38 523 GLY A O 1
ATOM 4117 N N . ARG A 1 524 ? -20.192 11.476 15.476 1.00 71.19 524 ARG A N 1
ATOM 4118 C CA . ARG A 1 524 ? -21.149 12.397 16.129 1.00 71.19 524 ARG A CA 1
ATOM 4119 C C . ARG A 1 524 ? -22.390 11.715 16.717 1.00 71.19 524 ARG A C 1
ATOM 4121 O O . ARG A 1 524 ? -22.860 12.172 17.751 1.00 71.19 524 ARG A O 1
ATOM 4128 N N . THR A 1 525 ? -22.868 10.643 16.092 1.00 69.12 525 THR A N 1
ATOM 4129 C CA . THR A 1 525 ? -24.086 9.890 16.458 1.00 69.12 525 THR A CA 1
ATOM 4130 C C . THR A 1 525 ? -23.802 8.394 16.627 1.00 69.12 525 THR A C 1
ATOM 4132 O O . THR A 1 525 ? -24.655 7.543 16.393 1.00 69.12 525 THR A O 1
ATOM 4135 N N . ALA A 1 526 ? -22.561 8.046 16.978 1.00 73.38 526 ALA A N 1
ATOM 4136 C CA . ALA A 1 526 ? -22.145 6.649 17.022 1.00 73.38 526 ALA A CA 1
ATOM 4137 C C . ALA A 1 526 ? -22.890 5.853 18.104 1.00 73.38 526 ALA A C 1
ATOM 4139 O O . ALA A 1 526 ? -23.216 4.699 17.871 1.00 73.38 526 ALA A O 1
ATOM 4140 N N . MET A 1 527 ? -23.214 6.467 19.250 1.00 82.12 527 MET A N 1
ATOM 4141 C CA . MET A 1 527 ? -23.830 5.756 20.377 1.00 82.12 527 MET A CA 1
ATOM 4142 C C . MET A 1 527 ? -25.220 5.197 20.048 1.00 82.12 527 MET A C 1
ATOM 4144 O O . MET A 1 527 ? -25.551 4.102 20.493 1.00 82.12 527 MET A O 1
ATOM 4148 N N . GLN A 1 528 ? -26.020 5.908 19.242 1.00 74.69 528 GLN A N 1
ATOM 4149 C CA . GLN A 1 528 ? -27.337 5.422 18.817 1.00 74.69 528 GLN A CA 1
ATOM 4150 C C . GLN A 1 528 ? -27.226 4.096 18.056 1.00 74.69 528 GLN A C 1
ATOM 4152 O O . GLN A 1 528 ? -28.016 3.188 18.287 1.00 74.69 528 GLN A O 1
ATOM 4157 N N . GLY A 1 529 ? -26.207 3.973 17.204 1.00 73.38 529 GLY A N 1
ATOM 4158 C CA . GLY A 1 529 ? -25.924 2.767 16.432 1.00 73.38 529 GLY A CA 1
ATOM 4159 C C . GLY A 1 529 ? -25.105 1.716 17.179 1.00 73.38 529 GLY A C 1
ATOM 4160 O O . GLY A 1 529 ? -24.559 0.840 16.522 1.00 73.38 529 GLY A O 1
ATOM 4161 N N . LEU A 1 530 ? -24.945 1.815 18.505 1.00 81.75 530 LEU A N 1
ATOM 4162 C CA . LEU A 1 530 ? -24.297 0.773 19.309 1.00 81.75 530 LEU A CA 1
ATOM 4163 C C . LEU A 1 530 ? -25.280 -0.010 20.181 1.00 81.75 530 LEU A C 1
ATOM 4165 O O . LEU A 1 530 ? -24.883 -1.051 20.695 1.00 81.75 530 LEU A O 1
ATOM 4169 N N . TYR A 1 531 ? -26.521 0.444 20.381 1.00 82.38 531 TYR A N 1
ATOM 4170 C CA . TYR A 1 531 ? -27.495 -0.302 21.184 1.00 82.38 531 TYR A CA 1
ATOM 4171 C C . TYR A 1 531 ? -27.877 -1.614 20.507 1.00 82.38 531 TYR A C 1
ATOM 4173 O O . TYR A 1 531 ? -28.292 -1.627 19.355 1.00 82.38 531 TYR A O 1
ATOM 4181 N N . LEU A 1 532 ? -27.746 -2.709 21.249 1.00 81.75 532 LEU A N 1
ATOM 4182 C CA . LEU A 1 532 ? -28.023 -4.060 20.772 1.00 81.75 532 LEU A CA 1
ATOM 4183 C C . LEU A 1 532 ? -29.469 -4.462 21.043 1.00 81.75 532 LEU A C 1
ATOM 4185 O O . LEU A 1 532 ? -30.086 -5.102 20.201 1.00 81.75 532 LEU A O 1
ATOM 4189 N N . MET A 1 533 ? -30.014 -4.073 22.199 1.00 76.94 533 MET A N 1
ATOM 4190 C CA . MET A 1 533 ? -31.423 -4.285 22.536 1.00 76.94 533 MET A CA 1
ATOM 4191 C C . MET A 1 533 ? -32.167 -2.959 22.513 1.00 76.94 533 MET A C 1
ATOM 4193 O O . MET A 1 533 ? -31.689 -1.964 23.067 1.00 76.94 533 MET A O 1
ATOM 4197 N N . LYS A 1 534 ? -33.365 -2.967 21.928 1.00 74.75 534 LYS A N 1
ATOM 4198 C CA . LYS A 1 534 ? -34.301 -1.858 22.092 1.00 74.75 534 LYS A CA 1
ATOM 4199 C C . LYS A 1 534 ? -34.974 -1.926 23.461 1.00 74.75 534 LYS A C 1
ATOM 4201 O O . LYS A 1 534 ? -34.997 -2.979 24.102 1.00 74.75 534 LYS A O 1
ATOM 4206 N N . LYS A 1 535 ? -35.546 -0.808 23.899 1.00 74.62 535 LYS A N 1
ATOM 4207 C CA . LYS A 1 535 ? -36.214 -0.707 25.200 1.00 74.62 535 LYS A CA 1
ATOM 4208 C C . LYS A 1 535 ? -37.381 -1.700 25.317 1.00 74.62 535 LYS A C 1
ATOM 4210 O O . LYS A 1 535 ? -37.530 -2.350 26.347 1.00 74.62 535 LYS A O 1
ATOM 4215 N N . GLU A 1 536 ? -38.118 -1.903 24.230 1.00 79.81 536 GLU A N 1
ATOM 4216 C CA . GLU A 1 536 ? -39.304 -2.767 24.154 1.00 79.81 536 GLU A CA 1
ATOM 4217 C C . GLU A 1 536 ? -38.962 -4.247 24.378 1.00 79.81 536 GLU A C 1
ATOM 4219 O O . GLU A 1 536 ? -39.829 -5.054 24.695 1.00 79.81 536 GLU A O 1
ATOM 4224 N N . TRP A 1 537 ? -37.697 -4.647 24.202 1.00 84.38 537 TRP A N 1
ATOM 4225 C CA . TRP A 1 537 ? -37.271 -6.007 24.524 1.00 84.38 537 TRP A CA 1
ATOM 4226 C C . TRP A 1 537 ? -37.346 -6.283 26.029 1.00 84.38 537 TRP A C 1
ATOM 4228 O O . TRP A 1 537 ? -37.789 -7.358 26.420 1.00 84.38 537 TRP A O 1
ATOM 4238 N N . TYR A 1 538 ? -36.952 -5.318 26.863 1.00 82.81 538 TYR A N 1
ATOM 4239 C CA . TYR A 1 538 ? -37.007 -5.463 28.319 1.00 82.81 538 TYR A CA 1
ATOM 4240 C C . TYR A 1 538 ? -38.457 -5.535 28.807 1.00 82.81 538 TYR A C 1
ATOM 4242 O O . TYR A 1 538 ? -38.782 -6.391 29.621 1.00 82.81 538 TYR A O 1
ATOM 4250 N N . GLU A 1 539 ? -39.326 -4.692 28.241 1.00 83.31 539 GLU A N 1
ATOM 4251 C CA . GLU A 1 539 ? -40.761 -4.662 28.544 1.00 83.31 539 GLU A CA 1
ATOM 4252 C C . GLU A 1 539 ? -41.438 -5.985 28.136 1.00 83.31 539 GLU A C 1
ATOM 4254 O O . GLU A 1 539 ? -42.088 -6.620 28.961 1.00 83.31 539 GLU A O 1
ATOM 4259 N N . ARG A 1 540 ? -41.198 -6.480 26.910 1.00 83.00 540 ARG A N 1
ATOM 4260 C CA . ARG A 1 540 ? -41.755 -7.765 26.433 1.00 83.00 540 ARG A CA 1
ATOM 4261 C C . ARG A 1 540 ? -41.296 -8.987 27.230 1.00 83.00 540 ARG A C 1
ATOM 4263 O O . ARG A 1 540 ? -41.988 -9.996 27.226 1.00 83.00 540 ARG A O 1
ATOM 4270 N N . ASN A 1 541 ? -40.127 -8.922 27.862 1.00 82.19 541 ASN A N 1
ATOM 4271 C CA . ASN A 1 541 ? -39.591 -10.018 28.669 1.00 82.19 541 ASN A CA 1
ATOM 4272 C C . ASN A 1 541 ? -39.846 -9.826 30.172 1.00 82.19 541 ASN A C 1
ATOM 4274 O O . ASN A 1 541 ? -39.257 -10.562 30.964 1.00 82.19 541 ASN A O 1
ATOM 4278 N N . ASP A 1 542 ? -40.676 -8.858 30.579 1.00 86.62 542 ASP A N 1
ATOM 4279 C CA . ASP A 1 542 ? -40.965 -8.548 31.989 1.00 86.62 542 ASP A CA 1
ATOM 4280 C C . ASP A 1 542 ? -39.669 -8.433 32.826 1.00 86.62 542 ASP A C 1
ATOM 4282 O O . ASP A 1 542 ? -39.467 -9.123 33.830 1.00 86.62 542 ASP A O 1
ATOM 4286 N N . ILE A 1 543 ? -38.703 -7.649 32.327 1.00 90.12 543 ILE A N 1
ATOM 4287 C CA . ILE A 1 543 ? -37.416 -7.400 32.992 1.00 90.12 543 ILE A CA 1
ATOM 4288 C C . ILE A 1 543 ? -37.421 -5.986 33.573 1.00 90.12 543 ILE A C 1
ATOM 4290 O O . ILE A 1 543 ? -37.330 -4.998 32.839 1.00 90.12 543 ILE A O 1
ATOM 4294 N N . ASP A 1 544 ? -37.410 -5.897 34.902 1.00 86.00 544 ASP A N 1
ATOM 4295 C CA . ASP A 1 544 ? -37.178 -4.653 35.633 1.00 86.00 544 ASP A CA 1
ATOM 4296 C C . ASP A 1 544 ? -35.727 -4.211 35.418 1.00 86.00 544 ASP A C 1
ATOM 4298 O O . ASP A 1 544 ? -34.781 -4.829 35.912 1.00 86.00 544 ASP A O 1
ATOM 4302 N N . PHE A 1 545 ? -35.523 -3.137 34.661 1.00 87.69 545 PHE A N 1
ATOM 4303 C CA . PHE A 1 545 ? -34.192 -2.730 34.224 1.00 87.69 545 PHE A CA 1
ATOM 4304 C C . PHE A 1 545 ? -33.766 -1.393 34.841 1.00 87.69 545 PHE A C 1
ATOM 4306 O O . PHE A 1 545 ? -34.334 -0.341 34.547 1.00 87.69 545 PHE A O 1
ATOM 4313 N N . TRP A 1 546 ? -32.748 -1.422 35.705 1.00 87.56 546 TRP A N 1
ATOM 4314 C CA . TRP A 1 546 ? -32.316 -0.269 36.502 1.00 87.56 546 TRP A CA 1
ATOM 4315 C C . TRP A 1 546 ? -30.950 0.250 36.045 1.00 87.56 546 TRP A C 1
ATOM 4317 O O . TRP A 1 546 ? -29.895 -0.295 36.389 1.00 87.56 546 TRP A O 1
ATOM 4327 N N . LEU A 1 547 ? -30.984 1.333 35.267 1.00 86.75 547 LEU A N 1
ATOM 4328 C CA . LEU A 1 547 ? -29.811 2.115 34.865 1.00 86.75 547 LEU A CA 1
ATOM 4329 C C . LEU A 1 547 ? -29.311 3.005 36.005 1.00 86.75 547 LEU A C 1
ATOM 4331 O O . LEU A 1 547 ? -30.038 3.268 36.963 1.00 86.75 547 LEU A O 1
ATOM 4335 N N . ASN A 1 548 ? -28.079 3.510 35.885 1.00 84.44 548 ASN A N 1
ATOM 4336 C CA . ASN A 1 548 ? -27.471 4.434 36.857 1.00 84.44 548 ASN A CA 1
ATOM 4337 C C . ASN A 1 548 ? -27.510 3.927 38.311 1.00 84.44 548 ASN A C 1
ATOM 4339 O O . ASN A 1 548 ? -27.472 4.709 39.259 1.00 84.44 548 ASN A O 1
ATOM 4343 N N . THR A 1 549 ? -27.593 2.612 38.495 1.00 85.81 549 THR A N 1
ATOM 4344 C CA . THR A 1 549 ? -27.826 1.982 39.789 1.00 85.81 549 THR A CA 1
ATOM 4345 C C . THR A 1 549 ? -26.648 1.082 40.119 1.00 85.81 549 THR A C 1
ATOM 4347 O O . THR A 1 549 ? -26.345 0.111 39.425 1.00 85.81 549 THR A O 1
ATOM 4350 N N . GLN A 1 550 ? -25.935 1.420 41.190 1.00 88.00 550 GLN A N 1
ATOM 4351 C CA . GLN A 1 550 ? -24.763 0.673 41.629 1.00 88.00 550 GLN A CA 1
ATOM 4352 C C . GLN A 1 550 ? -25.102 -0.209 42.826 1.00 88.00 550 GLN A C 1
ATOM 4354 O O . GLN A 1 550 ? -25.601 0.281 43.832 1.00 88.00 550 GLN A O 1
ATOM 4359 N N . VAL A 1 551 ? -24.751 -1.493 42.757 1.00 89.88 551 VAL A N 1
ATOM 4360 C CA . VAL A 1 551 ? -24.730 -2.371 43.933 1.00 89.88 551 VAL A CA 1
ATOM 4361 C C . VAL A 1 551 ? -23.409 -2.163 44.668 1.00 89.88 551 VAL A C 1
ATOM 4363 O O . VAL A 1 551 ? -22.341 -2.355 44.083 1.00 89.88 551 VAL A O 1
ATOM 4366 N N . ILE A 1 552 ? -23.474 -1.745 45.932 1.00 90.62 552 ILE A N 1
ATOM 4367 C CA . ILE A 1 552 ? -22.293 -1.415 46.748 1.00 90.62 552 ILE A CA 1
ATOM 4368 C C . ILE A 1 552 ? -21.953 -2.499 47.770 1.00 90.62 552 ILE A C 1
ATOM 4370 O O . ILE A 1 552 ? -20.821 -2.559 48.244 1.00 90.62 552 ILE A O 1
ATOM 4374 N N . TRP A 1 553 ? -22.913 -3.360 48.113 1.00 90.31 553 TRP A N 1
ATOM 4375 C CA . TRP A 1 553 ? -22.709 -4.429 49.084 1.00 90.31 553 TRP A CA 1
ATOM 4376 C C . TRP A 1 553 ? -23.701 -5.579 48.871 1.00 90.31 553 TRP A C 1
ATOM 4378 O O . TRP A 1 553 ? -24.806 -5.362 48.373 1.00 90.31 553 TRP A O 1
ATOM 4388 N N . ILE A 1 554 ? -23.296 -6.800 49.232 1.00 94.62 554 ILE A N 1
ATOM 4389 C CA . ILE A 1 554 ? -24.092 -8.026 49.090 1.00 94.62 554 ILE A CA 1
ATOM 4390 C C . ILE A 1 554 ? -24.115 -8.755 50.438 1.00 94.62 554 ILE A C 1
ATOM 4392 O O . ILE A 1 554 ? -23.063 -9.183 50.919 1.00 94.62 554 ILE A O 1
ATOM 4396 N N . ASP A 1 555 ? -25.308 -8.958 51.000 1.00 89.00 555 ASP A N 1
ATOM 4397 C CA . ASP A 1 555 ? -25.550 -9.906 52.086 1.00 89.00 555 ASP A CA 1
ATOM 4398 C C . ASP A 1 555 ? -25.904 -11.274 51.510 1.00 89.00 555 ASP A C 1
ATOM 4400 O O . ASP A 1 555 ? -27.002 -11.496 50.991 1.00 89.00 555 ASP A O 1
ATOM 4404 N N . VAL A 1 556 ? -24.983 -12.225 51.615 1.00 91.94 556 VAL A N 1
ATOM 4405 C CA . VAL A 1 556 ? -25.254 -13.602 51.183 1.00 91.94 556 VAL A CA 1
ATOM 4406 C C . VAL A 1 556 ? -26.127 -14.339 52.204 1.00 91.94 556 VAL A C 1
ATOM 4408 O O . VAL A 1 556 ? -26.946 -15.170 51.818 1.00 91.94 556 VAL A O 1
ATOM 4411 N N . LYS A 1 557 ? -25.988 -14.037 53.505 1.00 89.12 557 LYS A N 1
ATOM 4412 C CA . LYS A 1 557 ? -26.746 -14.718 54.570 1.00 89.12 557 LYS A CA 1
ATOM 4413 C C . LYS A 1 557 ? -28.174 -14.192 54.645 1.00 89.12 557 LYS A C 1
ATOM 4415 O O . LYS A 1 557 ? -29.110 -14.983 54.682 1.00 89.12 557 LYS A O 1
ATOM 4420 N N . GLY A 1 558 ? -28.324 -12.872 54.634 1.00 85.75 558 GLY A N 1
ATOM 4421 C CA . GLY A 1 558 ? -29.612 -12.182 54.615 1.00 85.75 558 GLY A CA 1
ATOM 4422 C C . GLY A 1 558 ? -30.269 -12.110 53.236 1.00 85.75 558 GLY A C 1
ATOM 4423 O O . GLY A 1 558 ? -31.352 -11.543 53.136 1.00 85.75 558 GLY A O 1
ATOM 4424 N N . LYS A 1 559 ? -29.627 -12.657 52.188 1.00 90.50 559 LYS A N 1
ATOM 4425 C CA . LYS A 1 559 ? -30.103 -12.679 50.794 1.00 90.50 559 LYS A CA 1
ATOM 4426 C C . LYS A 1 559 ? -30.611 -11.323 50.295 1.00 90.50 559 LYS A C 1
ATOM 4428 O O . LYS A 1 559 ? -31.713 -11.201 49.762 1.00 90.50 559 LYS A O 1
ATOM 4433 N N . ASN A 1 560 ? -29.801 -10.292 50.485 1.00 87.69 560 ASN A N 1
ATOM 4434 C CA . ASN A 1 560 ? -30.131 -8.944 50.047 1.00 87.69 560 ASN A CA 1
ATOM 4435 C C . ASN A 1 560 ? -28.908 -8.218 49.486 1.00 87.69 560 ASN A C 1
ATOM 4437 O O . ASN A 1 560 ? -27.763 -8.599 49.728 1.00 87.69 560 ASN A O 1
ATOM 4441 N N . ILE A 1 561 ? -29.156 -7.199 48.676 1.00 90.25 561 ILE A N 1
ATOM 4442 C CA . ILE A 1 561 ? -28.138 -6.294 48.151 1.00 90.25 561 ILE A CA 1
ATOM 4443 C C . ILE A 1 561 ? -28.415 -4.877 48.632 1.00 90.25 561 ILE A C 1
ATOM 4445 O O . ILE A 1 561 ? -29.571 -4.494 48.799 1.00 90.25 561 ILE A O 1
ATOM 4449 N N . LYS A 1 562 ? -27.356 -4.086 48.804 1.00 82.56 562 LYS A N 1
ATOM 4450 C CA . LYS A 1 562 ? -27.458 -2.653 49.085 1.00 82.56 562 LYS A CA 1
ATOM 4451 C C . LYS A 1 562 ? -27.075 -1.845 47.852 1.00 82.56 562 LYS A C 1
ATOM 4453 O O . LYS A 1 562 ? -26.008 -2.071 47.268 1.00 82.56 562 LYS A O 1
ATOM 4458 N N . LEU A 1 563 ? -27.928 -0.900 47.480 1.00 82.94 563 LEU A N 1
ATOM 4459 C CA . LEU A 1 563 ? -27.719 0.017 46.366 1.00 82.94 563 LEU A CA 1
ATOM 4460 C C . LEU A 1 563 ? -26.972 1.279 46.816 1.00 82.94 563 LEU A C 1
ATOM 4462 O O . LEU A 1 563 ? -26.963 1.636 47.995 1.00 82.94 563 LEU A O 1
ATOM 4466 N N . GLY A 1 564 ? -26.357 1.980 45.865 1.00 74.38 564 GLY A N 1
ATOM 4467 C CA . GLY A 1 564 ? -25.683 3.262 46.091 1.00 74.38 564 GLY A CA 1
ATOM 4468 C C . GLY A 1 564 ? -26.626 4.368 46.576 1.00 74.38 564 GLY A C 1
ATOM 4469 O O . GLY A 1 564 ? -26.175 5.294 47.242 1.00 74.38 564 GLY A O 1
ATOM 4470 N N . THR A 1 565 ? -27.930 4.234 46.314 1.00 76.69 565 THR A N 1
ATOM 4471 C CA . THR A 1 565 ? -29.004 5.096 46.838 1.00 76.69 565 THR A CA 1
ATOM 4472 C C . THR A 1 565 ? -29.260 4.892 48.336 1.00 76.69 565 THR A C 1
ATOM 4474 O O . THR A 1 565 ? -29.907 5.721 48.966 1.00 76.69 565 THR A O 1
ATOM 4477 N N . GLY A 1 566 ? -28.738 3.810 48.926 1.00 76.62 566 GLY A N 1
ATOM 4478 C CA . GLY A 1 566 ? -28.966 3.422 50.319 1.00 76.62 566 GLY A CA 1
ATOM 4479 C C . GLY A 1 566 ? -30.062 2.370 50.506 1.00 76.62 566 GLY A C 1
ATOM 4480 O O . GLY A 1 566 ? -30.145 1.793 51.589 1.00 76.62 566 GLY A O 1
ATOM 4481 N N . GLU A 1 567 ? -30.845 2.085 49.464 1.00 80.50 567 GLU A N 1
ATOM 4482 C CA . GLU A 1 567 ? -31.914 1.082 49.467 1.00 80.50 567 GLU A CA 1
ATOM 4483 C C . GLU A 1 567 ? -31.365 -0.347 49.571 1.00 80.50 567 GLU A C 1
ATOM 4485 O O . GLU A 1 567 ? -30.277 -0.657 49.073 1.00 80.50 567 GLU A O 1
ATOM 4490 N N . THR A 1 568 ? -32.152 -1.229 50.189 1.00 79.69 568 THR A N 1
ATOM 4491 C CA . THR A 1 568 ? -31.857 -2.661 50.298 1.00 79.69 568 THR A CA 1
ATOM 4492 C C . THR A 1 568 ? -32.898 -3.454 49.522 1.00 79.69 568 THR A C 1
ATOM 4494 O O . THR A 1 568 ? -34.096 -3.256 49.715 1.00 79.69 568 THR A O 1
ATOM 4497 N N . VAL A 1 569 ? -32.446 -4.379 48.675 1.00 82.19 569 VAL A N 1
ATOM 4498 C CA . VAL A 1 569 ? -33.316 -5.208 47.831 1.00 82.19 569 VAL A CA 1
ATOM 4499 C C . VAL A 1 569 ? -33.035 -6.680 48.105 1.00 82.19 569 VAL A C 1
ATOM 4501 O O . VAL A 1 569 ? -31.900 -7.138 47.978 1.00 82.19 569 VAL A O 1
ATOM 4504 N N . ASN A 1 570 ? -34.067 -7.425 48.499 1.00 87.25 570 ASN A N 1
ATOM 4505 C CA . ASN A 1 570 ? -33.968 -8.864 48.752 1.00 87.25 570 ASN A CA 1
ATOM 4506 C C . ASN A 1 570 ? -33.905 -9.648 47.434 1.00 87.25 570 ASN A C 1
ATOM 4508 O O . ASN A 1 570 ? -34.367 -9.166 46.406 1.00 87.25 570 ASN A O 1
ATOM 4512 N N . TYR A 1 571 ? -33.361 -10.859 47.437 1.00 90.44 571 TYR A N 1
ATOM 4513 C CA . TYR A 1 571 ? -33.363 -11.729 46.261 1.00 90.44 571 TYR A CA 1
ATOM 4514 C C . TYR A 1 571 ? -33.508 -13.200 46.645 1.00 90.44 571 TYR A C 1
ATOM 4516 O O . TYR A 1 571 ? -33.016 -13.642 47.682 1.00 90.44 571 TYR A O 1
ATOM 4524 N N . ASP A 1 572 ? -34.100 -14.000 45.763 1.00 92.75 572 ASP A N 1
ATOM 4525 C CA . ASP A 1 572 ? -34.052 -15.461 45.870 1.00 92.75 572 ASP A CA 1
ATOM 4526 C C . ASP A 1 572 ? -32.780 -16.016 45.237 1.00 92.75 572 ASP A C 1
ATOM 4528 O O . ASP A 1 572 ? -32.153 -16.946 45.766 1.00 92.75 572 ASP A O 1
ATOM 4532 N N . LYS A 1 573 ? -32.380 -15.421 44.108 1.00 94.06 573 LYS A N 1
ATOM 4533 C CA . LYS A 1 573 ? -31.138 -15.714 43.390 1.00 94.06 573 LYS A CA 1
ATOM 4534 C C . LYS A 1 573 ? -30.456 -14.420 42.961 1.00 94.06 573 LYS A C 1
ATOM 4536 O O . LYS A 1 573 ? -31.110 -13.466 42.557 1.00 94.06 573 LYS A O 1
ATOM 4541 N N . LEU A 1 574 ? -29.130 -14.424 43.032 1.00 95.88 574 LEU A N 1
ATOM 4542 C CA . LEU A 1 574 ? -28.280 -13.318 42.613 1.00 95.88 574 LEU A CA 1
ATOM 4543 C C . LEU A 1 574 ? -27.284 -13.819 41.571 1.00 95.88 574 LEU A C 1
ATOM 4545 O O . LEU A 1 574 ? -26.572 -14.795 41.813 1.00 95.88 574 LEU A O 1
ATOM 4549 N N . VAL A 1 575 ? -27.213 -13.130 40.439 1.00 96.88 575 VAL A N 1
ATOM 4550 C CA . VAL A 1 575 ? -26.246 -13.380 39.370 1.00 96.88 575 VAL A CA 1
ATOM 4551 C C . VAL A 1 575 ? -25.295 -12.195 39.284 1.00 96.88 575 VAL A C 1
ATOM 4553 O O . VAL A 1 575 ? -25.717 -11.048 39.149 1.00 96.88 575 VAL A O 1
ATOM 4556 N N . LEU A 1 576 ? -23.993 -12.470 39.329 1.00 96.81 576 LEU A N 1
ATOM 4557 C CA . LEU A 1 576 ? -22.958 -11.457 39.145 1.00 96.81 576 LEU A CA 1
ATOM 4558 C C . LEU A 1 576 ? -22.451 -11.500 37.701 1.00 96.81 576 LEU A C 1
ATOM 4560 O O . LEU A 1 576 ? -21.697 -12.390 37.321 1.00 96.81 576 LEU A O 1
ATOM 4564 N N . ALA A 1 577 ? -22.851 -10.507 36.911 1.00 95.94 577 ALA A N 1
ATOM 4565 C CA . ALA A 1 577 ? -22.495 -10.327 35.504 1.00 95.94 577 ALA A CA 1
ATOM 4566 C C . ALA A 1 577 ? -21.732 -9.003 35.278 1.00 95.94 577 ALA A C 1
ATOM 4568 O O . ALA A 1 577 ? -21.873 -8.333 34.254 1.00 95.94 577 ALA A O 1
ATOM 4569 N N . THR A 1 578 ? -20.903 -8.611 36.249 1.00 92.75 578 THR A N 1
ATOM 4570 C CA . THR A 1 578 ? -20.277 -7.277 36.356 1.00 92.75 578 THR A CA 1
ATOM 4571 C C . THR A 1 578 ? -19.122 -7.028 35.379 1.00 92.75 578 THR A C 1
ATOM 4573 O O . THR A 1 578 ? -18.617 -5.907 35.275 1.00 92.75 578 THR A O 1
ATOM 4576 N N . GLY A 1 579 ? -18.707 -8.049 34.628 1.00 91.31 579 GLY A N 1
ATOM 4577 C CA . GLY A 1 579 ? -17.655 -7.946 33.624 1.00 91.31 579 GLY A CA 1
ATOM 4578 C C . GLY A 1 579 ? -16.276 -7.674 34.229 1.00 91.31 579 GLY A C 1
ATOM 4579 O O . GLY A 1 579 ? -15.850 -8.334 35.170 1.00 91.31 579 GLY A O 1
ATOM 4580 N N . ALA A 1 580 ? -15.547 -6.721 33.645 1.00 89.81 580 ALA A N 1
ATOM 4581 C CA . ALA A 1 580 ? -14.165 -6.412 34.014 1.00 89.81 580 ALA A CA 1
ATOM 4582 C C . ALA A 1 580 ? -13.892 -4.906 33.955 1.00 89.81 580 ALA A C 1
ATOM 4584 O O . ALA A 1 580 ? -14.417 -4.213 33.072 1.00 89.81 580 ALA A O 1
ATOM 4585 N N . LYS A 1 581 ? -13.023 -4.430 34.855 1.00 88.50 581 LYS A N 1
ATOM 4586 C CA . LYS A 1 581 ? -12.519 -3.049 34.910 1.00 88.50 581 LYS A CA 1
ATOM 4587 C C . LYS A 1 581 ? -11.164 -2.921 34.211 1.00 88.50 581 LYS A C 1
ATOM 4589 O O . LYS A 1 581 ? -10.399 -3.882 34.172 1.00 88.50 581 LYS A O 1
ATOM 4594 N N . ALA A 1 582 ? -10.874 -1.737 33.673 1.00 90.06 582 ALA A N 1
ATOM 4595 C CA . ALA A 1 582 ? -9.544 -1.430 33.162 1.00 90.06 582 ALA A CA 1
ATOM 4596 C C . ALA A 1 582 ? -8.519 -1.470 34.309 1.00 90.06 582 ALA A C 1
ATOM 4598 O O . ALA A 1 582 ? -8.812 -1.048 35.429 1.00 90.06 582 ALA A O 1
ATOM 4599 N N . PHE A 1 583 ? -7.330 -1.998 34.027 1.00 87.56 583 PHE A N 1
ATOM 4600 C CA . PHE A 1 583 ? -6.210 -1.935 34.957 1.00 87.56 583 PHE A CA 1
ATOM 4601 C C . PHE A 1 583 ? -5.565 -0.551 34.864 1.00 87.56 583 PHE A C 1
ATOM 4603 O O . PHE A 1 583 ? -5.124 -0.150 33.788 1.00 87.56 583 PHE A O 1
ATOM 4610 N N . VAL A 1 584 ? -5.512 0.160 35.988 1.00 87.88 584 VAL A N 1
ATOM 4611 C CA . VAL A 1 584 ? -4.830 1.451 36.122 1.00 87.88 584 VAL A CA 1
ATOM 4612 C C . VAL A 1 584 ? -3.704 1.258 37.140 1.00 87.88 584 VAL A C 1
ATOM 4614 O O . VAL A 1 584 ? -3.999 0.830 38.256 1.00 87.88 584 VAL A O 1
ATOM 4617 N N . PRO A 1 585 ? -2.431 1.506 36.778 1.00 85.12 585 PRO A N 1
ATOM 4618 C CA . PRO A 1 585 ? -1.319 1.407 37.719 1.00 85.12 585 PRO A CA 1
ATOM 4619 C C . PRO A 1 585 ? -1.507 2.323 38.936 1.00 85.12 585 PRO A C 1
ATOM 4621 O O . PRO A 1 585 ? -1.956 3.455 38.791 1.00 85.12 585 PRO A O 1
ATOM 4624 N N . GLU A 1 586 ? -1.090 1.868 40.121 1.00 82.44 586 GLU A N 1
ATOM 4625 C CA . GLU A 1 586 ? -1.155 2.650 41.376 1.00 82.44 586 GLU A CA 1
ATOM 4626 C C . GLU A 1 586 ? -0.120 3.787 41.453 1.00 82.44 586 GLU A C 1
ATOM 4628 O O . GLU A 1 586 ? -0.042 4.515 42.437 1.00 82.44 586 GLU A O 1
ATOM 4633 N N . GLN A 1 587 ? 0.696 3.939 40.415 1.00 82.69 587 GLN A N 1
ATOM 4634 C CA . GLN A 1 587 ? 1.750 4.935 40.351 1.00 82.69 587 GLN A CA 1
ATOM 4635 C C . GLN A 1 587 ? 1.190 6.367 40.286 1.00 82.69 587 GLN A C 1
ATOM 4637 O O . GLN A 1 587 ? 0.155 6.623 39.663 1.00 82.69 587 GLN A O 1
ATOM 4642 N N . GLU A 1 588 ? 1.916 7.321 40.876 1.00 80.81 588 GLU A N 1
ATOM 4643 C CA . GLU A 1 588 ? 1.584 8.743 40.786 1.00 80.81 588 GLU A CA 1
ATOM 4644 C C . GLU A 1 588 ? 1.428 9.211 39.332 1.00 80.81 588 GLU A C 1
ATOM 4646 O O . GLU A 1 588 ? 2.180 8.825 38.432 1.00 80.81 588 GLU A O 1
ATOM 4651 N N . GLY A 1 589 ? 0.428 10.064 39.111 1.00 84.88 589 GLY A N 1
ATOM 4652 C CA . GLY A 1 589 ? 0.153 10.676 37.815 1.00 84.88 589 GLY A CA 1
ATOM 4653 C C . GLY A 1 589 ? -0.979 10.022 37.015 1.00 84.88 589 GLY A C 1
ATOM 4654 O O . GLY A 1 589 ? -1.630 10.708 36.232 1.00 84.88 589 GLY A O 1
ATOM 4655 N N . TYR A 1 590 ? -1.310 8.747 37.254 1.00 88.31 590 TYR A N 1
ATOM 4656 C CA . TYR A 1 590 ? -2.412 8.067 36.544 1.00 88.31 590 TYR A CA 1
ATOM 4657 C C . TYR A 1 590 ? -3.816 8.558 36.935 1.00 88.31 590 TYR A C 1
ATOM 4659 O O . TYR A 1 590 ? -4.784 8.247 36.246 1.00 88.31 590 TYR A O 1
ATOM 4667 N N . GLN A 1 591 ? -3.927 9.338 38.014 1.00 87.38 591 GLN A N 1
ATOM 4668 C CA . GLN A 1 591 ? -5.170 9.990 38.444 1.00 87.38 591 GLN A CA 1
ATOM 4669 C C . GLN A 1 591 ? -5.251 11.473 38.047 1.00 87.38 591 GLN A C 1
ATOM 4671 O O . GLN A 1 591 ? -6.174 12.174 38.459 1.00 87.38 591 GLN A O 1
ATOM 4676 N N . LEU A 1 592 ? -4.280 11.984 37.279 1.00 90.62 592 LEU A N 1
ATOM 4677 C CA . LEU A 1 592 ? -4.291 13.383 36.857 1.00 90.62 592 LEU A CA 1
ATOM 4678 C C . LEU A 1 592 ? -5.428 13.660 35.858 1.00 90.62 592 LEU A C 1
ATOM 4680 O O . LEU A 1 592 ? -5.727 12.813 35.009 1.00 90.62 592 LEU A O 1
ATOM 4684 N N . PRO A 1 593 ? -6.018 14.871 35.882 1.00 89.31 593 PRO A N 1
ATOM 4685 C CA . PRO A 1 593 ? -6.933 15.310 34.837 1.00 89.31 593 PRO A CA 1
ATOM 4686 C C . PRO A 1 593 ? -6.296 15.179 33.448 1.00 89.31 593 PRO A C 1
ATOM 4688 O O . PRO A 1 593 ? -5.165 15.613 33.229 1.00 89.31 593 PRO A O 1
ATOM 4691 N N . GLY A 1 594 ? -7.027 14.588 32.502 1.00 90.38 594 GLY A N 1
ATOM 4692 C CA . GLY A 1 594 ? -6.521 14.309 31.155 1.00 90.38 594 GLY A CA 1
ATOM 4693 C C . GLY A 1 594 ? -5.934 12.908 30.968 1.00 90.38 594 GLY A C 1
ATOM 4694 O O . GLY A 1 594 ? -5.566 12.563 29.844 1.00 90.38 594 GLY A O 1
ATOM 4695 N N . VAL A 1 595 ? -5.877 12.094 32.027 1.00 94.00 595 VAL A N 1
ATOM 4696 C CA . VAL A 1 595 ? -5.590 10.657 31.949 1.00 94.00 595 VAL A CA 1
ATOM 4697 C C . VAL A 1 595 ? -6.909 9.889 31.976 1.00 94.00 595 VAL A C 1
ATOM 4699 O O . VAL A 1 595 ? -7.736 10.086 32.862 1.00 94.00 595 VAL A O 1
ATOM 4702 N N . PHE A 1 596 ? -7.109 9.013 30.992 1.00 94.19 596 PHE A N 1
ATOM 4703 C CA . PHE A 1 596 ? -8.362 8.286 30.805 1.00 94.19 596 PHE A CA 1
ATOM 4704 C C . PHE A 1 596 ? -8.118 6.799 30.574 1.00 94.19 596 PHE A C 1
ATOM 4706 O O . PHE A 1 596 ? -7.103 6.394 30.003 1.00 94.19 596 PHE A O 1
ATOM 4713 N N . THR A 1 597 ? -9.105 5.993 30.948 1.00 93.81 597 THR A N 1
ATOM 4714 C CA . THR A 1 597 ? -9.293 4.641 30.413 1.00 93.81 597 THR A CA 1
ATOM 4715 C C . THR A 1 597 ? -10.285 4.681 29.256 1.00 93.81 597 THR A C 1
ATOM 4717 O O . THR A 1 597 ? -11.013 5.652 29.127 1.00 93.81 597 THR A O 1
ATOM 4720 N N . LEU A 1 598 ? -10.341 3.638 28.422 1.00 92.94 598 LEU A N 1
ATOM 4721 C CA . LEU A 1 598 ? -11.370 3.480 27.386 1.00 92.94 598 LEU A CA 1
ATOM 4722 C C . LEU A 1 598 ? -12.013 2.097 27.517 1.00 92.94 598 LEU A C 1
ATOM 4724 O O . LEU A 1 598 ? -11.548 1.122 26.926 1.00 92.94 598 LEU A O 1
ATOM 4728 N N . ARG A 1 599 ? -13.044 1.985 28.360 1.00 90.62 599 ARG A N 1
ATOM 4729 C CA . ARG A 1 599 ? -13.733 0.714 28.645 1.00 90.62 599 ARG A CA 1
ATOM 4730 C C . ARG A 1 599 ? -15.253 0.815 28.535 1.00 90.62 599 ARG A C 1
ATOM 4732 O O . ARG A 1 599 ? -15.896 -0.212 28.311 1.00 90.62 599 ARG A O 1
ATOM 4739 N N . SER A 1 600 ? -15.810 2.002 28.724 1.00 91.56 600 SER A N 1
ATOM 4740 C CA . SER A 1 600 ? -17.242 2.297 28.698 1.00 91.56 600 SER A CA 1
ATOM 4741 C C . SER A 1 600 ? -17.572 3.402 27.690 1.00 91.56 600 SER A C 1
ATOM 4743 O O . SER A 1 600 ? -16.688 4.120 27.221 1.00 91.56 600 SER A O 1
ATOM 4745 N N . ALA A 1 601 ? -18.854 3.558 27.360 1.00 90.31 601 ALA A N 1
ATOM 4746 C CA . ALA A 1 601 ? -19.323 4.679 26.544 1.00 90.31 601 ALA A CA 1
ATOM 4747 C C . ALA A 1 601 ? -19.040 6.033 27.210 1.00 90.31 601 ALA A C 1
ATOM 4749 O O . ALA A 1 601 ? -18.652 6.987 26.538 1.00 90.31 601 ALA A O 1
ATOM 4750 N N . GLU A 1 602 ? -19.164 6.097 28.536 1.00 90.81 602 GLU A N 1
ATOM 4751 C CA . GLU A 1 602 ? -18.838 7.284 29.325 1.00 90.81 602 GLU A CA 1
ATOM 4752 C C . GLU A 1 602 ? -17.360 7.676 29.184 1.00 90.81 602 GLU A C 1
ATOM 4754 O O . GLU A 1 602 ? -17.060 8.835 28.910 1.00 90.81 602 GLU A O 1
ATOM 4759 N N . ASP A 1 603 ? -16.440 6.711 29.259 1.00 93.06 603 ASP A N 1
ATOM 4760 C CA . ASP A 1 603 ? -15.010 6.952 29.031 1.00 93.06 603 ASP A CA 1
ATOM 4761 C C . ASP A 1 603 ? -14.740 7.605 27.665 1.00 93.06 603 ASP A C 1
ATOM 4763 O O . ASP A 1 603 ? -14.012 8.596 27.565 1.00 93.06 603 ASP A O 1
ATOM 4767 N N . ALA A 1 604 ? -15.345 7.063 26.602 1.00 92.88 604 ALA A N 1
ATOM 4768 C CA . ALA A 1 604 ? -15.181 7.579 25.245 1.00 92.88 604 ALA A CA 1
ATOM 4769 C C . ALA A 1 604 ? -15.700 9.023 25.126 1.00 92.88 604 ALA A C 1
ATOM 4771 O O . ALA A 1 604 ? -15.040 9.892 24.548 1.00 92.88 604 ALA A O 1
ATOM 4772 N N . LEU A 1 605 ? -16.865 9.303 25.715 1.00 91.06 605 LEU A N 1
ATOM 4773 C CA . LEU A 1 605 ? -17.448 10.644 25.743 1.00 91.06 605 LEU A CA 1
ATOM 4774 C C . LEU A 1 605 ? -16.599 11.624 26.560 1.00 91.06 605 LEU A C 1
ATOM 4776 O O . LEU A 1 605 ? -16.427 12.770 26.137 1.00 91.06 605 LEU A O 1
ATOM 4780 N N . ASN A 1 606 ? -16.021 11.182 27.676 1.00 92.88 606 ASN A N 1
ATOM 4781 C CA . ASN A 1 606 ? -15.137 11.990 28.513 1.00 92.88 606 ASN A CA 1
ATOM 4782 C C . ASN A 1 606 ? -13.842 12.357 27.780 1.00 92.88 606 ASN A C 1
ATOM 4784 O O . ASN A 1 606 ? -13.464 13.529 27.768 1.00 92.88 606 ASN A O 1
ATOM 4788 N N . ILE A 1 607 ? -13.210 11.402 27.090 1.00 94.81 607 ILE A N 1
ATOM 4789 C CA . ILE A 1 607 ? -12.024 11.664 26.257 1.00 94.81 607 ILE A CA 1
ATOM 4790 C C . ILE A 1 607 ? -12.351 12.692 25.171 1.00 94.81 607 ILE A C 1
ATOM 4792 O O . ILE A 1 607 ? -11.636 13.684 25.010 1.00 94.81 607 ILE A O 1
ATOM 4796 N N . ARG A 1 608 ? -13.449 12.491 24.435 1.00 91.69 608 ARG A N 1
ATOM 4797 C CA . ARG A 1 608 ? -13.878 13.415 23.379 1.00 91.69 608 ARG A CA 1
ATOM 4798 C C . ARG A 1 608 ? -14.149 14.815 23.930 1.00 91.69 608 ARG A C 1
ATOM 4800 O O . ARG A 1 608 ? -13.688 15.800 23.351 1.00 91.69 608 ARG A O 1
ATOM 4807 N N . SER A 1 609 ? -14.866 14.902 25.047 1.00 91.50 609 SER A N 1
ATOM 4808 C CA . SER A 1 609 ? -15.186 16.169 25.710 1.00 91.50 609 SER A CA 1
ATOM 4809 C C . SER A 1 609 ? -13.919 16.888 26.161 1.00 91.50 609 SER A C 1
ATOM 4811 O O . SER A 1 609 ? -13.767 18.079 25.903 1.00 91.50 609 SER A O 1
ATOM 4813 N N . TRP A 1 610 ? -12.964 16.164 26.747 1.00 94.00 610 TRP A N 1
ATOM 4814 C CA . TRP A 1 610 ? -11.675 16.715 27.157 1.00 94.00 610 TRP A CA 1
ATOM 4815 C C . TRP A 1 61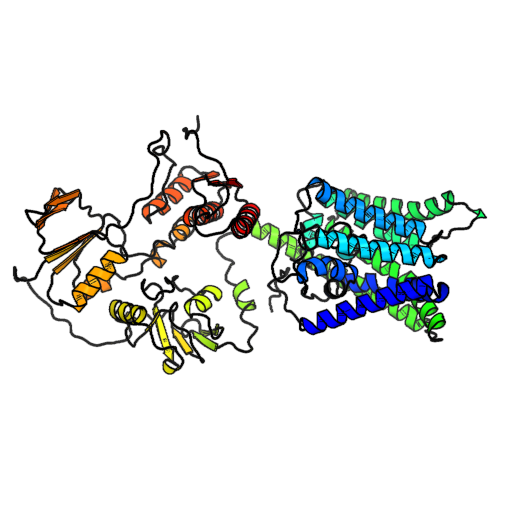0 ? -10.890 17.297 25.982 1.00 94.00 610 TRP A C 1
ATOM 4817 O O . TRP A 1 610 ? -10.413 18.430 26.058 1.00 94.00 610 TRP A O 1
ATOM 4827 N N . VAL A 1 611 ? -10.794 16.556 24.873 1.00 91.69 611 VAL A N 1
ATOM 4828 C CA . VAL A 1 611 ? -10.107 17.013 23.655 1.00 91.69 611 VAL A CA 1
ATOM 4829 C C . VAL A 1 611 ? -10.701 18.327 23.152 1.00 91.69 611 VAL A C 1
ATOM 4831 O O . VAL A 1 611 ? -9.954 19.249 22.823 1.00 91.69 611 VAL A O 1
ATOM 4834 N N . GLN A 1 612 ? -12.030 18.441 23.144 1.00 87.62 612 GLN A N 1
ATOM 4835 C CA . GLN A 1 612 ? -12.735 19.643 22.698 1.00 87.62 612 GLN A CA 1
ATOM 4836 C C . GLN A 1 612 ? -12.569 20.815 23.671 1.00 87.62 612 GLN A C 1
ATOM 4838 O O . GLN A 1 612 ? -12.245 21.925 23.252 1.00 87.62 612 GLN A O 1
ATOM 4843 N N . GLN A 1 613 ? -12.749 20.583 24.970 1.00 91.81 613 GLN A N 1
ATOM 4844 C CA . GLN A 1 613 ? -12.675 21.634 25.988 1.00 91.81 613 GLN A CA 1
ATOM 4845 C C . GLN A 1 613 ? -11.257 22.182 26.152 1.00 91.81 613 GLN A C 1
ATOM 4847 O O . GLN A 1 613 ? -11.072 23.384 26.316 1.00 91.81 613 GLN A O 1
ATOM 4852 N N . LYS A 1 614 ? -10.247 21.310 26.097 1.00 91.56 614 LYS A N 1
ATOM 4853 C CA . LYS A 1 614 ? -8.837 21.683 26.272 1.00 91.56 614 LYS A CA 1
ATOM 4854 C C . LYS A 1 614 ? -8.115 21.970 24.961 1.00 91.56 614 LYS A C 1
ATOM 4856 O O . LYS A 1 614 ? -6.924 22.260 24.992 1.00 91.56 614 LYS A O 1
ATOM 4861 N N . GLN A 1 615 ? -8.807 21.876 23.821 1.00 88.88 615 GLN A N 1
ATOM 4862 C CA . GLN A 1 615 ? -8.213 22.037 22.488 1.00 88.88 615 GLN A CA 1
ATOM 4863 C C . GLN A 1 615 ? -6.938 21.191 22.334 1.00 88.88 615 GLN A C 1
ATOM 4865 O O . GLN A 1 615 ? -5.901 21.649 21.839 1.00 88.88 615 GLN A O 1
ATOM 4870 N N . ALA A 1 616 ? -7.001 19.952 22.830 1.00 90.75 616 ALA A N 1
ATOM 4871 C CA . ALA A 1 616 ? -5.848 19.072 22.890 1.00 90.75 616 ALA A CA 1
ATOM 4872 C C . ALA A 1 616 ? -5.316 18.803 21.474 1.00 90.75 616 ALA A C 1
ATOM 4874 O O . ALA A 1 616 ? -6.079 18.627 20.529 1.00 90.75 616 ALA A O 1
ATOM 4875 N N . LYS A 1 617 ? -3.987 18.763 21.324 1.00 91.12 617 LYS A N 1
ATOM 4876 C CA . LYS A 1 617 ? -3.317 18.535 20.024 1.00 91.12 617 LYS A CA 1
ATOM 4877 C C . LYS A 1 617 ? -2.526 17.234 19.970 1.00 91.12 617 LYS A C 1
ATOM 4879 O O . LYS A 1 617 ? -2.056 16.832 18.904 1.00 91.12 617 LYS A O 1
ATOM 4884 N N . ARG A 1 618 ? -2.283 16.622 21.127 1.00 93.38 618 ARG A N 1
ATOM 4885 C CA . ARG A 1 618 ? -1.416 15.456 21.292 1.00 93.38 618 ARG A CA 1
ATOM 4886 C C . ARG A 1 618 ? -2.081 14.476 22.241 1.00 93.38 618 ARG A C 1
ATOM 4888 O O . ARG A 1 618 ? -2.688 14.906 23.216 1.00 93.38 618 ARG A O 1
ATOM 4895 N N . ALA A 1 619 ? -1.917 13.192 21.964 1.00 96.19 619 ALA A N 1
ATOM 4896 C CA . ALA A 1 619 ? -2.335 12.126 22.857 1.00 96.19 619 ALA A CA 1
ATOM 4897 C C . ALA A 1 619 ? -1.243 11.064 22.966 1.00 96.19 619 ALA A C 1
ATOM 4899 O O . ALA A 1 619 ? -0.522 10.785 22.003 1.00 96.19 619 ALA A O 1
ATOM 4900 N N . ILE A 1 620 ? -1.139 10.479 24.154 1.00 96.56 620 ILE A N 1
ATOM 4901 C CA . ILE A 1 620 ? -0.282 9.332 24.428 1.00 96.56 620 ILE A CA 1
ATOM 4902 C C . ILE A 1 620 ? -1.200 8.172 24.793 1.00 96.56 620 ILE A C 1
ATOM 4904 O O . ILE A 1 620 ? -2.019 8.295 25.699 1.00 96.56 620 ILE A O 1
ATOM 4908 N N . VAL A 1 621 ? -1.062 7.058 24.083 1.00 96.56 621 VAL A N 1
ATOM 4909 C CA . VAL A 1 621 ? -1.770 5.812 24.368 1.00 96.56 621 VAL A CA 1
ATOM 4910 C C . VAL A 1 621 ? -0.803 4.844 25.026 1.00 96.56 621 VAL A C 1
ATOM 4912 O O . VAL A 1 621 ? 0.295 4.610 24.518 1.00 96.56 621 VAL A O 1
ATOM 4915 N N . LEU A 1 622 ? -1.218 4.291 26.163 1.00 94.31 622 LEU A N 1
ATOM 4916 C CA . LEU A 1 622 ? -0.432 3.350 26.950 1.00 94.31 622 LEU A CA 1
ATOM 4917 C C . LEU A 1 622 ? -0.961 1.930 26.728 1.00 94.31 622 LEU A C 1
ATOM 4919 O O . LEU A 1 622 ? -2.113 1.634 27.038 1.00 94.31 622 LEU A O 1
ATOM 4923 N N . GLY A 1 623 ? -0.100 1.059 26.205 1.00 92.81 623 GLY A N 1
ATOM 4924 C CA . GLY A 1 623 ? -0.396 -0.333 25.879 1.00 92.81 623 GLY A CA 1
ATOM 4925 C C . GLY A 1 623 ? -0.641 -0.551 24.386 1.00 92.81 623 GLY A C 1
ATOM 4926 O O . GLY A 1 623 ? -1.565 -0.002 23.803 1.00 92.81 623 GLY A O 1
ATOM 4927 N N . GLY A 1 624 ? 0.165 -1.409 23.767 1.00 93.06 624 GLY A N 1
ATOM 4928 C CA . GLY A 1 624 ? 0.105 -1.773 22.349 1.00 93.06 624 GLY A CA 1
ATOM 4929 C C . GLY A 1 624 ? -0.700 -3.038 22.045 1.00 93.06 624 GLY A C 1
ATOM 4930 O O . GLY A 1 624 ? -0.390 -3.727 21.075 1.00 93.06 624 GLY A O 1
ATOM 4931 N N . GLY A 1 625 ? -1.676 -3.395 22.885 1.00 93.25 625 GLY A N 1
ATOM 4932 C CA . GLY A 1 625 ? -2.643 -4.463 22.591 1.00 93.25 625 GLY A CA 1
ATOM 4933 C C . GLY A 1 625 ? -3.736 -3.997 21.619 1.00 93.25 625 GLY A C 1
ATOM 4934 O O . GLY A 1 625 ? -3.747 -2.832 21.236 1.00 93.25 625 GLY A O 1
ATOM 4935 N N . VAL A 1 626 ? -4.676 -4.883 21.265 1.00 92.56 626 VAL A N 1
ATOM 4936 C CA . VA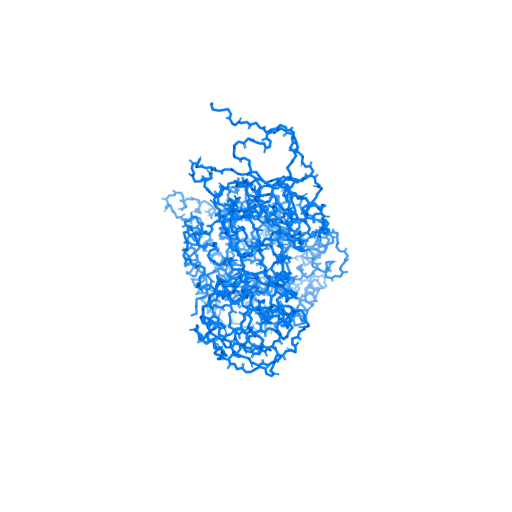L A 1 626 ? -5.776 -4.601 20.310 1.00 92.56 626 VAL A CA 1
ATOM 4937 C C . VAL A 1 626 ? -6.469 -3.264 20.610 1.00 92.56 626 VAL A C 1
ATOM 4939 O O . VAL A 1 626 ? -6.401 -2.344 19.803 1.00 92.56 626 VAL A O 1
ATOM 4942 N N . LEU A 1 627 ? -7.000 -3.113 21.830 1.00 91.62 627 LEU A N 1
ATOM 4943 C CA . LEU A 1 627 ? -7.723 -1.907 22.253 1.00 91.62 627 LEU A CA 1
ATOM 4944 C C . LEU A 1 627 ? -6.862 -0.636 22.216 1.00 91.62 627 LEU A C 1
ATOM 4946 O O . LEU A 1 627 ? -7.359 0.445 21.924 1.00 91.62 627 LEU A O 1
ATOM 4950 N N . GLY A 1 628 ? -5.569 -0.745 22.526 1.00 93.94 628 GLY A N 1
ATOM 4951 C CA . GLY A 1 628 ? -4.665 0.404 22.498 1.00 93.94 628 GLY A CA 1
ATOM 4952 C C . GLY A 1 628 ? -4.334 0.844 21.073 1.00 93.94 628 GLY A C 1
ATOM 4953 O O . GLY A 1 628 ? -4.254 2.037 20.790 1.00 93.94 628 GLY A O 1
ATOM 4954 N N . VAL A 1 629 ? -4.202 -0.110 20.151 1.00 95.38 629 VAL A N 1
ATOM 4955 C CA . VAL A 1 629 ? -4.029 0.175 18.722 1.00 95.38 629 VAL A CA 1
ATOM 4956 C C . VAL A 1 629 ? -5.287 0.833 18.145 1.00 95.38 629 VAL A C 1
ATOM 4958 O O . VAL A 1 629 ? -5.173 1.858 17.472 1.00 95.38 629 VAL A O 1
ATOM 4961 N N . GLU A 1 630 ? -6.472 0.309 18.462 1.00 93.56 630 GLU A N 1
ATOM 4962 C CA . GLU A 1 630 ? -7.763 0.884 18.050 1.00 93.56 630 GLU A CA 1
ATOM 4963 C C . GLU A 1 630 ? -7.969 2.292 18.627 1.00 93.56 630 GLU A C 1
ATOM 4965 O O . GLU A 1 630 ? -8.313 3.224 17.898 1.00 93.56 630 GLU A O 1
ATOM 4970 N N . ALA A 1 631 ? -7.666 2.493 19.913 1.00 94.38 631 ALA A N 1
ATOM 4971 C CA . ALA A 1 631 ? -7.732 3.808 20.547 1.00 94.38 631 ALA A CA 1
ATOM 4972 C C . ALA A 1 631 ? -6.759 4.809 19.904 1.00 94.38 631 ALA A C 1
ATOM 4974 O O . ALA A 1 631 ? -7.116 5.968 19.688 1.00 94.38 631 ALA A O 1
ATOM 4975 N N . ALA A 1 632 ? -5.537 4.378 19.569 1.00 96.25 632 ALA A N 1
ATOM 4976 C CA . ALA A 1 632 ? -4.557 5.228 18.898 1.00 96.25 632 ALA A CA 1
ATOM 4977 C C . ALA A 1 632 ? -5.036 5.671 17.510 1.00 96.25 632 ALA A C 1
ATOM 4979 O O . ALA A 1 632 ? -4.851 6.832 17.139 1.00 96.25 632 ALA A O 1
ATOM 4980 N N . GLU A 1 633 ? -5.683 4.779 16.761 1.00 92.50 633 GLU A N 1
ATOM 4981 C CA . GLU A 1 633 ? -6.315 5.127 15.492 1.00 92.50 633 GLU A CA 1
ATOM 4982 C C . GLU A 1 633 ? -7.496 6.090 15.678 1.00 92.50 633 GLU A C 1
ATOM 4984 O O . GLU A 1 633 ? -7.565 7.102 14.982 1.00 92.50 633 GLU A O 1
ATOM 4989 N N . ALA A 1 634 ? -8.388 5.846 16.635 1.00 91.75 634 ALA A N 1
ATOM 4990 C CA . ALA A 1 634 ? -9.533 6.724 16.877 1.00 91.75 634 ALA A CA 1
ATOM 4991 C C . ALA A 1 634 ? -9.120 8.139 17.315 1.00 91.75 634 ALA A C 1
ATOM 4993 O O . ALA A 1 634 ? -9.695 9.131 16.864 1.00 91.75 634 ALA A O 1
ATOM 4994 N N . LEU A 1 635 ? -8.077 8.257 18.140 1.00 94.56 635 LEU A N 1
ATOM 4995 C CA . LEU A 1 635 ? -7.500 9.547 18.529 1.00 94.56 635 LEU A CA 1
ATOM 4996 C C . LEU A 1 635 ? -6.827 10.260 17.346 1.00 94.56 635 LEU A C 1
ATOM 4998 O O . LEU A 1 635 ? -6.894 11.486 17.248 1.00 94.56 635 LEU A O 1
ATOM 5002 N N . LEU A 1 636 ? -6.214 9.509 16.428 1.00 92.25 636 LEU A N 1
ATOM 5003 C CA . LEU A 1 636 ? -5.680 10.059 15.182 1.00 92.25 636 LEU A CA 1
ATOM 5004 C C . LEU A 1 636 ? -6.815 10.590 14.291 1.00 92.25 636 LEU A C 1
ATOM 5006 O O . LEU A 1 636 ? -6.697 11.692 13.759 1.00 92.25 636 LEU A O 1
ATOM 5010 N N . GLN A 1 637 ? -7.923 9.853 14.164 1.00 86.75 637 GLN A N 1
ATOM 5011 C CA . GLN A 1 637 ? -9.113 10.289 13.419 1.00 86.75 637 GLN A CA 1
ATOM 5012 C C . GLN A 1 637 ? -9.780 11.524 14.043 1.00 86.75 637 GLN A C 1
ATOM 5014 O O . GLN A 1 637 ? -10.320 12.363 13.327 1.00 86.75 637 GLN A O 1
ATOM 5019 N N . LEU A 1 638 ? -9.667 11.689 15.363 1.00 85.38 638 LEU A N 1
ATOM 5020 C CA . LEU A 1 638 ? -10.029 12.919 16.074 1.00 85.38 638 LEU A CA 1
ATOM 5021 C C . LEU A 1 638 ? -9.100 14.116 15.784 1.00 85.38 638 LEU A C 1
ATOM 5023 O O . LEU A 1 638 ? -9.361 15.218 16.265 1.00 85.38 638 LEU A O 1
ATOM 5027 N N . GLY A 1 639 ? -8.030 13.929 15.005 1.00 85.75 639 GLY A N 1
ATOM 5028 C CA . GLY A 1 639 ? -7.105 14.986 14.585 1.00 85.75 639 GLY A CA 1
ATOM 5029 C C . GLY A 1 639 ? -5.906 15.200 15.515 1.00 85.75 639 GLY A C 1
ATOM 5030 O O . GLY A 1 639 ? -5.177 16.184 15.364 1.00 85.75 639 GLY A O 1
ATOM 5031 N N . LEU A 1 640 ? -5.671 14.304 16.478 1.00 91.75 640 LEU A N 1
ATOM 5032 C CA . LEU A 1 640 ? -4.560 14.417 17.424 1.00 91.75 640 LEU A CA 1
ATOM 5033 C C . LEU A 1 640 ? -3.260 13.853 16.842 1.00 91.75 640 LEU A C 1
ATOM 5035 O O . LEU A 1 640 ? -3.250 12.907 16.058 1.00 91.75 640 LEU A O 1
ATOM 5039 N N . LYS A 1 641 ? -2.120 14.380 17.299 1.00 91.44 641 LYS A N 1
ATOM 5040 C CA . LYS A 1 641 ? -0.818 13.723 17.108 1.00 91.44 641 LYS A CA 1
ATOM 5041 C C . LYS A 1 641 ? -0.655 12.629 18.158 1.00 91.44 641 LYS A C 1
ATOM 5043 O O . LYS A 1 641 ? -0.545 12.941 19.344 1.00 91.44 641 LYS A O 1
ATOM 5048 N N . VAL A 1 642 ? -0.616 11.374 17.721 1.00 97.75 642 VAL A N 1
ATOM 5049 C CA . VAL A 1 642 ? -0.671 10.218 18.623 1.00 97.75 642 VAL A CA 1
ATOM 5050 C C . VAL A 1 642 ? 0.689 9.538 18.772 1.00 97.75 642 VAL A C 1
ATOM 5052 O O . VAL A 1 642 ? 1.365 9.237 17.784 1.00 97.75 642 VAL A O 1
ATOM 5055 N N . SER A 1 643 ? 1.059 9.262 20.022 1.00 97.88 643 SER A N 1
ATOM 5056 C CA . SER A 1 643 ? 2.159 8.368 20.384 1.00 97.88 643 SER A CA 1
ATOM 5057 C C . SER A 1 643 ? 1.609 7.135 21.099 1.00 97.88 643 SER A C 1
ATOM 5059 O O . SER A 1 643 ? 0.889 7.274 22.080 1.00 97.88 643 SER A O 1
ATOM 5061 N N . LEU A 1 644 ? 1.963 5.941 20.637 1.00 97.81 644 LEU A N 1
ATOM 5062 C CA . LEU A 1 644 ? 1.615 4.661 21.245 1.00 97.81 644 LEU A CA 1
ATOM 5063 C C . LEU A 1 644 ? 2.847 4.090 21.950 1.00 97.81 644 LEU A C 1
ATOM 5065 O O . LEU A 1 644 ? 3.871 3.861 21.305 1.00 97.81 644 LEU A O 1
ATOM 5069 N N . ILE A 1 645 ? 2.751 3.859 23.256 1.00 96.31 645 ILE A N 1
ATOM 5070 C CA . ILE A 1 645 ? 3.839 3.336 24.088 1.00 96.31 645 ILE A CA 1
ATOM 5071 C C . ILE A 1 645 ? 3.471 1.932 24.554 1.00 96.31 645 ILE A C 1
ATOM 5073 O O . ILE A 1 645 ? 2.406 1.721 25.131 1.00 96.31 645 ILE A O 1
ATOM 5077 N N . HIS A 1 646 ? 4.359 0.973 24.316 1.00 95.44 646 HIS A N 1
ATOM 5078 C CA . HIS A 1 646 ? 4.178 -0.428 24.666 1.00 95.44 646 HIS A CA 1
ATOM 5079 C C . HIS A 1 646 ? 5.404 -0.981 25.389 1.00 95.44 646 HIS A C 1
ATOM 5081 O O . HIS A 1 646 ? 6.545 -0.744 24.984 1.00 95.44 646 HIS A O 1
ATOM 5087 N N . THR A 1 647 ? 5.157 -1.744 26.452 1.00 92.62 647 THR A N 1
ATOM 5088 C CA . THR A 1 647 ? 6.206 -2.268 27.334 1.00 92.62 647 THR A CA 1
ATOM 5089 C C . THR A 1 647 ? 6.987 -3.413 26.710 1.00 92.62 647 THR A C 1
ATOM 5091 O O . THR A 1 647 ? 8.180 -3.528 26.965 1.00 92.62 647 THR A O 1
ATOM 5094 N N . ASP A 1 648 ? 6.346 -4.241 25.885 1.00 93.62 648 ASP A N 1
ATOM 5095 C CA . ASP A 1 648 ? 7.004 -5.382 25.248 1.00 93.62 648 ASP A CA 1
ATOM 5096 C C . ASP A 1 648 ? 7.684 -5.002 23.926 1.00 93.62 648 ASP A C 1
ATOM 5098 O O . ASP A 1 648 ? 7.496 -3.916 23.368 1.00 93.62 648 ASP A O 1
ATOM 5102 N N . ALA A 1 649 ? 8.462 -5.946 23.396 1.00 92.81 649 ALA A N 1
ATOM 5103 C CA . ALA A 1 649 ? 9.299 -5.749 22.217 1.00 92.81 649 ALA A CA 1
ATOM 5104 C C . ALA A 1 649 ? 8.540 -5.538 20.902 1.00 92.81 649 ALA A C 1
ATOM 5106 O O . ALA A 1 649 ? 9.150 -5.126 19.916 1.00 92.81 649 ALA A O 1
ATOM 5107 N N . TYR A 1 650 ? 7.247 -5.855 20.856 1.00 94.75 650 TYR A N 1
ATOM 5108 C CA . TYR A 1 650 ? 6.408 -5.695 19.674 1.00 94.75 650 TYR A CA 1
ATOM 5109 C C . TYR A 1 650 ? 4.926 -5.585 20.068 1.00 94.75 650 TYR A C 1
ATOM 5111 O O . TYR A 1 650 ? 4.519 -6.042 21.135 1.00 94.75 650 TYR A O 1
ATOM 5119 N N . LEU A 1 651 ? 4.127 -4.936 19.219 1.00 95.94 651 LEU A N 1
ATOM 5120 C CA . LEU A 1 651 ? 2.689 -4.721 19.417 1.00 95.94 651 LEU A CA 1
ATOM 5121 C C . LEU A 1 651 ? 1.902 -6.032 19.379 1.00 95.94 651 LEU A C 1
ATOM 5123 O O . LEU A 1 651 ? 2.284 -6.967 18.673 1.00 95.94 651 LEU A O 1
ATOM 5127 N N . MET A 1 652 ? 0.768 -6.069 20.078 1.00 96.00 652 MET A N 1
ATOM 5128 C CA . MET A 1 652 ? -0.140 -7.219 20.143 1.00 96.00 652 MET A CA 1
ATOM 5129 C C . MET A 1 652 ? 0.591 -8.540 20.424 1.00 96.00 652 MET A C 1
ATOM 5131 O O . MET A 1 652 ? 0.261 -9.580 19.862 1.00 96.00 652 MET A O 1
ATOM 5135 N N . ASN A 1 653 ? 1.584 -8.513 21.313 1.00 92.94 653 ASN A N 1
ATOM 5136 C CA . ASN A 1 653 ? 2.470 -9.641 21.613 1.00 92.94 653 ASN A CA 1
ATOM 5137 C C . ASN A 1 653 ? 1.785 -10.879 22.207 1.00 92.94 653 ASN A C 1
ATOM 5139 O O . ASN A 1 653 ? 2.421 -11.915 22.363 1.00 92.94 653 ASN A O 1
ATOM 5143 N N . ARG A 1 654 ? 0.494 -10.784 22.538 1.00 91.06 654 ARG A N 1
ATOM 5144 C CA . ARG A 1 654 ? -0.330 -11.916 22.977 1.00 91.06 654 ARG A CA 1
ATOM 5145 C C . ARG A 1 654 ? -1.104 -12.574 21.828 1.00 91.06 654 ARG A C 1
ATOM 5147 O O . ARG A 1 654 ? -1.602 -13.676 22.011 1.00 91.06 654 ARG A O 1
ATOM 5154 N N . GLN A 1 655 ? -1.251 -11.891 20.692 1.00 94.12 655 GLN A N 1
ATOM 5155 C CA . GLN A 1 655 ? -2.060 -12.322 19.544 1.00 94.12 655 GLN A CA 1
ATOM 5156 C C . GLN A 1 655 ? -1.225 -12.555 18.284 1.00 94.12 655 GLN A C 1
ATOM 5158 O O . GLN A 1 655 ? -1.584 -13.391 17.461 1.00 94.12 655 GLN A O 1
ATOM 5163 N N . LEU A 1 656 ? -0.145 -11.796 18.110 1.00 91.31 656 LEU A N 1
ATOM 5164 C CA . LEU A 1 656 ? 0.688 -11.812 16.915 1.00 91.31 656 LEU A CA 1
ATOM 5165 C C . LEU A 1 656 ? 2.074 -12.350 17.235 1.00 91.31 656 LEU A C 1
ATOM 5167 O O . LEU A 1 656 ? 2.577 -12.182 18.341 1.00 91.31 656 LEU A O 1
ATOM 5171 N N . ASP A 1 657 ? 2.720 -12.933 16.233 1.00 89.81 657 ASP A N 1
ATOM 5172 C CA . ASP A 1 657 ? 4.160 -13.136 16.255 1.00 89.81 657 ASP A CA 1
ATOM 5173 C C . ASP A 1 657 ? 4.898 -11.832 15.895 1.00 89.81 657 ASP A C 1
ATOM 5175 O O . ASP A 1 657 ? 4.328 -10.854 15.393 1.00 89.81 657 ASP A O 1
ATOM 5179 N N . LYS A 1 658 ? 6.215 -11.809 16.122 1.00 90.19 658 LYS A N 1
ATOM 5180 C CA . LYS A 1 658 ? 7.049 -10.630 15.839 1.00 90.19 658 LYS A CA 1
ATOM 5181 C C . LYS A 1 658 ? 6.957 -10.187 14.373 1.00 90.19 658 LYS A C 1
ATOM 5183 O O . LYS A 1 658 ? 6.994 -8.987 14.088 1.00 90.19 658 LYS A O 1
ATOM 5188 N N . LYS A 1 659 ? 6.834 -11.136 13.436 1.00 86.12 659 LYS A N 1
ATOM 5189 C CA . LYS A 1 659 ? 6.751 -10.842 12.000 1.00 86.12 659 LYS A CA 1
ATOM 5190 C C . LYS A 1 659 ? 5.461 -10.093 11.669 1.00 86.12 659 LYS A C 1
ATOM 5192 O O . LYS A 1 659 ? 5.529 -9.029 11.055 1.00 86.12 659 LYS A O 1
ATOM 5197 N N . SER A 1 660 ? 4.315 -10.590 12.126 1.00 88.00 660 SER A N 1
ATOM 5198 C CA . SER A 1 660 ? 3.011 -9.958 11.892 1.00 88.00 660 SER A CA 1
ATOM 5199 C C . SER A 1 660 ? 2.904 -8.619 12.616 1.00 88.00 660 SER A C 1
ATOM 5201 O O . SER A 1 660 ? 2.431 -7.636 12.048 1.00 88.00 660 SER A O 1
ATOM 5203 N N . SER A 1 661 ? 3.452 -8.531 13.827 1.00 92.19 661 SER A N 1
ATOM 5204 C CA . SER A 1 661 ? 3.513 -7.276 14.574 1.00 92.19 661 SER A CA 1
ATOM 5205 C C . SER A 1 661 ? 4.368 -6.201 13.890 1.00 92.19 661 SER A C 1
ATOM 5207 O O . SER A 1 661 ? 4.024 -5.024 13.917 1.00 92.19 661 SER A O 1
ATOM 5209 N N . THR A 1 662 ? 5.438 -6.585 13.184 1.00 88.25 662 THR A N 1
ATOM 5210 C CA . THR A 1 662 ? 6.251 -5.635 12.400 1.00 88.25 662 THR A CA 1
ATOM 5211 C C . THR A 1 662 ? 5.455 -5.027 11.239 1.00 88.25 662 THR A C 1
ATOM 5213 O O . THR A 1 662 ? 5.638 -3.853 10.902 1.00 88.25 662 THR A O 1
ATOM 5216 N N . ILE A 1 663 ? 4.552 -5.804 10.626 1.00 91.31 663 ILE A N 1
ATOM 5217 C CA . ILE A 1 663 ? 3.640 -5.303 9.586 1.00 91.31 663 ILE A CA 1
ATOM 5218 C C . ILE A 1 663 ? 2.692 -4.265 10.195 1.00 91.31 663 ILE A C 1
ATOM 5220 O O . ILE A 1 663 ? 2.540 -3.180 9.631 1.00 91.31 663 ILE A O 1
ATOM 5224 N N . LEU A 1 664 ? 2.121 -4.569 11.364 1.00 90.56 664 LEU A N 1
ATOM 5225 C CA . LEU A 1 664 ? 1.249 -3.656 12.100 1.00 90.56 664 LEU A CA 1
ATOM 5226 C C . LEU A 1 664 ? 1.975 -2.366 12.511 1.00 90.56 664 LEU A C 1
ATOM 5228 O O . LEU A 1 664 ? 1.484 -1.278 12.231 1.00 90.56 664 LEU A O 1
ATOM 5232 N N . ASP A 1 665 ? 3.162 -2.465 13.110 1.00 87.00 665 ASP A N 1
ATOM 5233 C CA . ASP A 1 665 ? 3.983 -1.306 13.490 1.00 87.00 665 ASP A CA 1
ATOM 5234 C C . ASP A 1 665 ? 4.272 -0.409 12.276 1.00 87.00 665 ASP A C 1
ATOM 5236 O O . ASP A 1 665 ? 4.042 0.801 12.320 1.00 87.00 665 ASP A O 1
ATOM 5240 N N . THR A 1 666 ? 4.673 -1.008 11.151 1.00 80.75 666 THR A N 1
ATOM 5241 C CA . THR A 1 666 ? 4.916 -0.273 9.900 1.00 80.75 666 THR A CA 1
ATOM 5242 C C . THR A 1 666 ? 3.649 0.433 9.413 1.00 80.75 666 THR A C 1
ATOM 5244 O O . THR A 1 666 ? 3.702 1.591 8.996 1.00 80.75 666 THR A O 1
ATOM 5247 N N . PHE A 1 667 ? 2.503 -0.246 9.464 1.00 85.06 667 PHE A N 1
ATOM 5248 C CA . PHE A 1 667 ? 1.215 0.314 9.069 1.00 85.06 667 PHE A CA 1
ATOM 5249 C C . PHE A 1 667 ? 0.816 1.516 9.937 1.00 85.06 667 PHE A C 1
ATOM 5251 O O . PHE A 1 667 ? 0.495 2.575 9.395 1.00 85.06 667 PHE A O 1
ATOM 5258 N N . LEU A 1 668 ? 0.911 1.396 11.264 1.00 87.56 668 LEU A N 1
ATOM 5259 C CA . LEU A 1 668 ? 0.578 2.477 12.198 1.00 87.56 668 LEU A CA 1
ATOM 5260 C C . LEU A 1 668 ? 1.513 3.681 12.038 1.00 87.56 668 LEU A C 1
ATOM 5262 O O . LEU A 1 668 ? 1.050 4.822 11.991 1.00 87.56 668 LEU A O 1
ATOM 5266 N N . ARG A 1 669 ? 2.819 3.443 11.860 1.00 86.75 669 ARG A N 1
ATOM 5267 C CA . ARG A 1 669 ? 3.793 4.512 11.580 1.00 86.75 669 ARG A CA 1
ATOM 5268 C C . ARG A 1 669 ? 3.499 5.236 10.273 1.00 86.75 669 ARG A C 1
ATOM 5270 O O . ARG A 1 669 ? 3.582 6.461 10.234 1.00 86.75 669 ARG A O 1
ATOM 5277 N N . ASN A 1 670 ? 3.108 4.509 9.226 1.00 75.75 670 ASN A N 1
ATOM 5278 C CA . ASN A 1 670 ? 2.717 5.107 7.947 1.00 75.75 670 ASN A CA 1
ATOM 5279 C C . ASN A 1 670 ? 1.422 5.925 8.049 1.00 75.75 670 ASN A C 1
ATOM 5281 O O . ASN A 1 670 ? 1.286 6.918 7.338 1.00 75.75 670 ASN A O 1
ATOM 5285 N N . LYS A 1 671 ? 0.503 5.558 8.952 1.00 76.19 671 LYS A N 1
ATOM 5286 C CA . LYS A 1 671 ? -0.665 6.381 9.308 1.00 76.19 671 LYS A CA 1
ATOM 5287 C C . LYS A 1 671 ? -0.301 7.637 10.118 1.00 76.19 671 LYS A C 1
ATOM 5289 O O . LYS A 1 671 ? -1.146 8.502 10.302 1.00 76.19 671 LYS A O 1
ATOM 5294 N N . GLY A 1 672 ? 0.943 7.767 10.583 1.00 79.00 672 GLY A N 1
ATOM 5295 C CA . GLY A 1 672 ? 1.417 8.917 11.358 1.00 79.00 672 GLY A CA 1
ATOM 5296 C C . GLY A 1 672 ? 1.415 8.714 12.876 1.00 79.00 672 GLY A C 1
ATOM 5297 O O . GLY A 1 672 ? 1.711 9.661 13.606 1.00 79.00 672 GLY A O 1
ATOM 5298 N N . ILE A 1 673 ? 1.135 7.500 13.363 1.00 93.50 673 ILE A N 1
ATOM 5299 C CA . ILE A 1 673 ? 1.207 7.159 14.791 1.00 93.50 673 ILE A CA 1
ATOM 5300 C C . ILE A 1 673 ? 2.663 6.867 15.164 1.00 93.50 673 ILE A C 1
ATOM 5302 O O . ILE A 1 673 ? 3.341 6.053 14.534 1.00 93.50 673 ILE A O 1
ATOM 5306 N N . ARG A 1 674 ? 3.168 7.512 16.217 1.00 94.31 674 ARG A N 1
ATOM 5307 C CA . ARG A 1 674 ? 4.525 7.254 16.720 1.00 94.31 674 ARG A CA 1
ATOM 5308 C C . ARG A 1 674 ? 4.505 6.073 17.674 1.00 94.31 674 ARG A C 1
ATOM 5310 O O . ARG A 1 674 ? 3.973 6.193 18.767 1.00 94.31 674 ARG A O 1
ATOM 5317 N N . VAL A 1 675 ? 5.102 4.955 17.283 1.00 96.12 675 VAL A N 1
ATOM 5318 C CA . VAL A 1 675 ? 5.130 3.747 18.115 1.00 96.12 675 VAL A CA 1
ATOM 5319 C C . VAL A 1 675 ? 6.463 3.630 18.865 1.00 96.12 675 VAL A C 1
ATOM 5321 O O . VAL A 1 675 ? 7.534 3.762 18.261 1.00 96.12 675 VAL A O 1
ATOM 5324 N N . PHE A 1 676 ? 6.393 3.351 20.165 1.00 96.31 676 PHE A N 1
ATOM 5325 C CA . PHE A 1 676 ? 7.521 3.118 21.067 1.00 96.31 676 PHE A CA 1
ATOM 5326 C C . PHE A 1 676 ? 7.340 1.763 21.763 1.00 96.31 676 PHE A C 1
ATOM 5328 O O . PHE A 1 676 ? 6.440 1.607 22.580 1.00 96.31 676 PHE A O 1
ATOM 5335 N N . THR A 1 677 ? 8.165 0.780 21.414 1.00 94.88 677 THR A N 1
ATOM 5336 C CA . THR A 1 677 ? 8.179 -0.577 21.999 1.00 94.88 677 THR A CA 1
ATOM 5337 C C . THR A 1 677 ? 9.381 -0.741 22.921 1.00 94.88 677 THR A C 1
ATOM 5339 O O . THR A 1 677 ? 10.414 -0.130 22.659 1.00 94.88 677 THR A O 1
ATOM 5342 N N . ASN A 1 678 ? 9.311 -1.625 23.920 1.00 93.75 678 ASN A N 1
ATOM 5343 C CA . ASN A 1 678 ? 10.285 -1.694 25.024 1.00 93.75 678 ASN A CA 1
ATOM 5344 C C . ASN A 1 678 ? 10.381 -0.384 25.817 1.00 93.75 678 ASN A C 1
ATOM 5346 O O . ASN A 1 678 ? 11.439 -0.028 26.334 1.00 93.75 678 ASN A O 1
ATOM 5350 N N . ASN A 1 679 ? 9.280 0.357 25.896 1.00 92.69 679 ASN A N 1
ATOM 5351 C CA . ASN A 1 679 ? 9.223 1.612 26.622 1.00 92.69 679 ASN A CA 1
ATOM 5352 C C . ASN A 1 679 ? 8.183 1.501 27.731 1.00 92.69 679 ASN A C 1
ATOM 5354 O O . ASN A 1 679 ? 7.045 1.089 27.511 1.00 92.69 679 ASN A O 1
ATOM 5358 N N . ARG A 1 680 ? 8.581 1.910 28.932 1.00 88.19 680 ARG A N 1
ATOM 5359 C CA . ARG A 1 680 ? 7.696 2.053 30.082 1.00 88.19 680 ARG A CA 1
ATOM 5360 C C . ARG A 1 680 ? 7.647 3.526 30.471 1.00 88.19 680 ARG A C 1
ATOM 5362 O O . ARG A 1 680 ? 8.651 4.224 30.365 1.00 88.19 680 ARG A O 1
ATOM 5369 N N . ILE A 1 681 ? 6.476 3.986 30.894 1.00 88.38 681 ILE A N 1
ATOM 5370 C CA . ILE A 1 681 ? 6.330 5.313 31.493 1.00 88.38 681 ILE A CA 1
ATOM 5371 C C . ILE A 1 681 ? 6.966 5.302 32.880 1.00 88.38 681 ILE A C 1
ATOM 5373 O O . ILE A 1 681 ? 6.631 4.445 33.697 1.00 88.38 681 ILE A O 1
ATOM 5377 N N . ASP A 1 682 ? 7.859 6.260 33.118 1.00 87.25 682 ASP A N 1
ATOM 5378 C CA . ASP A 1 682 ? 8.510 6.461 34.414 1.00 87.25 682 ASP A CA 1
ATOM 5379 C C . ASP A 1 682 ? 7.746 7.435 35.315 1.00 87.25 682 ASP A C 1
ATOM 5381 O O . ASP A 1 682 ? 7.679 7.217 36.512 1.00 87.25 682 ASP A O 1
ATOM 5385 N N . LYS A 1 683 ? 7.112 8.477 34.763 1.00 88.06 683 LYS A N 1
ATOM 5386 C CA . LYS A 1 683 ? 6.246 9.400 35.511 1.00 88.06 683 LYS A CA 1
ATOM 5387 C C . LYS A 1 683 ? 5.261 10.097 34.572 1.00 88.06 683 LYS A C 1
ATOM 5389 O O . LYS A 1 683 ? 5.573 10.302 33.397 1.00 88.06 683 LYS A O 1
ATOM 5394 N N . ILE A 1 684 ? 4.084 10.458 35.084 1.00 90.69 684 ILE A N 1
ATOM 5395 C CA . ILE A 1 684 ? 3.137 11.364 34.419 1.00 90.69 684 ILE A CA 1
ATOM 5396 C C . ILE A 1 684 ? 3.032 12.617 35.284 1.00 90.69 684 ILE A C 1
ATOM 5398 O O . ILE A 1 684 ? 2.730 12.530 36.473 1.00 90.69 684 ILE A O 1
ATOM 5402 N N . GLU A 1 685 ? 3.290 13.774 34.688 1.00 89.31 685 GLU A N 1
ATOM 5403 C CA . GLU A 1 685 ? 3.284 15.063 35.374 1.00 89.31 685 GLU A CA 1
ATOM 5404 C C . GLU A 1 685 ? 2.291 16.010 34.694 1.00 89.31 685 GLU A C 1
ATOM 5406 O O . GLU A 1 685 ? 2.087 15.913 33.477 1.00 89.31 685 GLU A O 1
ATOM 5411 N N . PRO A 1 686 ? 1.661 16.924 35.451 1.00 84.06 686 PRO A N 1
ATOM 5412 C CA . PRO A 1 686 ? 0.885 17.988 34.842 1.00 84.06 686 PRO A CA 1
ATOM 5413 C C . PRO A 1 686 ? 1.796 18.840 33.954 1.00 84.06 686 PRO A C 1
ATOM 5415 O O . PRO A 1 686 ? 2.959 19.081 34.278 1.00 84.06 686 PRO A O 1
ATOM 5418 N N . SER A 1 687 ? 1.263 19.296 32.819 1.00 73.75 687 SER A N 1
ATOM 5419 C CA . SER A 1 687 ? 1.954 20.299 32.010 1.00 73.75 687 SER A CA 1
ATOM 5420 C C . SER A 1 687 ? 2.121 21.543 32.873 1.00 73.75 687 SER A C 1
ATOM 5422 O O . SER A 1 687 ? 1.119 22.090 33.328 1.00 73.75 687 SER A O 1
ATOM 5424 N N . GLY A 1 688 ? 3.365 21.953 33.126 1.00 59.56 688 GLY A N 1
ATOM 5425 C CA . GLY A 1 688 ? 3.647 23.225 33.777 1.00 59.56 688 GLY A CA 1
ATOM 5426 C C . GLY A 1 688 ? 3.190 24.359 32.867 1.00 59.56 688 GLY A C 1
ATOM 5427 O O . GLY A 1 688 ? 3.870 24.666 31.889 1.00 59.56 688 GLY A O 1
ATOM 5428 N N . GLU A 1 689 ? 2.020 24.913 33.158 1.00 43.38 689 GLU A N 1
ATOM 5429 C CA . GLU A 1 689 ? 1.636 26.277 32.791 1.00 43.38 689 GLU A CA 1
ATOM 5430 C C . GLU A 1 689 ? 1.656 27.143 34.046 1.00 43.38 689 GLU A C 1
ATOM 5432 O O . GLU A 1 689 ? 1.156 26.667 35.094 1.00 43.38 689 GLU A O 1
#

Secondary structure (DSSP, 8-state):
----SS--TTTS---S-HHHHHHHHHHHHHHHHHHHHHHHHSHHHHHHIIIIIIHHHHHHHHHH-HHHHHHH-HHHHHHHHHHHTT----BPPPHHHHHHHHHHHHHHHHHHHHTIIIIITT-HHHHHHHHHHHHHHHHHHHHHBSTTTTTTTTT-TTHHHHHHHTTS-SS----SS-SS----STT-TTT-TTTHHHHHHT-S-HHHHHHHHHHHHTHHHHHHHHHH----TTTHHHHHHHHHHHHHHHHHHHHHHHHHHH---HHHHHHHHHHHHHHHHHHHHHHHHHHHHHHHH--PPPHHHHHHHHHHHHHHHHHHHHHHHHHHHHHHHHHHHHHS--TT-THHHHHHHTT--SSPEEEEESSS--EEEE-TTS-HHHHHHHTT-S-PPP-SSS-S---EEEEEE-GGGBPPPPHHHHHHHHHTT-TTTEEETTT--BSS-EEEESSS-GGGS-------------S-SPEEEEE--SHHHHHHHHHHHHH-TT-EEEEE-SSSSSSB-GGGHHHHHH-TTTTGGGB-S-HHHHHHTTEEEETT--EEEEETTTTEEEETTS-EEE-SEEEE----PPP--SSTTTTSTT----SSHHHHHHHHHHHHHTT--EEEEE--SHHHHHHHHHHHHTT-EEEEEESSSSTTTTTS-HHHHHHHHHHHHHTT-EEEES-----------

Radius of gyration: 34.08 Å; chains: 1; bounding box: 96×57×102 Å

Foldseek 3Di:
DPPPLWDFLVRFDAPDDLVVLVVLQVVLLVVLVVLLVCLVPVVVLSLLCVQQPVVLVPLVCLQAPLLSCCSNPNLNVLLLVCVVVVQAPADADDPVLQLCQLVLLQVVLVVCLLVCFVEVSPHSNVVSVVSVVSSVQSNVLSRYHRRNLREQQGNHNCNLLSLLSQQQYNDYHAHSSPPDDPVRHDLDCNGTVNCSSVCQCPPPPCSRNVSSLLSLLQLQLQLVLSQPAHDDVVCDSVVSVCSRVVSSVVSNVVLVCCCVVVVDDSQLSSLVSSLNSQLSNLLRSLVSNQVSCCVPPVDHDDPVVSVVSSVVSNVSSVVSSVSSVVSVVVNVVVVVCVVVPDDDDPQPVLVVVQPDDDQFAWEQEDPVRDIFTHDQVDFQLRRCVSSVHLAFDDPLPLQQQRGWWFWPFDPVQKDDADPSNQLSCVLQVCRVGTGGRSGIGGNHYTYIYPPPPSVVPDDDDDDDDDDDDDDDAAEEEEEDQESVRSSVLSVCCVVDVRHAYEYEYLAQDHYFAQVCLLCLQQPPCVRVSGHSDDPVSCVVSNYRYYYNWDFDDADPPQQWTAIPVRDIGHHPYYHYPHDDDDDQDPDPQCPDPQRFDRRDNVRSVSNNVCCVVVVAAADEFEAQAPVSLSNQVSVVSVNHQYEYEHQAQFHNVVNDDPVVRVVVCVVCVVSRYHYHYNDDDPHHDPDDD

pLDDT: mean 84.75, std 14.7, range [25.5, 97.94]

Sequence (689 aa):
MDVEAFPNYTQLTQRLPRLVWWFFRWSTLLLTFFVIYLLLVKPDTGLTVFWKLLIPLLPLSFAVMPGVWRNICPMALLNQIPRTFSFSRENTLSDTWRKLSLYISVLAFIIFVLFRYPVLNHNGFYLGLILLTALSLSFLGGLIFKGRSGWCGTFCPLAPIQKAYGHAPLILVKNGYCESCLGCQKNCYDFNPRAAIFSDLNDADNGWSEQRKFFIALLPGLIISFFNSGYNDETGISQYLLQMLTPVGLSIGVFYTCHNLLHINFYKLASLFAMSALAAFYWYGAPVVASGLQQLFSLTLDDWLISGIQYAVILVCVIVLARGFMSERQYRQSQQQSSQASLGQGVSTLKAALSQTGQLVQVKEKSSGMQLLMRPDQSLLDALEEADLPIMPGCRMGMCGSDPVVITGGFDNLDPPGENELNTLRRLGLEGKARLACCCKPKAGISIDLEADPTLLSVETEQDDESDQQNTRKQIIIVGNGIAGISTAESIREQDSECRIILITREAYHFYNRMGLEKVLYGRTAMQGLYLMKKEWYERNDIDFWLNTQVIWIDVKGKNIKLGTGETVNYDKLVLATGAKAFVPEQEGYQLPGVFTLRSAEDALNIRSWVQQKQAKRAIVLGGGVLGVEAAEALLQLGLKVSLIHTDAYLMNRQLDKKSSTILDTFLRNKGIRVFTNNRIDKIEPSGE